Protein AF-A0A934C9X1-F1 (afdb_monomer)

Foldseek 3Di:
DYDDDDDDDDDDDDDDDDDDDPPCLPFPPQDDDDDDDDDDDDDDDDDPPPPPDDPDDFFWWFAADDDDAALDDFDPDQFDDFLQGFDPVLLLCRPFLQSRLVRRCVSVVNDDPVLVVLVVVLSVLLVVLLVVLVVQCVVLVPPDQVVSLVSLLVVQVVCVVVLVVSNVSSVVSLVVSDDQCNQLCNQAPDFFPDPDPVHDQLQRLLVLLQSCLRNPPQADVQLSLLSPLSSVLSVQDDNGSVSSCVSAVWDCFPPGPHTYHDDPPQDPVLVVLSVVLVVLSVVLSVLSSVQSSVLRNDPDPVVNPPSSNVSNVVCVVSVVVSVVSLLVSLVSCVPPPPPLVPLPPQPDDPVLLVLLLVLVVLLVVLVVVLSVQLVVLSVVLNPQQWDKDWDADLQWIDIDIGRNDDDPPDDHGDPVSVVSSVVSVVSNVVSRVVSNVSSVVSVVSVVVSLVVQCVVVVNPDSVVSVVSSVSSNSSSSSVVSCVLCVLVCCLNRRHNHDSSSSSSSVSVSSSSSSRRGDGTDTRHNDDDPDD

Solvent-accessible surface area (backbone atoms only — not comparable to full-atom values): 30947 Å² total; per-residue (Å²): 142,78,87,90,87,86,86,90,90,83,90,84,79,90,75,88,84,79,88,87,83,80,76,83,76,77,64,88,81,67,82,86,72,85,88,76,94,75,92,79,91,81,82,90,76,82,88,78,90,81,76,90,76,79,79,75,79,73,52,56,40,30,60,62,56,80,76,70,44,64,86,55,82,77,76,91,56,82,59,43,73,69,99,38,32,52,55,75,76,47,52,84,36,50,75,46,65,29,39,37,43,46,40,29,25,58,72,68,71,67,66,51,70,73,57,53,54,50,51,52,52,49,52,54,52,54,52,51,53,45,51,53,52,51,54,51,50,59,69,37,62,82,46,57,72,68,59,26,24,54,53,36,36,51,51,30,63,72,44,44,68,61,51,52,51,50,52,52,49,45,56,47,49,23,59,74,46,56,45,73,83,74,37,64,66,52,60,39,77,71,56,48,80,54,98,53,92,84,67,82,54,52,57,62,52,16,51,53,35,41,47,42,34,50,72,52,77,47,62,42,74,68,53,27,29,51,26,45,39,53,20,48,53,36,66,43,55,36,99,40,59,67,47,24,45,70,63,51,75,47,48,80,44,62,46,63,64,34,28,34,70,79,60,95,81,63,54,70,71,39,49,51,49,49,53,52,48,52,51,55,50,49,52,54,50,49,55,50,50,54,48,51,42,53,54,51,39,49,88,56,71,85,78,54,81,48,60,52,37,52,51,32,64,70,40,48,65,60,51,54,52,49,52,52,52,50,49,55,40,21,55,58,47,68,79,50,79,74,76,63,73,80,67,61,78,52,80,54,58,70,69,58,41,49,50,51,40,48,51,54,50,51,54,54,49,51,50,49,54,42,46,54,54,46,49,54,52,48,63,76,46,65,87,52,68,57,47,76,52,71,48,82,55,98,86,32,55,48,71,49,76,44,72,46,71,54,52,102,87,46,74,68,66,49,74,67,54,48,52,52,52,49,55,48,49,52,53,47,49,49,45,28,51,54,44,32,57,53,47,50,56,53,51,53,50,51,52,51,52,48,57,51,46,21,64,76,70,73,43,86,51,68,67,61,38,50,51,41,50,53,45,31,48,53,36,38,52,52,50,52,47,52,58,69,37,42,53,42,50,44,29,55,39,52,54,36,60,38,72,66,53,19,38,51,40,36,42,54,35,57,41,71,64,67,63,45,50,38,57,32,44,64,43,47,39,74,76,76,95,72,133

Radius of gyration: 28.35 Å; Cα contacts (8 Å, |Δi|>4): 564; chains: 1; bounding box: 77×77×96 Å

pLDDT: mean 82.62, std 20.44, range [23.8, 98.56]

Secondary structure (DSSP, 8-state):
---------------------------TT---PPP-------PPPP--TT--S--PPPPEE--PPPPPPTTPPP--PPPPPSTTPPPGGGGGGTT-TTHHHHHHHHHTT---HHHHHHHHHHHHHHHHHHHHHHHHHHHHTTS-HHHHHHHHHHHHHHHHHHHHHHHHHHHHHHHHH--GGGSTTTT----TTS--TT---HHHHHHHHHHHHHH-SS--HHHHHHHHHHHHHHHH--SSHHHHHHH--SEE-SSTT-EEPPPTT--HHHHHHHHHHHHHHHHHHHHHHHHHHHHHH-SSGGG-TTHHHHHHHHHHHHHHHHHHHHHHHHHHHTTSPP--------SS-HHHHHHHHHHHHHHHHHHHHHHHHHHHHHHHTTTSSEEEEEEEETTEEEEEEEEPP--TTPPPPPHHHHHHHHHHHHHHHHHHHHHHHHHHHHHHHHHHHHHHHHHHHT--SHHHHHHHHHHHHHHHHHHHHHHHTHHHHHHHH-TT--HHHHHHHHHHHHHHTTPPPPPPEE---SPPS--

Nearest PDB structures (foldseek):
  7cbc-assembly2_B  TM=2.153E-01  e=1.041E+00  synthetic construct
  7jh5-assembly1_A  TM=1.947E-01  e=2.447E+00  synthetic construct
  7jh5-assembly2_B  TM=2.060E-01  e=5.751E+00  synthetic construct

Structure (mmCIF, N/CA/C/O backbone):
data_AF-A0A934C9X1-F1
#
_entry.id   AF-A0A934C9X1-F1
#
loop_
_atom_site.group_PDB
_atom_site.id
_atom_site.type_symbol
_atom_site.label_atom_id
_atom_site.label_alt_id
_atom_site.label_comp_id
_atom_site.label_asym_id
_atom_site.label_entity_id
_atom_site.label_seq_id
_atom_site.pdbx_PDB_ins_code
_atom_site.Cartn_x
_atom_site.Cartn_y
_atom_site.Cartn_z
_atom_site.occupancy
_atom_site.B_iso_or_equiv
_atom_site.auth_seq_id
_atom_site.auth_comp_id
_atom_site.auth_asym_id
_atom_site.auth_atom_id
_atom_site.pdbx_PDB_model_num
ATOM 1 N N . MET A 1 1 ? -7.135 -47.470 71.980 1.00 29.67 1 MET A N 1
ATOM 2 C CA . MET A 1 1 ? -6.211 -46.847 71.019 1.00 29.67 1 MET A CA 1
ATOM 3 C C . MET A 1 1 ? -6.874 -46.839 69.654 1.00 29.67 1 MET A C 1
ATOM 5 O O . MET A 1 1 ? -7.065 -47.909 69.105 1.00 29.67 1 MET A O 1
ATOM 9 N N . ASP A 1 2 ? -7.266 -45.748 69.021 1.00 27.12 2 ASP A N 1
ATOM 10 C CA . ASP A 1 2 ? -7.601 -44.379 69.412 1.00 27.12 2 ASP A CA 1
ATOM 11 C C . ASP A 1 2 ? -8.222 -43.732 68.151 1.00 27.12 2 ASP A C 1
ATOM 13 O O . ASP A 1 2 ? -7.766 -44.027 67.050 1.00 27.12 2 ASP A O 1
ATOM 17 N N . PHE A 1 3 ? -9.269 -42.916 68.354 1.00 25.86 3 PHE A N 1
ATOM 18 C CA . PHE A 1 3 ? -9.762 -41.751 67.573 1.00 25.86 3 PHE A CA 1
ATOM 19 C C . PHE A 1 3 ? -9.797 -41.794 66.017 1.00 25.86 3 PHE A C 1
ATOM 21 O O . PHE A 1 3 ? -8.782 -41.970 65.362 1.00 25.86 3 PHE A O 1
ATOM 28 N N . ALA A 1 4 ? -10.947 -41.691 65.325 1.00 27.11 4 ALA A N 1
ATOM 29 C CA . ALA A 1 4 ? -11.923 -40.583 65.162 1.00 27.11 4 ALA A CA 1
ATOM 30 C C . ALA A 1 4 ? -11.723 -39.765 63.858 1.00 27.11 4 ALA A C 1
ATOM 32 O O . ALA A 1 4 ? -10.603 -39.381 63.543 1.00 27.11 4 ALA A O 1
ATOM 33 N N . GLY A 1 5 ? -12.825 -39.424 63.158 1.00 25.16 5 GLY A N 1
ATOM 34 C CA . GLY A 1 5 ? -12.896 -38.229 62.286 1.00 25.16 5 GLY A CA 1
ATOM 35 C C . GLY A 1 5 ? -13.510 -38.366 60.876 1.00 25.16 5 GLY A C 1
ATOM 36 O O . GLY A 1 5 ? -12.801 -38.577 59.902 1.00 25.16 5 GLY A O 1
ATOM 37 N N . ILE A 1 6 ? -14.822 -38.128 60.757 1.00 25.72 6 ILE A N 1
ATOM 38 C CA . ILE A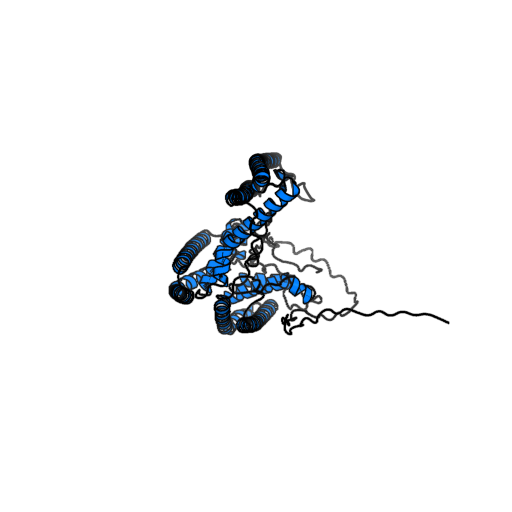 1 6 ? -15.570 -37.664 59.552 1.00 25.72 6 ILE A CA 1
ATOM 39 C C . ILE A 1 6 ? -15.436 -36.108 59.517 1.00 25.72 6 ILE A C 1
ATOM 41 O O . ILE A 1 6 ? -15.402 -35.563 60.624 1.00 25.72 6 ILE A O 1
ATOM 45 N N . PRO A 1 7 ? -15.364 -35.353 58.374 1.00 30.06 7 PRO A N 1
ATOM 46 C CA . PRO A 1 7 ? -16.417 -35.288 57.338 1.00 30.06 7 PRO A CA 1
ATOM 47 C C . PRO A 1 7 ? -16.056 -35.050 55.844 1.00 30.06 7 PRO A C 1
ATOM 49 O O . PRO A 1 7 ? -14.969 -34.636 55.462 1.00 30.06 7 PRO A O 1
ATOM 52 N N . ARG A 1 8 ? -17.086 -35.323 55.018 1.00 24.86 8 ARG A N 1
ATOM 53 C CA . ARG A 1 8 ? -17.374 -34.975 53.596 1.00 24.86 8 ARG A CA 1
ATOM 54 C C . ARG A 1 8 ? -17.685 -33.449 53.408 1.00 24.86 8 ARG A C 1
ATOM 56 O O . ARG A 1 8 ? -17.698 -32.758 54.420 1.00 24.86 8 ARG A O 1
ATOM 63 N N . PRO A 1 9 ? -18.286 -32.962 52.282 1.00 48.34 9 PRO A N 1
ATOM 64 C CA . PRO A 1 9 ? -17.968 -32.957 50.826 1.00 48.34 9 PRO A CA 1
ATOM 65 C C . PRO A 1 9 ? -18.169 -31.541 50.178 1.00 48.34 9 PRO A C 1
ATOM 67 O O . PRO A 1 9 ? -18.516 -30.612 50.892 1.00 48.34 9 PRO A O 1
ATOM 70 N N . LEU A 1 10 ? -18.029 -31.390 48.840 1.00 23.80 10 LEU A N 1
ATOM 71 C CA . LEU A 1 10 ? -18.805 -30.511 47.898 1.00 23.80 10 LEU A CA 1
ATOM 72 C C . LEU A 1 10 ? -17.999 -30.322 46.586 1.00 23.80 10 LEU A C 1
ATOM 74 O O . LEU A 1 10 ? -16.931 -29.728 46.592 1.00 23.80 10 LEU A O 1
ATOM 78 N N . VAL A 1 11 ? -18.311 -31.018 45.485 1.00 27.66 11 VAL A N 1
ATOM 79 C CA . VAL A 1 11 ? -19.217 -30.617 44.379 1.00 27.66 11 VAL A CA 1
ATOM 80 C C . VAL A 1 11 ? -18.938 -29.218 43.806 1.00 27.66 11 VAL A C 1
ATOM 82 O O . VAL A 1 11 ? -19.364 -28.230 44.387 1.00 27.66 11 VAL A O 1
ATOM 85 N N . HIS A 1 12 ? -18.390 -29.150 42.582 1.00 25.98 12 HIS A N 1
ATOM 86 C CA . HIS A 1 12 ? -18.957 -28.295 41.529 1.00 25.98 12 HIS A CA 1
ATOM 87 C C . HIS A 1 12 ? -18.525 -28.682 40.098 1.00 25.98 12 HIS A C 1
ATOM 89 O O . HIS A 1 12 ? -17.359 -28.633 39.733 1.00 25.98 12 HIS A O 1
ATOM 95 N N . ARG A 1 13 ? -19.557 -28.992 39.301 1.00 24.80 13 ARG A N 1
ATOM 96 C CA . ARG A 1 13 ? -19.775 -28.695 37.872 1.00 24.80 13 ARG A CA 1
ATOM 97 C C . ARG A 1 13 ? -18.732 -29.108 36.824 1.00 24.80 13 ARG A C 1
ATOM 99 O O . ARG A 1 13 ? -17.773 -28.408 36.527 1.00 24.80 13 ARG A O 1
ATOM 106 N N . ALA A 1 14 ? -19.145 -30.129 36.076 1.00 26.08 14 ALA A N 1
ATOM 107 C CA . ALA A 1 14 ? -18.913 -30.241 34.645 1.00 26.08 14 ALA A CA 1
ATOM 108 C C . ALA A 1 14 ? -19.231 -28.927 33.904 1.00 26.08 14 ALA A C 1
ATOM 110 O O . ALA A 1 14 ? -20.305 -28.345 34.080 1.00 26.08 14 ALA A O 1
ATOM 111 N N . SER A 1 15 ? -18.341 -28.522 33.000 1.00 24.78 15 SER A N 1
ATOM 112 C CA . SER A 1 15 ? -18.729 -27.754 31.821 1.00 24.78 15 SER A CA 1
ATOM 113 C C . SER A 1 15 ? -17.981 -28.275 30.594 1.00 24.78 15 SER A C 1
ATOM 115 O O . SER A 1 15 ? -16.770 -28.472 30.585 1.00 24.78 15 SER A O 1
ATOM 117 N N . ARG A 1 16 ? -18.811 -28.601 29.606 1.00 24.75 16 ARG A N 1
ATOM 118 C CA . ARG A 1 16 ? -18.553 -29.041 28.237 1.00 24.75 16 ARG A CA 1
ATOM 119 C C . ARG A 1 16 ? -17.281 -28.451 27.619 1.00 24.75 16 ARG A C 1
ATOM 121 O O . ARG A 1 16 ? -17.231 -27.258 27.343 1.00 24.75 16 ARG A O 1
ATOM 128 N N . TRP A 1 17 ? -16.339 -29.320 27.270 1.00 24.86 17 TRP A N 1
ATOM 129 C CA . TRP A 1 17 ? -15.373 -29.055 26.207 1.00 24.86 17 TRP A CA 1
ATOM 130 C C . TRP A 1 17 ? -16.032 -29.447 24.882 1.00 24.86 17 TRP A C 1
ATOM 132 O O . TRP A 1 17 ? -16.258 -30.626 24.617 1.00 24.86 17 TRP A O 1
ATOM 142 N N . GLY A 1 18 ? -16.442 -28.448 24.101 1.00 23.88 18 GLY A N 1
ATOM 143 C CA . GLY A 1 18 ? -16.909 -28.648 22.729 1.00 23.88 18 GLY A CA 1
ATOM 144 C C . GLY A 1 18 ? -15.722 -28.896 21.786 1.00 23.88 18 GLY A C 1
ATOM 145 O O . GLY A 1 18 ? -14.664 -28.299 21.990 1.00 23.88 18 GLY A O 1
ATOM 146 N N . PRO A 1 19 ? -15.864 -29.759 20.766 1.00 27.64 19 PRO A N 1
ATOM 147 C CA . PRO A 1 19 ? -14.803 -30.039 19.809 1.00 27.64 19 PRO A CA 1
ATOM 148 C C . PRO A 1 19 ? -14.782 -28.977 18.700 1.00 27.64 19 PRO A C 1
ATOM 150 O O . PRO A 1 19 ? -15.833 -28.517 18.259 1.00 27.64 19 PRO A O 1
ATOM 153 N N . GLY A 1 20 ? -13.589 -28.636 18.203 1.00 28.06 20 GLY A N 1
ATOM 154 C CA . GLY A 1 20 ? -13.438 -27.984 16.897 1.00 28.06 20 GLY A CA 1
ATOM 155 C C . GLY A 1 20 ? -12.815 -26.590 16.909 1.00 28.06 20 GLY A C 1
ATOM 156 O O . GLY A 1 20 ? -13.477 -25.609 16.594 1.00 28.06 20 GLY A O 1
ATOM 157 N N . ARG A 1 21 ? -11.509 -26.506 17.182 1.00 28.67 21 ARG A N 1
ATOM 158 C CA . ARG A 1 21 ? -10.644 -25.422 16.683 1.00 28.67 21 ARG A CA 1
ATOM 159 C C . ARG A 1 21 ? -9.294 -26.005 16.261 1.00 28.67 21 ARG A C 1
ATOM 161 O O . ARG A 1 21 ? -8.277 -25.783 16.904 1.00 28.67 21 ARG A O 1
ATOM 168 N N . HIS A 1 22 ? -9.301 -26.779 15.178 1.00 24.30 22 HIS A N 1
ATOM 169 C CA . HIS A 1 22 ? -8.091 -27.047 14.403 1.00 24.30 22 HIS A CA 1
ATOM 170 C C . HIS A 1 22 ? -8.051 -26.035 13.261 1.00 24.30 22 HIS A C 1
ATOM 172 O O . HIS A 1 22 ? -8.579 -26.278 12.179 1.00 24.30 22 HIS A O 1
ATOM 178 N N . TRP A 1 23 ? -7.460 -24.869 13.518 1.00 28.36 23 TRP A N 1
ATOM 179 C CA . TRP A 1 23 ? -6.970 -24.036 12.429 1.00 28.36 23 TRP A CA 1
ATOM 180 C C . TRP A 1 23 ? -5.811 -24.801 11.795 1.00 28.36 23 TRP A C 1
ATOM 182 O O . TRP A 1 23 ? -4.796 -25.043 12.448 1.00 28.36 23 TRP A O 1
ATOM 192 N N . LEU A 1 24 ? -5.991 -25.241 10.551 1.00 27.28 24 LEU A N 1
ATOM 193 C CA . LEU A 1 24 ? -4.914 -25.769 9.718 1.00 27.28 24 LEU A CA 1
ATOM 194 C C . LEU A 1 24 ? -3.940 -24.620 9.423 1.00 27.28 24 LEU A C 1
ATOM 196 O O . LEU A 1 24 ? -3.990 -23.992 8.369 1.00 27.28 24 LEU A O 1
ATOM 200 N N . LEU A 1 25 ? -3.069 -24.324 10.386 1.00 29.11 25 LEU A N 1
ATOM 201 C CA . LEU A 1 25 ? -1.831 -23.598 10.156 1.00 29.11 25 LEU A CA 1
ATOM 202 C C . LEU A 1 25 ? -0.971 -24.502 9.270 1.00 29.11 25 LEU A C 1
ATOM 204 O O . LEU A 1 25 ? -0.408 -25.492 9.731 1.00 29.11 25 LEU A O 1
ATOM 208 N N . LEU A 1 26 ? -0.957 -24.219 7.969 1.00 33.38 26 LEU A N 1
ATOM 209 C CA . LEU A 1 26 ? -0.136 -24.938 7.000 1.00 33.38 26 LEU A CA 1
ATOM 210 C C . LEU A 1 26 ? 1.350 -24.599 7.248 1.00 33.38 26 LEU A C 1
ATOM 212 O O . LEU A 1 26 ? 1.732 -23.440 7.090 1.00 33.38 26 LEU A O 1
ATOM 216 N N . PRO A 1 27 ? 2.206 -25.580 7.593 1.00 28.56 27 PRO A N 1
ATOM 217 C CA . PRO A 1 27 ? 3.582 -25.352 8.049 1.00 28.56 27 PRO A CA 1
ATOM 218 C C . PRO A 1 27 ? 4.625 -25.330 6.910 1.00 28.56 27 PRO A C 1
ATOM 220 O O . PRO A 1 27 ? 5.792 -25.650 7.121 1.00 28.56 27 PRO A O 1
ATOM 223 N N . TRP A 1 28 ? 4.253 -24.988 5.676 1.00 35.81 28 TRP A N 1
ATOM 224 C CA . TRP A 1 28 ? 5.061 -25.348 4.495 1.00 35.81 28 TRP A CA 1
ATOM 225 C C . TRP A 1 28 ? 6.147 -24.350 4.066 1.00 35.81 28 TRP A C 1
ATOM 227 O O . TRP A 1 28 ? 6.569 -24.355 2.912 1.00 35.81 28 TRP A O 1
ATOM 237 N N . LEU A 1 29 ? 6.672 -23.547 4.992 1.00 33.06 29 LEU A N 1
ATOM 238 C CA . LEU A 1 29 ? 7.894 -22.767 4.752 1.00 33.06 29 LEU A CA 1
ATOM 239 C C . LEU A 1 29 ? 8.938 -22.933 5.866 1.00 33.06 29 LEU A C 1
ATOM 241 O O . LEU A 1 29 ? 9.707 -22.022 6.145 1.00 33.06 29 LEU A O 1
ATOM 245 N N . VAL A 1 30 ? 9.002 -24.122 6.474 1.00 31.39 30 VAL A N 1
ATOM 246 C CA . VAL A 1 30 ? 10.195 -24.564 7.213 1.00 31.39 30 VAL A CA 1
ATOM 247 C C . VAL A 1 30 ? 11.108 -25.288 6.224 1.00 31.39 30 VAL A C 1
ATOM 249 O O . VAL A 1 30 ? 10.926 -26.466 5.919 1.00 31.39 30 VAL A O 1
ATOM 252 N N . LEU A 1 31 ? 12.069 -24.555 5.662 1.00 34.12 31 LEU A N 1
ATOM 253 C CA . LEU A 1 31 ? 13.155 -25.134 4.875 1.00 34.12 31 LEU A CA 1
ATOM 254 C C . LEU A 1 31 ? 14.109 -25.864 5.832 1.00 34.12 31 LEU A C 1
ATOM 256 O O . LEU A 1 31 ? 14.910 -25.233 6.514 1.00 34.12 31 LEU A O 1
ATOM 260 N N . ALA A 1 32 ? 14.028 -27.193 5.881 1.00 25.28 32 ALA A N 1
ATOM 261 C CA . ALA A 1 32 ? 15.065 -28.015 6.495 1.00 25.28 32 ALA A CA 1
ATOM 262 C C . ALA A 1 32 ? 16.282 -28.061 5.555 1.00 25.28 32 ALA A C 1
ATOM 264 O O . ALA A 1 32 ? 16.248 -28.722 4.516 1.00 25.28 32 ALA A O 1
ATOM 265 N N . LEU A 1 33 ? 17.344 -27.331 5.899 1.00 31.45 33 LEU A N 1
ATOM 266 C CA . LEU A 1 33 ? 18.657 -27.458 5.266 1.00 31.45 33 LEU A CA 1
ATOM 267 C C . LEU A 1 33 ? 19.479 -28.501 6.043 1.00 31.45 33 LEU A C 1
ATOM 269 O O . LEU A 1 33 ? 19.528 -28.424 7.272 1.00 31.45 33 LEU A O 1
ATOM 273 N N . PRO A 1 34 ? 20.125 -29.478 5.381 1.00 26.17 34 PRO A N 1
ATOM 274 C CA . PRO A 1 34 ? 21.029 -30.391 6.064 1.00 26.17 34 PRO A CA 1
ATOM 275 C C . PRO A 1 34 ? 22.306 -29.648 6.474 1.00 26.17 34 PRO A C 1
ATOM 277 O O . PRO A 1 34 ? 22.975 -29.042 5.638 1.00 26.17 34 PRO A O 1
ATOM 280 N N . ALA A 1 35 ? 22.656 -29.723 7.758 1.00 25.64 35 ALA A N 1
ATOM 281 C CA . ALA A 1 35 ? 23.984 -29.362 8.233 1.00 25.64 35 ALA A CA 1
ATOM 282 C C . ALA A 1 35 ? 24.992 -30.399 7.713 1.00 25.64 35 ALA A C 1
ATOM 284 O O . ALA A 1 35 ? 24.820 -31.599 7.936 1.00 25.64 35 ALA A O 1
ATOM 285 N N . GLN A 1 36 ? 26.028 -29.948 7.009 1.00 33.00 36 GLN A N 1
ATOM 286 C CA . GLN A 1 36 ? 27.210 -30.759 6.729 1.00 33.00 36 GLN A CA 1
ATOM 287 C C . GLN A 1 36 ? 28.448 -30.005 7.198 1.00 33.00 36 GLN A C 1
ATOM 289 O O . GLN A 1 36 ? 28.790 -28.951 6.664 1.00 33.00 36 GLN A O 1
ATOM 294 N N . ASP A 1 37 ? 29.106 -30.583 8.200 1.00 25.92 37 ASP A N 1
ATOM 295 C CA . ASP A 1 37 ? 30.431 -30.190 8.652 1.00 25.92 37 ASP A CA 1
ATOM 296 C C . ASP A 1 37 ? 31.472 -30.655 7.632 1.00 25.92 37 ASP A C 1
ATOM 298 O O . ASP A 1 37 ? 31.630 -31.847 7.364 1.00 25.92 37 ASP A O 1
ATOM 302 N N . GLY A 1 38 ? 32.194 -29.695 7.064 1.00 27.75 38 GLY A N 1
ATOM 303 C CA . GLY A 1 38 ? 33.312 -29.936 6.163 1.00 27.75 38 GLY A CA 1
ATOM 304 C C . GLY A 1 38 ? 34.409 -28.916 6.418 1.00 27.75 38 GLY A C 1
ATOM 305 O O . GLY A 1 38 ? 34.384 -27.814 5.880 1.00 27.75 38 GLY A O 1
ATOM 306 N N . VAL A 1 39 ? 35.380 -29.289 7.249 1.00 32.66 39 VAL A N 1
ATOM 307 C CA . VAL A 1 39 ? 36.646 -28.568 7.412 1.00 32.66 39 VAL A CA 1
ATOM 308 C C . VAL A 1 39 ? 37.479 -28.802 6.157 1.00 32.66 39 VAL A C 1
ATOM 310 O O . VAL A 1 39 ? 37.870 -29.939 5.914 1.00 32.66 39 VAL A O 1
ATOM 313 N N . TYR A 1 40 ? 37.793 -27.759 5.383 1.00 32.88 40 TYR A N 1
ATOM 314 C CA . TYR A 1 40 ? 38.937 -27.815 4.469 1.00 32.88 40 TYR A CA 1
ATOM 315 C C . TYR A 1 40 ? 39.541 -26.440 4.167 1.00 32.88 40 TYR A C 1
ATOM 317 O O . TYR A 1 40 ? 38.857 -25.493 3.785 1.00 32.88 40 TYR A O 1
ATOM 325 N N . SER A 1 41 ? 40.862 -26.378 4.323 1.00 39.94 41 SER A N 1
ATOM 326 C CA . SER A 1 41 ? 41.742 -25.259 3.991 1.00 39.94 41 SER A CA 1
ATOM 327 C C . SER A 1 41 ? 42.132 -25.297 2.509 1.00 39.94 41 SER A C 1
ATOM 329 O O . SER A 1 41 ? 42.488 -26.356 1.994 1.00 39.94 41 SER A O 1
ATOM 331 N N . GLY A 1 42 ? 42.134 -24.145 1.831 1.00 28.08 42 GLY A N 1
ATOM 332 C CA . GLY A 1 42 ? 42.597 -24.004 0.444 1.00 28.08 42 GLY A CA 1
ATOM 333 C C . GLY A 1 42 ? 42.958 -22.555 0.075 1.00 28.08 42 GLY A C 1
ATOM 334 O O . GLY A 1 42 ? 42.511 -21.640 0.758 1.00 28.08 42 GLY A O 1
ATOM 335 N N . PRO A 1 43 ? 43.807 -22.338 -0.949 1.00 32.38 43 PRO A N 1
ATOM 336 C CA . PRO A 1 43 ? 44.922 -21.386 -0.900 1.00 32.38 43 PRO A CA 1
ATOM 337 C C . PRO A 1 43 ? 44.631 -19.982 -1.457 1.00 32.38 43 PRO A C 1
ATOM 339 O O . PRO A 1 43 ? 43.717 -19.766 -2.250 1.00 32.38 43 PRO A O 1
ATOM 342 N N . SER A 1 44 ? 45.487 -19.039 -1.054 1.00 37.59 44 SER A N 1
ATOM 343 C CA . SER A 1 44 ? 45.553 -17.643 -1.492 1.00 37.59 44 SER A CA 1
ATOM 344 C C . SER A 1 44 ? 45.628 -17.487 -3.017 1.00 37.59 44 SER A C 1
ATOM 346 O O . SER A 1 44 ? 46.527 -18.032 -3.658 1.00 37.59 44 SER A O 1
ATOM 348 N N . PHE A 1 45 ? 44.732 -16.671 -3.578 1.00 32.72 45 PHE A N 1
ATOM 349 C CA . PHE A 1 45 ? 44.789 -16.188 -4.962 1.00 32.72 45 PHE A CA 1
ATOM 350 C C . PHE A 1 45 ? 45.315 -14.740 -5.034 1.00 32.72 45 PHE A C 1
ATOM 352 O O . PHE A 1 45 ? 45.184 -13.996 -4.060 1.00 32.72 45 PHE A O 1
ATOM 359 N N . PRO A 1 46 ? 45.932 -14.342 -6.165 1.00 35.16 46 PRO A N 1
ATOM 360 C CA . PRO A 1 46 ? 46.706 -13.115 -6.277 1.00 35.16 46 PRO A CA 1
ATOM 361 C C . PRO A 1 46 ? 45.841 -11.871 -6.521 1.00 35.16 46 PRO A C 1
ATOM 363 O O . PRO A 1 46 ? 44.757 -11.922 -7.101 1.00 35.16 46 PRO A O 1
ATOM 366 N N . ASP A 1 47 ? 46.397 -10.750 -6.075 1.00 36.25 47 ASP A N 1
ATOM 367 C CA . ASP A 1 47 ? 45.874 -9.387 -6.090 1.00 36.25 47 ASP A CA 1
ATOM 368 C C . ASP A 1 47 ? 45.467 -8.889 -7.501 1.00 36.25 47 ASP A C 1
ATOM 370 O O . ASP A 1 47 ? 46.303 -8.739 -8.392 1.00 36.25 47 ASP A O 1
ATOM 374 N N . GLN A 1 48 ? 44.168 -8.614 -7.703 1.00 36.81 48 GLN A N 1
ATOM 375 C CA . GLN A 1 48 ? 43.579 -8.034 -8.927 1.00 36.81 48 GLN A CA 1
ATOM 376 C C . GLN A 1 48 ? 43.417 -6.500 -8.841 1.00 36.81 48 GLN A C 1
ATOM 378 O O . GLN A 1 48 ? 42.436 -5.921 -9.312 1.00 36.81 48 GLN A O 1
ATOM 383 N N . SER A 1 49 ? 44.384 -5.795 -8.262 1.00 34.16 49 SER A N 1
ATOM 384 C CA . SER A 1 49 ? 44.317 -4.348 -8.010 1.00 34.16 49 SER A CA 1
ATOM 385 C C . SER A 1 49 ? 44.543 -3.430 -9.235 1.00 34.16 49 SER A C 1
ATOM 387 O O . SER A 1 49 ? 44.905 -2.265 -9.072 1.00 34.16 49 SER A O 1
ATOM 389 N N . ARG A 1 50 ? 44.307 -3.879 -10.483 1.00 35.03 50 ARG A N 1
ATOM 390 C CA . ARG A 1 50 ? 44.592 -3.071 -11.702 1.00 35.03 50 ARG A CA 1
ATOM 391 C C . ARG A 1 50 ? 43.495 -2.975 -12.777 1.00 35.03 50 ARG A C 1
ATOM 393 O O . ARG A 1 50 ? 43.799 -2.639 -13.917 1.00 35.03 50 ARG A O 1
ATOM 400 N N . ALA A 1 51 ? 42.220 -3.154 -12.424 1.00 32.94 51 ALA A N 1
ATOM 401 C CA . ALA A 1 51 ? 41.087 -2.866 -13.325 1.00 32.94 51 ALA A CA 1
ATOM 402 C C . ALA A 1 51 ? 40.032 -1.913 -12.721 1.00 32.94 51 ALA A C 1
ATOM 404 O O . ALA A 1 51 ? 38.846 -1.994 -13.034 1.00 32.94 51 ALA A O 1
ATOM 405 N N . VAL A 1 52 ? 40.446 -0.982 -11.853 1.00 37.69 52 VAL A N 1
ATOM 406 C CA . VAL A 1 52 ? 39.556 0.045 -11.284 1.00 37.69 52 VAL A CA 1
ATOM 407 C C . VAL A 1 52 ? 39.538 1.270 -12.202 1.00 37.69 52 VAL A C 1
ATOM 409 O O . VAL A 1 52 ? 40.203 2.274 -11.965 1.00 37.69 52 VAL A O 1
ATOM 412 N N . SER A 1 53 ? 38.799 1.193 -13.304 1.00 38.72 53 SER A N 1
ATOM 413 C CA . SER A 1 53 ? 38.434 2.378 -14.085 1.00 38.72 53 SER A CA 1
ATOM 414 C C . SER A 1 53 ? 37.014 2.223 -14.610 1.00 38.72 53 SER A C 1
ATOM 416 O O . SER A 1 53 ? 36.763 1.473 -15.546 1.00 38.72 53 SER A O 1
ATOM 418 N N . ARG A 1 54 ? 36.111 2.987 -13.974 1.00 38.34 54 ARG A N 1
ATOM 419 C CA . ARG A 1 54 ? 34.651 3.088 -14.171 1.00 38.34 54 ARG A CA 1
ATOM 420 C C . ARG A 1 54 ? 33.814 1.957 -13.559 1.00 38.34 54 ARG A C 1
ATOM 422 O O . ARG A 1 54 ? 33.047 1.302 -14.254 1.00 38.34 54 ARG A O 1
ATOM 429 N N . MET A 1 55 ? 33.866 1.785 -12.235 1.00 45.53 55 MET A N 1
ATOM 430 C CA . MET A 1 55 ? 32.656 1.302 -11.555 1.00 45.53 55 MET A CA 1
ATOM 431 C C . MET A 1 55 ? 31.608 2.407 -11.694 1.00 45.53 55 MET A C 1
ATOM 433 O O . MET A 1 55 ? 31.800 3.492 -11.149 1.00 45.53 55 MET A O 1
ATOM 437 N N . SER A 1 56 ? 30.548 2.160 -12.464 1.00 59.41 56 SER A N 1
ATOM 438 C CA . SER A 1 56 ? 29.368 3.024 -12.479 1.00 59.41 56 SER A CA 1
ATOM 439 C C . SER A 1 56 ? 28.927 3.274 -11.037 1.00 59.41 56 SER A C 1
ATOM 441 O O . SER A 1 56 ? 28.835 2.334 -10.243 1.00 59.41 56 SER A O 1
ATOM 443 N N . GLU A 1 57 ? 28.722 4.539 -10.676 1.00 81.19 57 GLU A N 1
ATOM 444 C CA . GLU A 1 57 ? 28.267 4.907 -9.339 1.00 81.19 57 GLU A CA 1
ATOM 445 C C . GLU A 1 57 ? 26.941 4.188 -9.044 1.00 81.19 57 GLU A C 1
ATOM 447 O O . GLU A 1 57 ? 26.004 4.248 -9.840 1.00 81.19 57 GLU A O 1
ATOM 452 N N . ARG A 1 58 ? 26.878 3.452 -7.925 1.00 89.62 58 ARG A N 1
ATOM 453 C CA . ARG A 1 58 ? 25.668 2.719 -7.521 1.00 89.62 58 ARG A CA 1
ATOM 454 C C . ARG A 1 58 ? 24.544 3.722 -7.313 1.00 89.62 58 ARG A C 1
ATOM 456 O O . ARG A 1 58 ? 24.674 4.612 -6.473 1.00 89.62 58 ARG A O 1
ATOM 463 N N . VAL A 1 59 ? 23.423 3.540 -8.002 1.00 91.88 59 VAL A N 1
ATOM 464 C CA . VAL A 1 59 ? 22.266 4.418 -7.806 1.00 91.88 59 VAL A CA 1
ATOM 465 C C . VAL A 1 59 ? 21.386 3.931 -6.649 1.00 91.88 59 VAL A C 1
ATOM 467 O O . VAL A 1 59 ? 21.349 2.728 -6.353 1.00 91.88 59 VAL A O 1
ATOM 470 N N . PRO A 1 60 ? 20.672 4.843 -5.965 1.00 93.56 60 PRO A N 1
ATOM 471 C CA . PRO A 1 60 ? 19.674 4.462 -4.980 1.00 93.56 60 PRO A CA 1
ATOM 472 C C . PRO A 1 60 ? 18.404 3.918 -5.651 1.00 93.56 60 PRO A C 1
ATOM 474 O O . PRO A 1 60 ? 17.885 4.483 -6.618 1.00 93.56 60 PRO A O 1
ATOM 477 N N . ILE A 1 61 ? 17.883 2.827 -5.101 1.00 95.62 61 ILE A N 1
ATOM 478 C CA . ILE A 1 61 ? 16.627 2.183 -5.477 1.00 95.62 61 ILE A CA 1
ATOM 479 C C . ILE A 1 61 ? 15.647 2.327 -4.319 1.00 95.62 61 ILE A C 1
ATOM 481 O O . ILE A 1 61 ? 15.974 2.023 -3.174 1.00 95.62 61 ILE A O 1
ATOM 485 N N . PHE A 1 62 ? 14.428 2.760 -4.616 1.00 95.62 62 PHE A N 1
ATOM 486 C CA . PHE A 1 62 ? 13.397 2.977 -3.607 1.00 95.62 62 PHE A CA 1
ATOM 487 C C . PHE A 1 62 ? 12.236 2.028 -3.856 1.00 95.62 62 PHE A C 1
ATOM 489 O O . PHE A 1 62 ? 11.708 1.960 -4.962 1.00 95.62 62 PHE A O 1
ATOM 496 N N . PHE A 1 63 ? 11.814 1.313 -2.821 1.00 95.62 63 PHE A N 1
ATOM 497 C CA . PHE A 1 63 ? 10.619 0.478 -2.866 1.00 95.62 63 PHE A CA 1
ATOM 498 C C . PHE A 1 63 ? 9.489 1.152 -2.088 1.00 95.62 63 PHE A C 1
ATOM 500 O O . PHE A 1 63 ? 9.769 1.931 -1.172 1.00 95.62 63 PHE A O 1
ATOM 507 N N . PRO A 1 64 ? 8.223 0.901 -2.456 1.00 95.00 64 PRO A N 1
ATOM 508 C CA . PRO A 1 64 ? 7.114 1.539 -1.769 1.00 95.00 64 PRO A CA 1
ATOM 509 C C . PRO A 1 64 ? 6.984 1.050 -0.324 1.00 95.00 64 PRO A C 1
ATOM 511 O O . PRO A 1 64 ? 7.443 -0.056 -0.005 1.00 95.00 64 PRO A O 1
ATOM 514 N N . PRO A 1 65 ? 6.338 1.846 0.548 1.00 93.12 65 PRO A N 1
ATOM 515 C CA . PRO A 1 65 ? 6.018 1.413 1.899 1.00 93.12 65 PRO A CA 1
ATOM 516 C C . PRO A 1 65 ? 5.144 0.156 1.884 1.00 93.12 65 PRO A C 1
ATOM 518 O O . PRO A 1 65 ? 4.383 -0.104 0.949 1.00 93.12 65 PRO A O 1
ATOM 521 N N . VAL A 1 66 ? 5.258 -0.641 2.944 1.00 90.62 66 VAL A N 1
ATOM 522 C CA . VAL A 1 66 ? 4.434 -1.837 3.126 1.00 90.62 66 VAL A CA 1
ATOM 523 C C . VAL A 1 66 ? 3.037 -1.412 3.582 1.00 90.62 66 VAL A C 1
ATOM 525 O O . VAL A 1 66 ? 2.933 -0.768 4.628 1.00 90.62 66 VAL A O 1
ATOM 528 N N . PRO A 1 67 ? 1.960 -1.800 2.872 1.00 90.44 67 PRO A N 1
ATOM 529 C CA . PRO A 1 67 ? 0.603 -1.520 3.321 1.00 90.44 67 PRO A CA 1
ATOM 530 C C . PRO A 1 67 ? 0.344 -2.082 4.724 1.00 90.44 67 PRO A C 1
ATOM 532 O O . PRO A 1 67 ? 0.612 -3.271 4.963 1.00 90.44 67 PRO A O 1
ATOM 535 N N . PRO A 1 68 ? -0.179 -1.280 5.666 1.00 90.69 68 PRO A N 1
ATOM 536 C CA . PRO A 1 68 ? -0.544 -1.790 6.975 1.00 90.69 68 PRO A CA 1
ATOM 537 C C . PRO A 1 68 ? -1.717 -2.777 6.851 1.00 90.69 68 PRO A C 1
ATOM 539 O O . PRO A 1 68 ? -2.542 -2.661 5.932 1.00 90.69 68 PRO A O 1
ATOM 542 N N . PRO A 1 69 ? -1.817 -3.765 7.758 1.00 90.56 69 PRO A N 1
ATOM 543 C CA . PRO A 1 69 ? -3.025 -4.565 7.872 1.00 90.56 69 PRO A CA 1
ATOM 544 C C . PRO A 1 69 ? -4.228 -3.685 8.215 1.00 90.56 69 PRO A C 1
ATOM 546 O O . PRO A 1 69 ? -4.099 -2.704 8.952 1.00 90.56 69 PRO A O 1
ATOM 549 N N . LEU A 1 70 ? -5.400 -4.057 7.706 1.00 88.31 70 LEU A N 1
ATOM 550 C CA . LEU A 1 70 ? -6.646 -3.344 7.945 1.00 88.31 70 LEU A CA 1
ATOM 551 C C . LEU A 1 70 ? -6.876 -3.124 9.449 1.00 88.31 70 LEU A C 1
ATOM 553 O O . LEU A 1 70 ? -6.794 -4.059 10.246 1.00 88.31 70 LEU A O 1
ATOM 557 N N . GLY A 1 71 ? -7.178 -1.879 9.823 1.00 79.69 71 GLY A N 1
ATOM 558 C CA . GLY A 1 71 ? -7.514 -1.505 11.198 1.00 79.69 71 GLY A CA 1
ATOM 559 C C . GLY A 1 71 ? -6.323 -1.425 12.156 1.00 79.69 71 GLY A C 1
ATOM 560 O O . GLY A 1 71 ? -6.514 -1.099 13.327 1.00 79.69 71 GLY A O 1
ATOM 561 N N . ARG A 1 72 ? -5.089 -1.683 11.699 1.00 81.62 72 ARG A N 1
ATOM 562 C CA . ARG A 1 72 ? -3.894 -1.447 12.519 1.00 81.62 72 ARG A CA 1
ATOM 563 C C . ARG A 1 72 ? -3.561 0.037 12.579 1.00 81.62 72 ARG A C 1
ATOM 565 O O . ARG A 1 72 ? -3.697 0.758 11.592 1.00 81.62 72 ARG A O 1
ATOM 572 N N . ALA A 1 73 ? -3.083 0.470 13.745 1.00 72.25 73 ALA A N 1
ATOM 573 C CA . ALA A 1 73 ? -2.572 1.820 13.931 1.00 72.25 73 ALA A CA 1
ATOM 574 C C . ALA A 1 73 ? -1.490 2.123 12.884 1.00 72.25 73 ALA A C 1
ATOM 576 O O . ALA A 1 73 ? -0.623 1.285 12.616 1.00 72.25 73 ALA A O 1
ATOM 577 N N . LEU A 1 74 ? -1.567 3.310 12.285 1.00 76.00 74 LEU A N 1
ATOM 578 C CA . LEU A 1 74 ? -0.613 3.726 11.267 1.00 76.00 74 LEU A CA 1
ATOM 579 C C . LEU A 1 74 ? 0.769 3.943 11.896 1.00 76.00 74 LEU A C 1
ATOM 581 O O . LEU A 1 74 ? 0.859 4.492 13.000 1.00 76.00 74 LEU A O 1
ATOM 585 N N . PRO A 1 75 ? 1.851 3.525 11.218 1.00 67.25 75 PRO A N 1
ATOM 586 C CA . PRO A 1 75 ? 3.200 3.763 11.702 1.00 67.25 75 PRO A CA 1
ATOM 587 C C . PRO A 1 75 ? 3.481 5.270 11.724 1.00 67.25 75 PRO A C 1
ATOM 589 O O . PRO A 1 75 ? 3.601 5.906 10.682 1.00 67.25 75 PRO A O 1
ATOM 592 N N . ARG A 1 76 ? 3.618 5.844 12.924 1.00 60.03 76 ARG A N 1
ATOM 593 C CA . ARG A 1 76 ? 4.083 7.224 13.130 1.00 60.03 76 ARG A CA 1
ATOM 594 C C . ARG A 1 76 ? 5.612 7.233 13.135 1.00 60.03 76 ARG A C 1
ATOM 596 O O . ARG A 1 76 ? 6.235 7.295 14.190 1.00 60.03 76 ARG A O 1
ATOM 603 N N . GLY A 1 77 ? 6.210 7.035 11.964 1.00 58.72 77 GLY A N 1
ATOM 604 C CA . GLY A 1 77 ? 7.662 7.066 11.782 1.00 58.72 77 GLY A CA 1
ATOM 605 C C . GLY A 1 77 ? 8.124 8.400 11.207 1.00 58.72 77 GLY A C 1
ATOM 606 O O . GLY A 1 77 ? 7.445 8.964 10.354 1.00 58.72 77 GLY A O 1
ATOM 607 N N . THR A 1 78 ? 9.290 8.884 11.635 1.00 56.88 78 THR A N 1
ATOM 608 C CA . THR A 1 78 ? 9.965 9.992 10.949 1.00 56.88 78 THR A CA 1
ATOM 609 C C . THR A 1 78 ? 10.380 9.521 9.548 1.00 56.88 78 THR A C 1
ATOM 611 O O . THR A 1 78 ? 10.946 8.426 9.437 1.00 56.88 78 THR A O 1
ATOM 614 N N . PRO A 1 79 ? 10.105 10.289 8.479 1.00 62.97 79 PRO A N 1
ATOM 615 C CA . PRO A 1 79 ? 10.561 9.943 7.138 1.00 62.97 79 PRO A CA 1
ATOM 616 C C . PRO A 1 79 ? 12.088 9.793 7.088 1.00 62.97 79 PRO A C 1
ATOM 618 O O . PRO A 1 79 ? 12.832 10.370 7.884 1.00 62.97 79 PRO A O 1
ATOM 621 N N . ALA A 1 80 ? 12.571 8.966 6.161 1.00 68.88 80 ALA A N 1
ATOM 622 C CA . ALA A 1 80 ? 14.003 8.772 5.984 1.00 68.88 80 ALA A CA 1
ATOM 623 C C . ALA A 1 80 ? 14.666 10.067 5.484 1.00 68.88 80 ALA A C 1
ATOM 625 O O . ALA A 1 80 ? 14.257 10.601 4.459 1.00 68.88 80 ALA A O 1
ATOM 626 N N . ALA A 1 81 ? 15.725 10.521 6.160 1.00 64.50 81 ALA A N 1
ATOM 627 C CA . ALA A 1 81 ? 16.478 11.721 5.790 1.00 64.50 81 ALA A CA 1
ATOM 628 C C . ALA A 1 81 ? 17.795 11.410 5.044 1.00 64.50 81 ALA A C 1
ATOM 630 O O . ALA A 1 81 ? 18.356 10.309 5.123 1.00 64.50 81 ALA A O 1
ATOM 631 N N . GLY A 1 82 ? 18.330 12.420 4.350 1.00 68.94 82 GLY A N 1
ATOM 632 C CA . GLY A 1 82 ? 19.647 12.392 3.702 1.00 68.94 82 GLY A CA 1
ATOM 633 C C . GLY A 1 82 ? 19.643 11.872 2.259 1.00 68.94 82 GLY A C 1
ATOM 634 O O . GLY A 1 82 ? 18.614 11.818 1.598 1.00 68.94 82 GLY A O 1
ATOM 635 N N . ARG A 1 83 ? 20.815 11.468 1.745 1.00 70.94 83 ARG A N 1
ATOM 636 C CA . ARG A 1 83 ? 21.007 11.077 0.325 1.00 70.94 83 ARG A CA 1
ATOM 637 C C . ARG A 1 83 ? 20.187 9.865 -0.140 1.00 70.94 83 ARG A C 1
ATOM 639 O O . ARG A 1 83 ? 20.091 9.620 -1.335 1.00 70.94 83 ARG A O 1
ATOM 646 N N . LEU A 1 84 ? 19.638 9.094 0.798 1.00 84.94 84 LEU A N 1
ATOM 647 C CA . LEU A 1 84 ? 18.773 7.941 0.534 1.00 84.94 84 LEU A CA 1
ATOM 648 C C . LEU A 1 84 ? 17.319 8.208 0.958 1.00 84.94 84 LEU A C 1
ATOM 650 O O . LEU A 1 84 ? 16.551 7.260 1.109 1.00 84.94 84 LEU A O 1
ATOM 654 N N . ALA A 1 85 ? 16.940 9.468 1.172 1.00 84.12 85 ALA A N 1
ATOM 655 C CA . ALA A 1 85 ? 15.544 9.862 1.302 1.00 84.12 85 ALA A CA 1
ATOM 656 C C . ALA A 1 85 ? 14.823 9.635 -0.032 1.00 84.12 85 ALA A C 1
ATOM 658 O O . ALA A 1 85 ? 15.345 9.991 -1.093 1.00 84.12 85 ALA A O 1
ATOM 659 N N . ALA A 1 86 ? 13.646 9.013 0.011 1.00 88.62 86 ALA A N 1
ATOM 660 C CA . ALA A 1 86 ? 12.822 8.870 -1.182 1.00 88.62 86 ALA A CA 1
ATOM 661 C C . ALA A 1 86 ? 12.321 10.250 -1.648 1.00 88.62 86 ALA A C 1
ATOM 663 O O . ALA A 1 86 ? 11.989 11.082 -0.801 1.00 88.62 86 ALA A O 1
ATOM 664 N N . PRO A 1 87 ? 12.228 10.505 -2.966 1.00 91.06 87 PRO A N 1
ATOM 665 C CA . PRO A 1 87 ? 11.608 11.726 -3.475 1.00 91.06 87 PRO A CA 1
ATOM 666 C C . PRO A 1 87 ? 10.166 11.856 -2.966 1.00 91.06 87 PRO A C 1
ATOM 668 O O . PRO A 1 87 ? 9.396 10.897 -3.055 1.00 91.06 87 PRO A O 1
ATOM 671 N N . LEU A 1 88 ? 9.793 13.025 -2.437 1.00 87.38 88 LEU A N 1
ATOM 672 C CA . LEU A 1 88 ? 8.480 13.253 -1.814 1.00 87.38 88 LEU A CA 1
ATOM 673 C C . LEU A 1 88 ? 7.323 13.045 -2.802 1.00 87.38 88 LEU A C 1
ATOM 675 O O . LEU A 1 88 ? 6.243 12.594 -2.424 1.00 87.38 88 LEU A O 1
ATOM 679 N N . GLU A 1 89 ? 7.564 13.291 -4.090 1.00 90.94 89 GLU A N 1
ATOM 680 C CA . GLU A 1 89 ? 6.609 13.076 -5.177 1.00 90.94 89 GLU A CA 1
ATOM 681 C C . GLU A 1 89 ? 6.143 11.615 -5.272 1.00 90.94 89 GLU A C 1
ATOM 683 O O . GLU A 1 89 ? 5.069 11.343 -5.815 1.00 90.94 89 GLU A O 1
ATOM 688 N N . MET A 1 90 ? 6.916 10.672 -4.722 1.00 95.00 90 MET A N 1
ATOM 689 C CA . MET A 1 90 ? 6.576 9.252 -4.712 1.00 95.00 90 MET A CA 1
ATOM 690 C C . MET A 1 90 ? 5.366 8.917 -3.838 1.00 95.00 90 MET A C 1
ATOM 692 O O . MET A 1 90 ? 4.745 7.878 -4.067 1.00 95.00 90 MET A O 1
ATOM 696 N N . ALA A 1 91 ? 4.973 9.795 -2.907 1.00 91.88 91 ALA A N 1
ATOM 697 C CA . ALA A 1 91 ? 3.772 9.614 -2.089 1.00 91.88 91 ALA A CA 1
ATOM 698 C C . ALA A 1 91 ? 2.500 9.419 -2.939 1.00 91.88 91 ALA A C 1
ATOM 700 O O . ALA A 1 91 ? 1.629 8.632 -2.581 1.00 91.88 91 ALA A O 1
ATOM 701 N N . ALA A 1 92 ? 2.427 10.050 -4.117 1.00 94.00 92 ALA A N 1
ATOM 702 C CA . ALA A 1 92 ? 1.291 9.928 -5.035 1.00 94.00 92 ALA A CA 1
ATOM 703 C C . ALA A 1 92 ? 1.281 8.632 -5.871 1.00 94.00 92 ALA A C 1
ATOM 705 O O . ALA A 1 92 ? 0.375 8.433 -6.676 1.00 94.00 92 ALA A O 1
ATOM 706 N N . TYR A 1 93 ? 2.302 7.780 -5.739 1.00 96.12 93 TYR A N 1
ATOM 707 C CA . TYR A 1 93 ? 2.483 6.593 -6.580 1.00 96.12 93 TYR A CA 1
ATOM 708 C C . TYR A 1 93 ? 2.747 5.319 -5.765 1.00 96.12 93 TYR A C 1
ATOM 710 O O . TYR A 1 93 ? 3.139 4.308 -6.340 1.00 96.12 93 TYR A O 1
ATOM 718 N N . VAL A 1 94 ? 2.547 5.336 -4.440 1.00 93.31 94 VAL A N 1
ATOM 719 C CA . VAL A 1 94 ? 2.974 4.285 -3.485 1.00 93.31 94 VAL A CA 1
ATOM 720 C C . VAL A 1 94 ? 2.526 2.858 -3.808 1.00 93.31 94 VAL A C 1
ATOM 722 O O . VAL A 1 94 ? 3.136 1.917 -3.313 1.00 93.31 94 VAL A O 1
ATOM 725 N N . ASN A 1 95 ? 1.503 2.653 -4.639 1.00 92.75 95 ASN A N 1
ATOM 726 C CA . ASN A 1 95 ? 1.082 1.309 -5.044 1.00 92.75 95 ASN A CA 1
ATOM 727 C C . ASN A 1 95 ? 1.278 0.996 -6.538 1.00 92.75 95 ASN A C 1
ATOM 729 O O . ASN A 1 95 ? 0.848 -0.058 -7.006 1.00 92.75 95 ASN A O 1
ATOM 733 N N . GLU A 1 96 ? 1.955 1.876 -7.274 1.00 96.25 96 GLU A N 1
ATOM 734 C CA . GLU A 1 96 ? 2.115 1.780 -8.723 1.00 96.25 96 GLU A CA 1
ATOM 735 C C . GLU A 1 96 ? 3.202 0.783 -9.147 1.00 96.25 96 GLU A C 1
ATOM 737 O O . GLU A 1 96 ? 4.271 0.710 -8.528 1.00 96.25 96 GLU A O 1
ATOM 742 N N . PRO A 1 97 ? 3.011 0.059 -10.266 1.00 96.56 97 PRO A N 1
ATOM 743 C CA . PRO A 1 97 ? 3.976 -0.928 -10.748 1.00 96.56 97 PRO A CA 1
ATOM 744 C C . PRO A 1 97 ? 5.269 -0.290 -11.273 1.00 96.56 97 PRO A C 1
ATOM 746 O O . PRO A 1 97 ? 6.246 -0.993 -11.511 1.00 96.56 97 PRO A O 1
ATOM 749 N N . PHE A 1 98 ? 5.294 1.031 -11.451 1.00 97.56 98 PHE A N 1
ATOM 750 C CA . PHE A 1 98 ? 6.457 1.804 -11.878 1.00 97.56 98 PHE A CA 1
ATOM 751 C C . PHE A 1 98 ? 7.143 2.568 -10.738 1.00 97.56 98 PHE A C 1
ATOM 753 O O . PHE A 1 98 ? 8.045 3.361 -11.014 1.00 97.56 98 PHE A O 1
ATOM 760 N N . TYR A 1 99 ? 6.754 2.334 -9.476 1.00 97.81 99 TYR A N 1
ATOM 761 C CA . TYR A 1 99 ? 7.270 3.091 -8.332 1.00 97.81 99 TYR A CA 1
ATOM 762 C C . TYR A 1 99 ? 8.811 3.099 -8.255 1.00 97.81 99 TYR A C 1
ATOM 764 O O . TYR A 1 99 ? 9.376 4.193 -8.289 1.00 97.81 99 TYR A O 1
ATOM 772 N N . PRO A 1 100 ? 9.531 1.952 -8.222 1.00 97.56 100 PRO A N 1
ATOM 773 C CA . PRO A 1 100 ? 10.989 1.993 -8.092 1.00 97.56 100 PRO A CA 1
ATOM 774 C C . PRO A 1 100 ? 11.710 2.632 -9.288 1.00 97.56 100 PRO A C 1
ATOM 776 O O . PRO A 1 100 ? 12.538 3.512 -9.048 1.00 97.56 100 PRO A O 1
ATOM 779 N N . PRO A 1 101 ? 11.386 2.292 -10.556 1.00 97.50 101 PRO A N 1
ATOM 780 C CA . PRO A 1 101 ? 11.980 2.972 -11.708 1.00 97.50 101 PRO A CA 1
ATOM 781 C C . PRO A 1 101 ? 11.771 4.495 -11.699 1.00 97.50 101 PRO A C 1
ATOM 783 O O . PRO A 1 101 ? 12.698 5.247 -12.001 1.00 97.50 101 PRO A O 1
ATOM 786 N N . LEU A 1 102 ? 10.573 4.967 -11.327 1.00 98.06 102 LEU A N 1
ATOM 787 C CA . LEU A 1 102 ? 10.289 6.400 -11.222 1.00 98.06 102 LEU A CA 1
ATOM 788 C C . LEU A 1 102 ? 11.120 7.059 -10.119 1.00 98.06 102 LEU A C 1
ATOM 790 O O . LEU A 1 102 ? 11.765 8.078 -10.363 1.00 98.06 102 LEU A O 1
ATOM 794 N N . ALA A 1 103 ? 11.129 6.466 -8.925 1.00 96.75 103 ALA A N 1
ATOM 795 C CA . ALA A 1 103 ? 11.838 7.011 -7.776 1.00 96.75 103 ALA A CA 1
ATOM 796 C C . ALA A 1 103 ? 13.339 7.155 -8.050 1.00 96.75 103 ALA A C 1
ATOM 798 O O . ALA A 1 103 ? 13.924 8.198 -7.761 1.00 96.75 103 ALA A O 1
ATOM 799 N N . THR A 1 104 ? 13.958 6.149 -8.672 1.00 95.06 104 THR A N 1
ATOM 800 C CA . THR A 1 104 ? 15.374 6.203 -9.055 1.00 95.06 104 THR A CA 1
ATOM 801 C C . THR A 1 104 ? 15.642 7.299 -10.087 1.00 95.06 104 THR A C 1
ATOM 803 O O . THR A 1 104 ? 16.617 8.042 -9.948 1.00 95.06 104 THR A O 1
ATOM 806 N N . ARG A 1 105 ? 14.766 7.491 -11.083 1.00 95.25 105 ARG A N 1
ATOM 807 C CA . ARG A 1 105 ? 14.916 8.590 -12.053 1.00 95.25 105 ARG A CA 1
ATOM 808 C C . ARG A 1 105 ? 14.747 9.972 -11.433 1.00 95.25 105 ARG A C 1
ATOM 810 O O . ARG A 1 105 ? 15.470 10.890 -11.812 1.00 95.25 105 ARG A O 1
ATOM 817 N N . LEU A 1 106 ? 13.819 10.132 -10.494 1.00 94.62 106 LEU A N 1
ATOM 818 C CA . LEU A 1 106 ? 13.639 11.387 -9.762 1.00 94.62 106 LEU A CA 1
ATOM 819 C C . LEU A 1 106 ? 14.864 11.690 -8.892 1.00 94.62 106 LEU A C 1
ATOM 821 O O . LEU A 1 106 ? 15.414 12.787 -8.972 1.00 94.62 106 LEU A O 1
ATOM 825 N N . ALA A 1 107 ? 15.356 10.699 -8.144 1.00 91.94 107 ALA A N 1
ATOM 826 C CA . ALA A 1 107 ? 16.540 10.846 -7.300 1.00 91.94 107 ALA A CA 1
ATOM 827 C C . ALA A 1 107 ? 17.808 11.169 -8.109 1.00 91.94 107 ALA A C 1
ATOM 829 O O . ALA A 1 107 ? 18.613 12.000 -7.693 1.00 91.94 107 ALA A O 1
ATOM 830 N N . THR A 1 108 ? 17.965 10.561 -9.289 1.00 90.88 108 THR A N 1
ATOM 831 C CA . THR A 1 108 ? 19.094 10.820 -10.201 1.00 90.88 108 THR A CA 1
ATOM 832 C C . THR A 1 108 ? 18.870 12.021 -11.126 1.00 90.88 108 THR A C 1
ATOM 834 O O . THR A 1 108 ? 19.769 12.375 -11.882 1.00 90.88 108 THR A O 1
ATOM 837 N N . LYS A 1 109 ? 17.697 12.672 -11.073 1.00 92.75 109 LYS A N 1
ATOM 838 C CA . LYS A 1 109 ? 17.297 13.795 -11.945 1.00 92.75 109 LYS A CA 1
ATOM 839 C C . LYS A 1 109 ? 17.385 13.467 -13.444 1.00 92.75 109 LYS A C 1
ATOM 841 O O . LYS A 1 109 ? 17.729 14.317 -14.260 1.00 92.75 109 LYS A O 1
ATOM 846 N N . THR A 1 110 ? 17.046 12.234 -13.813 1.00 93.94 110 THR A N 1
ATOM 847 C CA . THR A 1 110 ? 17.109 11.717 -15.194 1.00 93.94 110 THR A CA 1
ATOM 848 C C . THR A 1 110 ? 15.726 11.488 -15.818 1.00 93.94 110 THR A C 1
ATOM 850 O O . THR A 1 110 ? 15.596 10.771 -16.815 1.00 93.94 110 THR A O 1
ATOM 853 N N . LEU A 1 111 ? 14.665 12.068 -15.241 1.00 95.62 111 LEU A N 1
ATOM 854 C CA . LEU A 1 111 ? 13.300 11.958 -15.762 1.00 95.62 111 LEU A CA 1
ATOM 855 C C . LEU A 1 111 ? 13.082 12.924 -16.949 1.00 95.62 111 LEU A C 1
ATOM 857 O O . LEU A 1 111 ? 13.096 14.137 -16.750 1.00 95.62 111 LEU A O 1
ATOM 861 N N . PRO A 1 112 ? 12.834 12.431 -18.178 1.00 95.81 112 PRO A N 1
ATOM 862 C CA . PRO A 1 112 ? 12.581 13.289 -19.333 1.00 95.81 112 PRO A CA 1
ATOM 863 C C . PRO A 1 112 ? 11.216 13.983 -19.248 1.00 95.81 112 PRO A C 1
ATOM 865 O O . PRO A 1 112 ? 10.227 13.365 -18.843 1.00 95.81 112 PRO A O 1
ATOM 868 N N . ALA A 1 113 ? 11.121 15.212 -19.768 1.00 96.62 113 ALA A N 1
ATOM 869 C CA . ALA A 1 113 ? 9.886 16.009 -19.769 1.00 96.62 113 ALA A CA 1
ATOM 870 C C . ALA A 1 113 ? 8.680 15.278 -20.396 1.00 96.62 113 ALA A C 1
ATOM 872 O O . ALA A 1 113 ? 7.564 15.345 -19.885 1.00 96.62 113 ALA A O 1
ATOM 873 N N . LYS A 1 114 ? 8.900 14.499 -21.467 1.00 97.56 114 LYS A N 1
ATOM 874 C CA . LYS A 1 114 ? 7.844 13.686 -22.098 1.00 97.56 114 LYS A CA 1
ATOM 875 C C . LYS A 1 114 ? 7.264 12.631 -21.147 1.00 97.56 114 LYS A C 1
ATOM 877 O O . LYS A 1 114 ? 6.058 12.397 -21.158 1.00 97.56 114 LYS A O 1
ATOM 882 N N . LEU A 1 115 ? 8.107 11.980 -20.342 1.00 97.62 115 LEU A N 1
ATOM 883 C CA . LEU A 1 115 ? 7.648 10.995 -19.357 1.00 97.62 115 LEU A CA 1
ATOM 884 C C . LEU A 1 115 ? 6.981 11.676 -18.163 1.00 97.62 115 LEU A C 1
ATOM 886 O O . LEU A 1 115 ? 5.958 11.186 -17.697 1.00 97.62 115 LEU A O 1
ATOM 890 N N . GLN A 1 116 ? 7.481 12.838 -17.738 1.00 97.44 116 GLN A N 1
ATOM 891 C CA . GLN A 1 116 ? 6.830 13.658 -16.717 1.00 97.44 116 GLN A CA 1
ATOM 892 C C . GLN A 1 116 ? 5.401 14.057 -17.125 1.00 97.44 116 GLN A C 1
ATOM 894 O O . GLN A 1 116 ? 4.469 13.871 -16.345 1.00 97.44 116 GLN A O 1
ATOM 899 N N . ALA A 1 117 ? 5.200 14.519 -18.365 1.00 97.88 117 ALA A N 1
ATOM 900 C CA . ALA A 1 117 ? 3.872 14.856 -18.881 1.00 97.88 117 ALA A CA 1
ATOM 901 C C . ALA A 1 117 ? 2.923 13.642 -18.899 1.00 97.88 117 ALA A C 1
ATOM 903 O O . ALA A 1 117 ? 1.756 13.756 -18.527 1.00 97.88 117 ALA A O 1
ATOM 904 N N . ARG A 1 118 ? 3.425 12.456 -19.274 1.00 98.38 118 ARG A N 1
ATOM 905 C CA . ARG A 1 118 ? 2.634 11.214 -19.264 1.00 98.38 118 ARG A CA 1
ATOM 906 C C . ARG A 1 118 ? 2.269 10.749 -17.855 1.00 98.38 118 ARG A C 1
ATOM 908 O O . ARG A 1 118 ? 1.149 10.294 -17.658 1.00 98.38 118 ARG A O 1
ATOM 915 N N . LEU A 1 119 ? 3.179 10.880 -16.890 1.00 98.38 119 LEU A N 1
ATOM 916 C CA . LEU A 1 119 ? 2.903 10.588 -15.480 1.00 98.38 119 LEU A CA 1
ATOM 917 C C . LEU A 1 119 ? 1.815 11.507 -14.927 1.00 98.38 119 LEU A C 1
ATOM 919 O O . LEU A 1 119 ? 0.896 11.037 -14.261 1.00 98.38 119 LEU A O 1
ATOM 923 N N . GLN A 1 120 ? 1.880 12.798 -15.257 1.00 97.81 120 GLN A N 1
ATOM 924 C CA . GLN A 1 120 ? 0.858 13.754 -14.848 1.00 97.81 120 GLN A CA 1
ATOM 925 C C . GLN A 1 120 ? -0.508 13.418 -15.461 1.00 97.81 120 GLN A C 1
ATOM 927 O O . GLN A 1 120 ? -1.502 13.393 -14.741 1.00 97.81 120 GLN A O 1
ATOM 932 N N . ALA A 1 121 ? -0.558 13.100 -16.760 1.00 98.25 121 ALA A N 1
ATOM 933 C CA . ALA A 1 121 ? -1.793 12.687 -17.427 1.00 98.25 121 ALA A CA 1
ATOM 934 C C . ALA A 1 121 ? -2.387 11.412 -16.803 1.00 98.25 121 ALA A C 1
ATOM 936 O O . ALA A 1 121 ? -3.577 11.377 -16.495 1.00 98.25 121 ALA A O 1
ATOM 937 N N . TYR A 1 122 ? -1.546 10.403 -16.548 1.00 98.56 122 TYR A N 1
ATOM 938 C CA . TYR A 1 122 ? -1.937 9.175 -15.853 1.00 98.56 122 TYR A CA 1
ATOM 939 C C . TYR A 1 122 ? -2.530 9.470 -14.470 1.00 98.56 122 TYR A C 1
ATOM 941 O O . TYR A 1 122 ? -3.618 8.998 -14.146 1.00 98.56 122 TYR A O 1
ATOM 949 N N . ARG A 1 123 ? -1.849 10.299 -13.667 1.00 97.81 123 ARG A N 1
ATOM 950 C CA . ARG A 1 123 ? -2.309 10.678 -12.327 1.00 97.81 123 ARG A CA 1
ATOM 951 C C . ARG A 1 123 ? -3.659 11.390 -12.376 1.00 97.81 123 ARG A C 1
ATOM 953 O O . ARG A 1 123 ? -4.535 11.083 -11.572 1.00 97.81 123 ARG A O 1
ATOM 960 N N . THR A 1 124 ? -3.840 12.321 -13.310 1.00 97.94 124 THR A N 1
ATOM 961 C CA . THR A 1 124 ? -5.104 13.045 -13.477 1.00 97.94 124 THR A CA 1
ATOM 962 C C . THR A 1 124 ? -6.256 12.103 -13.837 1.00 97.94 124 THR A C 1
ATOM 964 O O . THR A 1 124 ? -7.316 12.206 -13.217 1.00 97.94 124 THR A O 1
ATOM 967 N N . ASP A 1 125 ? -6.057 11.167 -14.772 1.00 98.06 125 ASP A N 1
ATOM 968 C CA . ASP A 1 125 ? -7.088 10.182 -15.137 1.00 98.06 125 ASP A CA 1
ATOM 969 C C . ASP A 1 125 ? -7.388 9.230 -13.968 1.00 98.06 125 ASP A C 1
ATOM 971 O O . ASP A 1 125 ? -8.544 9.096 -13.570 1.00 98.06 125 ASP A O 1
ATOM 975 N N . LYS A 1 126 ? -6.359 8.680 -13.305 1.00 98.00 126 LYS A N 1
ATOM 976 C CA . LYS A 1 126 ? -6.521 7.841 -12.103 1.00 98.00 126 LYS A CA 1
ATOM 977 C C . LYS A 1 126 ? -7.373 8.529 -11.035 1.00 98.00 126 LYS A C 1
ATOM 979 O O . LYS A 1 126 ? -8.329 7.943 -10.528 1.00 98.00 126 LYS A O 1
ATOM 984 N N . GLN A 1 127 ? -7.061 9.783 -10.714 1.00 97.44 127 GLN A N 1
ATOM 985 C CA . GLN A 1 127 ? -7.809 10.557 -9.722 1.00 97.44 127 GLN A CA 1
ATOM 986 C C . GLN A 1 127 ? -9.253 10.826 -10.161 1.00 97.44 127 GLN A C 1
ATOM 988 O O . GLN A 1 127 ? -10.153 10.820 -9.322 1.00 97.44 127 GLN A O 1
ATOM 993 N N . ALA A 1 128 ? -9.496 11.052 -11.455 1.00 97.50 128 ALA A N 1
ATOM 994 C CA . ALA A 1 128 ? -10.850 11.194 -11.983 1.00 97.50 128 ALA A CA 1
ATOM 995 C C . ALA A 1 128 ? -11.660 9.901 -11.803 1.00 97.50 128 ALA A C 1
ATOM 997 O O . ALA A 1 128 ? -12.768 9.958 -11.272 1.00 97.50 128 ALA A O 1
ATOM 998 N N . ARG A 1 129 ? -11.081 8.738 -12.133 1.00 97.69 129 ARG A N 1
ATOM 999 C CA . ARG A 1 129 ? -11.730 7.429 -11.937 1.00 97.69 129 ARG A CA 1
ATOM 1000 C C . ARG A 1 129 ? -11.97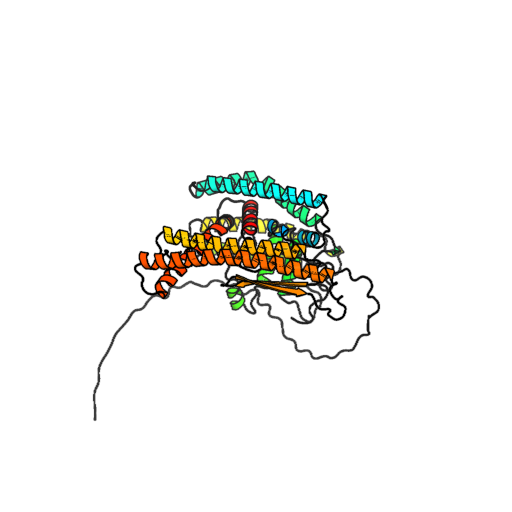4 7.104 -10.470 1.00 97.69 129 ARG A C 1
ATOM 1002 O O . ARG A 1 129 ? -13.031 6.582 -10.131 1.00 97.69 129 ARG A O 1
ATOM 1009 N N . GLN A 1 130 ? -11.040 7.452 -9.586 1.00 97.25 130 GLN A N 1
ATOM 1010 C CA . GLN A 1 130 ? -11.227 7.293 -8.142 1.00 97.25 130 GLN A CA 1
ATOM 1011 C C . GLN A 1 130 ? -12.391 8.134 -7.613 1.00 97.25 130 GLN A C 1
ATOM 1013 O O . GLN A 1 130 ? -13.167 7.643 -6.797 1.00 97.25 130 GLN A O 1
ATOM 1018 N N . ARG A 1 131 ? -12.515 9.394 -8.051 1.00 97.31 131 ARG A N 1
ATOM 1019 C CA . ARG A 1 131 ? -13.646 10.252 -7.663 1.00 97.31 131 ARG A CA 1
ATOM 1020 C C . ARG A 1 131 ? -14.967 9.689 -8.175 1.00 97.31 131 ARG A C 1
ATOM 1022 O O . ARG A 1 131 ? -15.876 9.511 -7.375 1.00 97.31 131 ARG A O 1
ATOM 1029 N N . GLU A 1 132 ? -15.024 9.327 -9.456 1.00 97.12 132 GLU A N 1
ATOM 1030 C CA . GLU A 1 132 ? -16.208 8.720 -10.075 1.00 97.12 132 GLU A CA 1
ATOM 1031 C C . GLU A 1 132 ? -16.667 7.477 -9.295 1.00 97.12 132 GLU A C 1
ATOM 1033 O O . GLU A 1 132 ? -17.829 7.367 -8.915 1.00 97.12 132 GLU A O 1
ATOM 1038 N N . LEU A 1 133 ? -15.742 6.567 -8.975 1.00 97.56 133 LEU A N 1
ATOM 1039 C CA . LEU A 1 133 ? -16.051 5.352 -8.222 1.00 97.56 133 LEU A CA 1
ATOM 1040 C C . LEU A 1 133 ? -16.534 5.638 -6.790 1.00 97.56 133 LEU A C 1
ATOM 1042 O O . LEU A 1 133 ? -17.463 4.986 -6.317 1.00 97.56 133 LEU A O 1
ATOM 1046 N N . ARG A 1 134 ? -15.942 6.617 -6.095 1.00 97.06 134 ARG A N 1
ATOM 1047 C CA . ARG A 1 134 ? -16.400 7.026 -4.755 1.00 97.06 134 ARG A CA 1
ATOM 1048 C C . ARG A 1 134 ? -17.802 7.623 -4.782 1.00 97.06 134 ARG A C 1
ATOM 1050 O O . ARG A 1 134 ? -18.598 7.329 -3.896 1.00 97.06 134 ARG A O 1
ATOM 1057 N N . GLU A 1 135 ? -18.121 8.424 -5.793 1.00 97.00 135 GLU A N 1
ATOM 1058 C CA . GLU A 1 135 ? -19.470 8.967 -5.962 1.00 97.00 135 GLU A CA 1
ATOM 1059 C C . GLU A 1 135 ? -20.500 7.854 -6.188 1.00 97.00 135 GLU A C 1
ATOM 1061 O O . GLU A 1 135 ? -21.563 7.876 -5.571 1.00 97.00 135 GLU A O 1
ATOM 1066 N N . GLU A 1 136 ? -20.180 6.850 -7.010 1.00 97.31 136 GLU A N 1
ATOM 1067 C CA . GLU A 1 136 ? -21.056 5.688 -7.221 1.00 97.31 136 GLU A CA 1
ATOM 1068 C C . GLU A 1 136 ? -21.245 4.862 -5.943 1.00 97.31 136 GLU A C 1
ATOM 1070 O O . GLU A 1 136 ? -22.361 4.447 -5.627 1.00 97.31 136 GLU A O 1
ATOM 1075 N N . LEU A 1 137 ? -20.180 4.676 -5.159 1.00 96.31 137 LEU A N 1
ATOM 1076 C CA . LEU A 1 137 ? -20.255 4.017 -3.855 1.00 96.31 137 LEU A CA 1
ATOM 1077 C C . LEU A 1 137 ? -21.162 4.768 -2.874 1.00 96.31 137 LEU A C 1
ATOM 1079 O O . LEU A 1 137 ? -21.941 4.130 -2.165 1.00 96.31 137 LEU A O 1
ATOM 1083 N N . GLU A 1 138 ? -21.094 6.101 -2.826 1.00 95.50 138 GLU A N 1
ATOM 1084 C CA . GLU A 1 138 ? -21.991 6.893 -1.977 1.00 95.50 138 GLU A CA 1
ATOM 1085 C C . GLU A 1 138 ? -23.445 6.826 -2.459 1.00 95.50 138 GLU A C 1
ATOM 1087 O O . GLU A 1 138 ? -24.340 6.655 -1.631 1.00 95.50 138 GLU A O 1
ATOM 1092 N N . ARG A 1 139 ? -23.702 6.873 -3.775 1.00 95.69 139 ARG A N 1
ATOM 1093 C CA . ARG A 1 139 ? -25.062 6.699 -4.326 1.00 95.69 139 ARG A CA 1
ATOM 1094 C C . ARG A 1 139 ? -25.644 5.331 -3.973 1.00 95.69 139 ARG A C 1
ATOM 1096 O O . ARG A 1 139 ? -26.806 5.238 -3.589 1.00 95.69 139 ARG A O 1
ATOM 1103 N N . ALA A 1 140 ? -24.832 4.279 -4.055 1.00 95.12 140 ALA A N 1
ATOM 1104 C CA . ALA A 1 140 ? -25.260 2.915 -3.767 1.00 95.12 140 ALA A CA 1
ATOM 1105 C C . ALA A 1 140 ? -25.348 2.602 -2.259 1.00 95.12 140 ALA A C 1
ATOM 1107 O O . ALA A 1 140 ? -25.896 1.570 -1.870 1.00 95.12 140 ALA A O 1
ATOM 1108 N N . ARG A 1 141 ? -24.828 3.474 -1.384 1.00 91.69 141 ARG A N 1
ATOM 1109 C CA . ARG A 1 141 ? -24.702 3.222 0.061 1.00 91.69 141 ARG A CA 1
ATOM 1110 C C . ARG A 1 141 ? -26.031 2.930 0.754 1.00 91.69 141 ARG A C 1
ATOM 1112 O O . ARG A 1 141 ? -26.059 2.089 1.652 1.00 91.69 141 ARG A O 1
ATOM 1119 N N . GLY A 1 142 ? -27.091 3.638 0.362 1.00 90.69 142 GLY A N 1
ATOM 1120 C CA . GLY A 1 142 ? -28.431 3.520 0.948 1.00 90.69 142 GLY A CA 1
ATOM 1121 C C . GLY A 1 142 ? -29.274 2.372 0.389 1.00 90.69 142 GLY A C 1
ATOM 1122 O O . GLY A 1 142 ? -30.370 2.136 0.888 1.00 90.69 142 GLY A O 1
ATOM 1123 N N . LEU A 1 143 ? -28.784 1.670 -0.637 1.00 94.75 143 LEU A N 1
ATOM 1124 C CA . LEU A 1 143 ? -29.508 0.564 -1.253 1.00 94.75 143 LEU A CA 1
ATOM 1125 C C . LEU A 1 143 ? -29.458 -0.697 -0.368 1.00 94.75 143 LEU A C 1
ATOM 1127 O O . LEU A 1 143 ? -28.458 -0.922 0.330 1.00 94.75 143 LEU A O 1
ATOM 1131 N N . PRO A 1 144 ? -30.491 -1.561 -0.422 1.00 93.94 144 PRO A N 1
ATOM 1132 C CA . PRO A 1 144 ? -30.423 -2.915 0.121 1.00 93.94 144 PRO A CA 1
ATOM 1133 C C . PRO A 1 144 ? -29.205 -3.680 -0.413 1.00 93.94 144 PRO A C 1
ATOM 1135 O O . PRO A 1 144 ? -28.727 -3.412 -1.511 1.00 93.94 144 PRO A O 1
ATOM 1138 N N . ALA A 1 145 ? -28.689 -4.651 0.348 1.00 90.62 145 ALA A N 1
ATOM 1139 C CA . ALA A 1 145 ? -27.411 -5.299 0.032 1.00 90.62 145 ALA A CA 1
ATOM 1140 C C . ALA A 1 145 ? -27.352 -5.913 -1.382 1.00 90.62 145 ALA A C 1
ATOM 1142 O O . ALA A 1 145 ? -26.353 -5.720 -2.073 1.00 90.62 145 ALA A O 1
ATOM 1143 N N . ALA A 1 146 ? -28.421 -6.593 -1.813 1.00 92.44 146 ALA A N 1
ATOM 1144 C CA . ALA A 1 146 ? -28.515 -7.194 -3.145 1.00 92.44 146 ALA A CA 1
ATOM 1145 C C . ALA A 1 146 ? -28.581 -6.133 -4.258 1.00 92.44 146 ALA A C 1
ATOM 1147 O O . ALA A 1 146 ? -27.845 -6.220 -5.240 1.00 92.44 146 ALA A O 1
ATOM 1148 N N . ASP A 1 147 ? -29.396 -5.092 -4.071 1.00 95.69 147 ASP A N 1
ATOM 1149 C CA . ASP A 1 147 ? -29.533 -3.994 -5.036 1.00 95.69 147 ASP A CA 1
ATOM 1150 C C . ASP A 1 147 ? -28.236 -3.185 -5.153 1.00 95.69 147 ASP A C 1
ATOM 1152 O O . ASP A 1 147 ? -27.833 -2.785 -6.244 1.00 95.69 147 ASP A O 1
ATOM 1156 N N . ARG A 1 148 ? -27.536 -2.992 -4.029 1.00 95.44 148 ARG A N 1
ATOM 1157 C CA . ARG A 1 148 ? -26.213 -2.366 -3.980 1.00 95.44 148 ARG A CA 1
ATOM 1158 C C . ARG A 1 148 ? -25.186 -3.175 -4.762 1.00 95.44 148 ARG A C 1
ATOM 1160 O O . ARG A 1 148 ? -24.436 -2.590 -5.536 1.00 95.44 148 ARG A O 1
ATOM 1167 N N . GLU A 1 149 ? -25.133 -4.492 -4.567 1.00 95.38 149 GLU A N 1
ATOM 1168 C CA . GLU A 1 149 ? -24.225 -5.364 -5.321 1.00 95.38 149 GLU A CA 1
ATOM 1169 C C . GLU A 1 149 ? -24.509 -5.288 -6.826 1.00 95.38 149 GLU A C 1
ATOM 1171 O O . GLU A 1 149 ? -23.583 -5.072 -7.607 1.00 95.38 149 GLU A O 1
ATOM 1176 N N . ALA A 1 150 ? -25.778 -5.390 -7.232 1.00 96.62 150 ALA A N 1
ATOM 1177 C CA . ALA A 1 150 ? -26.175 -5.303 -8.635 1.00 96.62 150 ALA A CA 1
ATOM 1178 C C . ALA A 1 150 ? -25.828 -3.938 -9.259 1.00 96.62 150 ALA A C 1
ATOM 1180 O O . ALA A 1 150 ? -25.285 -3.885 -10.364 1.00 96.62 150 ALA A O 1
ATOM 1181 N N . ALA A 1 151 ? -26.081 -2.838 -8.541 1.00 97.50 151 ALA A N 1
ATOM 1182 C CA . ALA A 1 151 ? -25.740 -1.491 -8.991 1.00 97.50 151 ALA A CA 1
ATOM 1183 C C . ALA A 1 151 ? -24.222 -1.309 -9.158 1.00 97.50 151 ALA A C 1
ATOM 1185 O O . ALA A 1 151 ? -23.767 -0.780 -10.173 1.00 97.50 151 ALA A O 1
ATOM 1186 N N . LEU A 1 152 ? -23.423 -1.787 -8.200 1.00 97.94 152 LEU A N 1
ATOM 1187 C CA . LEU A 1 152 ? -21.964 -1.709 -8.284 1.00 97.94 152 LEU A CA 1
ATOM 1188 C C . LEU A 1 152 ? -21.402 -2.603 -9.393 1.00 97.94 152 LEU A C 1
ATOM 1190 O O . LEU A 1 152 ? -20.490 -2.173 -10.097 1.00 97.94 152 LEU A O 1
ATOM 1194 N N . ALA A 1 153 ? -21.985 -3.783 -9.619 1.00 97.50 153 ALA A N 1
ATOM 1195 C CA . ALA A 1 153 ? -21.611 -4.658 -10.726 1.00 97.50 153 ALA A CA 1
ATOM 1196 C C . ALA A 1 153 ? -21.894 -4.013 -12.094 1.00 97.50 153 ALA A C 1
ATOM 1198 O O . ALA A 1 153 ? -21.127 -4.193 -13.041 1.00 97.50 153 ALA A O 1
ATOM 1199 N N . GLU A 1 154 ? -22.956 -3.214 -12.214 1.00 97.75 154 GLU A N 1
ATOM 1200 C CA . GLU A 1 154 ? -23.213 -2.436 -13.427 1.00 97.75 154 GLU A CA 1
ATOM 1201 C C . GLU A 1 154 ? -22.151 -1.354 -13.649 1.00 97.75 154 GLU A C 1
ATOM 1203 O O . GLU A 1 154 ? -21.585 -1.242 -14.740 1.00 97.75 154 GLU A O 1
ATOM 1208 N N . VAL A 1 155 ? -21.812 -0.601 -12.599 1.00 97.81 155 VAL A N 1
ATOM 1209 C CA . VAL A 1 155 ? -20.729 0.393 -12.650 1.00 97.81 155 VAL A CA 1
ATOM 1210 C C . VAL A 1 155 ? -19.400 -0.274 -13.015 1.00 97.81 155 VAL A C 1
ATOM 1212 O O . VAL A 1 155 ? -18.664 0.250 -13.851 1.00 97.81 155 VAL A O 1
ATOM 1215 N N . ALA A 1 156 ? -19.111 -1.446 -12.444 1.00 97.94 156 ALA A N 1
ATOM 1216 C CA . ALA A 1 156 ? -17.939 -2.257 -12.754 1.00 97.94 156 ALA A CA 1
ATOM 1217 C C . ALA A 1 156 ? -17.853 -2.595 -14.246 1.00 97.94 156 ALA A C 1
ATOM 1219 O O . ALA A 1 156 ? -16.822 -2.346 -14.873 1.00 97.94 156 ALA A O 1
ATOM 1220 N N . ARG A 1 157 ? -18.946 -3.089 -14.845 1.00 97.94 157 ARG A N 1
ATOM 1221 C CA . ARG A 1 157 ? -19.005 -3.380 -16.287 1.00 97.94 157 ARG A CA 1
ATOM 1222 C C . ARG A 1 157 ? -18.767 -2.133 -17.134 1.00 97.94 157 ARG A C 1
ATOM 1224 O O . ARG A 1 157 ? -18.006 -2.193 -18.098 1.00 97.94 157 ARG A O 1
ATOM 1231 N N . ARG A 1 158 ? -19.369 -1.002 -16.756 1.00 97.62 158 ARG A N 1
ATOM 1232 C CA . ARG A 1 158 ? -19.215 0.278 -17.463 1.00 97.62 158 ARG A CA 1
ATOM 1233 C C . ARG A 1 158 ? -17.783 0.819 -17.397 1.00 97.62 158 ARG A C 1
ATOM 1235 O O . ARG A 1 158 ? -17.289 1.354 -18.386 1.00 97.62 158 ARG A O 1
ATOM 1242 N N . GLN A 1 159 ? -17.118 0.687 -16.250 1.00 97.62 159 GLN A N 1
ATOM 1243 C CA . GLN A 1 159 ? -15.757 1.192 -16.035 1.00 97.62 159 GLN A CA 1
ATOM 1244 C C . GLN A 1 159 ? -14.658 0.231 -16.509 1.00 97.62 159 GLN A C 1
ATOM 1246 O O . GLN A 1 159 ? -13.525 0.665 -16.706 1.00 97.62 159 GLN A O 1
ATOM 1251 N N . ALA A 1 160 ? -14.955 -1.052 -16.728 1.00 97.00 160 ALA A N 1
ATOM 1252 C CA . ALA A 1 160 ? -13.943 -2.053 -17.069 1.00 97.00 160 ALA A CA 1
ATOM 1253 C C . ALA A 1 160 ? -13.004 -1.644 -18.230 1.00 97.00 160 ALA A C 1
ATOM 1255 O O . ALA A 1 160 ? -11.789 -1.771 -18.060 1.00 97.00 160 ALA A O 1
ATOM 1256 N N . PRO A 1 161 ? -13.481 -1.087 -19.367 1.00 97.69 161 PRO A N 1
ATOM 1257 C CA . PRO A 1 161 ? -12.590 -0.701 -20.463 1.00 97.69 161 PRO A CA 1
ATOM 1258 C C . PRO A 1 161 ? -11.619 0.427 -20.094 1.00 97.69 161 PRO A C 1
ATOM 1260 O O . PRO A 1 161 ? -10.447 0.388 -20.471 1.00 97.69 161 PRO A O 1
ATOM 1263 N N . THR A 1 162 ? -12.084 1.435 -19.349 1.00 97.62 162 THR A N 1
ATOM 1264 C CA . THR A 1 162 ? -11.254 2.588 -18.973 1.00 97.62 162 THR A CA 1
ATOM 1265 C C . THR A 1 162 ? -10.238 2.211 -17.903 1.00 97.62 162 THR A C 1
ATOM 1267 O O . THR A 1 162 ? -9.085 2.629 -17.986 1.00 97.62 162 THR A O 1
ATOM 1270 N N . LEU A 1 163 ? -10.613 1.356 -16.949 1.00 97.44 163 LEU A N 1
ATOM 1271 C CA . LEU A 1 163 ? -9.684 0.848 -15.940 1.00 97.44 163 LEU A CA 1
ATOM 1272 C C . LEU A 1 163 ? -8.631 -0.090 -16.539 1.00 97.44 163 LEU A C 1
ATOM 1274 O O . LEU A 1 163 ? -7.459 0.016 -16.186 1.00 97.44 163 LEU A O 1
ATOM 1278 N N . ALA A 1 164 ? -9.005 -0.936 -17.502 1.00 96.44 164 ALA A N 1
ATOM 1279 C CA . ALA A 1 164 ? -8.041 -1.756 -18.236 1.00 96.44 164 ALA A CA 1
ATOM 1280 C C . ALA A 1 164 ? -7.025 -0.891 -19.008 1.00 96.44 164 ALA A C 1
ATOM 1282 O O . ALA A 1 164 ? -5.826 -1.178 -19.000 1.00 96.44 164 ALA A O 1
ATOM 1283 N N . ALA A 1 165 ? -7.476 0.202 -19.636 1.00 97.25 165 ALA A N 1
ATOM 1284 C CA . ALA A 1 165 ? -6.592 1.157 -20.307 1.00 97.25 165 ALA A CA 1
ATOM 1285 C C . ALA A 1 165 ? -5.658 1.888 -19.324 1.00 97.25 165 ALA A C 1
ATOM 1287 O O . ALA A 1 165 ? -4.482 2.116 -19.634 1.00 97.25 165 ALA A O 1
ATOM 1288 N N . LEU A 1 166 ? -6.152 2.216 -18.126 1.00 97.88 166 LEU A N 1
ATOM 1289 C CA . LEU A 1 166 ? -5.357 2.823 -17.061 1.00 97.88 166 LEU A CA 1
ATOM 1290 C C . LEU A 1 166 ? -4.245 1.869 -16.586 1.00 97.88 166 LEU A C 1
ATOM 1292 O O . LEU A 1 166 ? -3.080 2.265 -16.539 1.00 97.88 166 LEU A O 1
ATOM 1296 N N . GLU A 1 167 ? -4.559 0.593 -16.335 1.00 96.12 167 GLU A N 1
ATOM 1297 C CA . GLU A 1 167 ? -3.561 -0.422 -15.959 1.00 96.12 167 GLU A CA 1
ATOM 1298 C C . GLU A 1 167 ? -2.531 -0.667 -17.071 1.00 96.12 167 GLU A C 1
ATOM 1300 O O . GLU A 1 167 ? -1.329 -0.759 -16.803 1.00 96.12 167 GLU A O 1
ATOM 1305 N N . ALA A 1 168 ? -2.973 -0.710 -18.331 1.00 97.00 168 ALA A N 1
ATOM 1306 C CA . ALA A 1 168 ? -2.074 -0.817 -19.476 1.00 97.00 168 ALA A CA 1
ATOM 1307 C C . ALA A 1 168 ? -1.123 0.390 -19.569 1.00 97.00 168 ALA A C 1
ATOM 1309 O O . ALA A 1 168 ? 0.065 0.224 -19.862 1.00 97.00 168 ALA A O 1
ATOM 1310 N N . THR A 1 169 ? -1.619 1.594 -19.269 1.00 98.31 169 THR A N 1
ATOM 1311 C CA . THR A 1 169 ? -0.808 2.818 -19.224 1.00 98.31 169 THR A CA 1
ATOM 1312 C C . THR A 1 169 ? 0.225 2.762 -18.101 1.00 98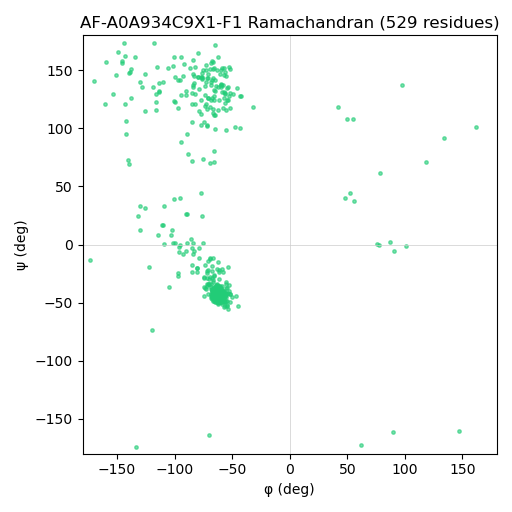.31 169 THR A C 1
ATOM 1314 O O . THR A 1 169 ? 1.389 3.086 -18.346 1.00 98.31 169 THR A O 1
ATOM 1317 N N . ALA A 1 170 ? -0.153 2.301 -16.905 1.00 97.94 170 ALA A N 1
ATOM 1318 C CA . ALA A 1 170 ? 0.772 2.116 -15.785 1.00 97.94 170 ALA A CA 1
ATOM 1319 C C . ALA A 1 170 ? 1.883 1.106 -16.126 1.00 97.94 170 ALA A C 1
ATOM 1321 O O . ALA A 1 170 ? 3.068 1.361 -15.903 1.00 97.94 170 ALA A O 1
ATOM 1322 N N . GLU A 1 171 ? 1.529 -0.022 -16.739 1.00 97.00 171 GLU A N 1
ATOM 1323 C CA . GLU A 1 171 ? 2.495 -1.041 -17.155 1.00 97.00 171 GLU A CA 1
ATOM 1324 C C . GLU A 1 171 ? 3.404 -0.549 -18.300 1.00 97.00 171 GLU A C 1
ATOM 1326 O O . GLU A 1 171 ? 4.590 -0.885 -18.341 1.00 97.00 171 GLU A O 1
ATOM 1331 N N . GLN A 1 172 ? 2.896 0.292 -19.207 1.00 97.81 172 GLN A N 1
ATOM 1332 C CA . GLN A 1 172 ? 3.727 0.936 -20.226 1.00 97.81 172 GLN A CA 1
ATOM 1333 C C . GLN A 1 172 ? 4.688 1.960 -19.608 1.00 97.81 172 GLN A C 1
ATOM 1335 O O . GLN A 1 172 ? 5.868 1.959 -19.948 1.00 97.81 172 GLN A O 1
ATOM 1340 N N . LEU A 1 173 ? 4.216 2.796 -18.678 1.00 98.44 173 LEU A N 1
ATOM 1341 C CA . LEU A 1 173 ? 5.067 3.725 -17.929 1.00 98.44 173 LEU A CA 1
ATOM 1342 C C . LEU A 1 173 ? 6.184 2.980 -17.197 1.00 98.44 173 LEU A C 1
ATOM 1344 O O . LEU A 1 173 ? 7.330 3.414 -17.256 1.00 98.44 173 LEU A O 1
ATOM 1348 N N . ARG A 1 174 ? 5.882 1.831 -16.577 1.00 97.75 174 ARG A N 1
ATOM 1349 C CA . ARG A 1 174 ? 6.889 0.970 -15.940 1.00 97.75 174 ARG A CA 1
ATOM 1350 C C . ARG A 1 174 ? 8.003 0.596 -16.908 1.00 97.75 174 ARG A C 1
ATOM 1352 O O . ARG A 1 174 ? 9.165 0.809 -16.580 1.00 97.75 174 ARG A O 1
ATOM 1359 N N . ARG A 1 175 ? 7.658 0.078 -18.090 1.00 96.44 175 ARG A N 1
ATOM 1360 C CA . ARG A 1 175 ? 8.647 -0.281 -19.118 1.00 96.44 175 ARG A CA 1
ATOM 1361 C C . ARG A 1 175 ? 9.474 0.923 -19.560 1.00 96.44 175 ARG A C 1
ATOM 1363 O O . ARG A 1 175 ? 10.694 0.836 -19.590 1.00 96.44 175 ARG A O 1
ATOM 1370 N N . ASP A 1 176 ? 8.823 2.049 -19.841 1.00 97.25 176 ASP A N 1
ATOM 1371 C CA . ASP A 1 176 ? 9.493 3.251 -20.355 1.00 97.25 176 ASP A CA 1
ATOM 1372 C C . ASP A 1 176 ? 10.411 3.922 -19.315 1.00 97.25 176 ASP A C 1
ATOM 1374 O O . ASP A 1 176 ? 11.389 4.592 -19.660 1.00 97.25 176 ASP A O 1
ATOM 1378 N N . LEU A 1 177 ? 10.096 3.765 -18.028 1.00 97.44 177 LEU A N 1
ATOM 1379 C CA . LEU A 1 177 ? 10.885 4.310 -16.927 1.00 97.44 177 LEU A CA 1
ATOM 1380 C C . LEU A 1 177 ? 12.106 3.451 -16.587 1.00 97.44 177 LEU A C 1
ATOM 1382 O O . LEU A 1 177 ? 13.051 3.979 -16.004 1.00 97.44 177 LEU A O 1
ATOM 1386 N N . ILE A 1 178 ? 12.144 2.172 -16.960 1.00 95.44 178 ILE A N 1
ATOM 1387 C CA . ILE A 1 178 ? 13.303 1.316 -16.689 1.00 95.44 178 ILE A CA 1
ATOM 1388 C C . ILE A 1 178 ? 14.482 1.730 -17.577 1.00 95.44 178 ILE A C 1
ATOM 1390 O O . ILE A 1 178 ? 14.381 1.779 -18.800 1.00 95.44 178 ILE A O 1
ATOM 1394 N N . VAL A 1 179 ? 15.625 2.002 -16.944 1.00 90.81 179 VAL A N 1
ATOM 1395 C CA . VAL A 1 179 ? 16.932 2.134 -17.605 1.00 90.81 179 VAL A CA 1
ATOM 1396 C C . VAL A 1 179 ? 17.800 0.975 -17.134 1.00 90.81 179 VAL A C 1
ATOM 1398 O O . VAL A 1 179 ? 17.831 0.679 -15.939 1.00 90.81 179 VAL A O 1
ATOM 1401 N N . ALA A 1 180 ? 18.464 0.285 -18.063 1.00 85.31 180 ALA A N 1
ATOM 1402 C CA . ALA A 1 180 ? 19.137 -0.983 -17.781 1.00 85.31 180 ALA A CA 1
ATOM 1403 C C . ALA A 1 180 ? 20.182 -0.878 -16.654 1.00 85.31 180 ALA A C 1
ATOM 1405 O O . ALA A 1 180 ? 20.178 -1.705 -15.742 1.00 85.31 180 ALA A O 1
ATOM 1406 N N . ASP A 1 181 ? 21.017 0.162 -16.681 1.00 86.25 181 ASP A N 1
ATOM 1407 C CA . ASP A 1 181 ? 22.076 0.443 -15.701 1.00 86.25 181 ASP A CA 1
ATOM 1408 C C . ASP A 1 181 ? 21.552 0.964 -14.351 1.00 86.25 181 ASP A C 1
ATOM 1410 O O . ASP A 1 181 ? 22.244 0.859 -13.340 1.00 86.25 181 ASP A O 1
ATOM 1414 N N . GLN A 1 182 ? 20.310 1.451 -14.303 1.00 88.88 182 GLN A N 1
ATOM 1415 C CA . GLN A 1 182 ? 19.635 1.911 -13.083 1.00 88.88 182 GLN A CA 1
ATOM 1416 C C . GLN A 1 182 ? 18.669 0.874 -12.495 1.00 88.88 182 GLN A C 1
ATOM 1418 O O . GLN A 1 182 ? 18.010 1.132 -11.489 1.00 88.88 182 GLN A O 1
ATOM 1423 N N . SER A 1 183 ? 18.556 -0.309 -13.102 1.00 90.94 183 SER A N 1
ATOM 1424 C CA . SER A 1 183 ? 17.717 -1.380 -12.564 1.00 90.94 183 SER A CA 1
ATOM 1425 C C . SER A 1 183 ? 18.305 -1.945 -11.268 1.00 90.94 183 SER A C 1
ATOM 1427 O O . SER A 1 183 ? 19.521 -1.955 -11.077 1.00 90.94 183 SER A O 1
ATOM 1429 N N . TRP A 1 184 ? 17.460 -2.457 -10.367 1.00 94.00 184 TRP A N 1
ATOM 1430 C CA . TRP A 1 184 ? 17.932 -3.014 -9.090 1.00 94.00 184 TRP A CA 1
ATOM 1431 C C . TRP A 1 184 ? 19.017 -4.086 -9.284 1.00 94.00 184 TRP A C 1
ATOM 1433 O O . TRP A 1 184 ? 20.028 -4.086 -8.593 1.00 94.00 184 TRP A O 1
ATOM 1443 N N . GLY A 1 185 ? 18.847 -4.965 -10.272 1.00 90.62 185 GLY A N 1
ATOM 1444 C CA . GLY A 1 185 ? 19.791 -6.046 -10.555 1.00 90.62 185 GLY A CA 1
ATOM 1445 C C . GLY A 1 185 ? 20.985 -5.666 -11.437 1.00 90.62 185 GLY A C 1
ATOM 1446 O O . GLY A 1 185 ? 21.775 -6.556 -11.733 1.00 90.62 185 GLY A O 1
ATOM 1447 N N . ALA A 1 186 ? 21.126 -4.408 -11.877 1.00 89.94 186 ALA A N 1
ATOM 1448 C CA . ALA A 1 186 ? 22.080 -4.027 -12.928 1.00 89.94 186 ALA A CA 1
ATOM 1449 C C . ALA A 1 186 ? 23.541 -4.347 -12.585 1.00 89.94 186 ALA A C 1
ATOM 1451 O O . ALA A 1 186 ? 24.297 -4.805 -13.437 1.00 89.94 186 ALA A O 1
ATOM 1452 N N . LEU A 1 187 ? 23.929 -4.104 -11.330 1.00 89.75 187 LEU A N 1
ATOM 1453 C CA . LEU A 1 187 ? 25.292 -4.311 -10.838 1.00 89.75 187 LEU A CA 1
ATOM 1454 C C . LEU A 1 187 ? 25.440 -5.609 -10.030 1.00 89.75 187 LEU A C 1
ATOM 1456 O O . LEU A 1 187 ? 26.527 -5.897 -9.529 1.00 89.75 187 LEU A O 1
ATOM 1460 N N . ARG A 1 188 ? 24.357 -6.386 -9.887 1.00 90.94 188 ARG A N 1
ATOM 1461 C CA . ARG A 1 188 ? 24.313 -7.564 -9.018 1.00 90.94 188 ARG A CA 1
ATOM 1462 C C . ARG A 1 188 ? 25.133 -8.700 -9.628 1.00 90.94 188 ARG A C 1
ATOM 1464 O O . ARG A 1 188 ? 24.823 -9.176 -10.718 1.00 90.94 188 ARG A O 1
ATOM 1471 N N . GLN A 1 189 ? 26.146 -9.162 -8.896 1.00 87.12 189 GLN A N 1
ATOM 1472 C CA . GLN A 1 189 ? 27.064 -10.217 -9.348 1.00 87.12 189 GLN A CA 1
ATOM 1473 C C . GLN A 1 189 ? 26.641 -11.632 -8.935 1.00 87.12 189 GLN A C 1
ATOM 1475 O O . GLN A 1 189 ? 27.246 -12.602 -9.375 1.00 87.12 189 GLN A O 1
ATOM 1480 N N . TRP A 1 190 ? 25.611 -11.752 -8.100 1.00 87.81 190 TRP A N 1
ATOM 1481 C CA . TRP A 1 190 ? 25.070 -13.020 -7.619 1.00 87.81 190 TRP A CA 1
ATOM 1482 C C . TRP A 1 190 ? 23.643 -13.221 -8.121 1.00 87.81 190 TRP A C 1
ATOM 1484 O O . TRP A 1 190 ? 22.907 -12.255 -8.351 1.00 87.81 190 TRP A O 1
ATOM 1494 N N . ARG A 1 191 ? 23.224 -14.475 -8.267 1.00 88.25 191 ARG A N 1
ATOM 1495 C CA . ARG A 1 191 ? 21.855 -14.841 -8.646 1.00 88.25 191 ARG A CA 1
ATOM 1496 C C . ARG A 1 191 ? 21.349 -15.956 -7.761 1.00 88.25 191 ARG A C 1
ATOM 1498 O O . ARG A 1 191 ? 22.142 -16.623 -7.106 1.00 88.25 191 ARG A O 1
ATOM 1505 N N . LEU A 1 192 ? 20.034 -16.137 -7.711 1.00 88.25 192 LEU A N 1
ATOM 1506 C CA . LEU A 1 192 ? 19.442 -17.312 -7.078 1.00 88.25 192 LEU A CA 1
ATOM 1507 C C . LEU A 1 192 ? 19.782 -18.566 -7.893 1.00 88.25 192 LEU A C 1
ATOM 1509 O O . LEU A 1 192 ? 19.772 -18.520 -9.116 1.00 88.25 192 LEU A O 1
ATOM 1513 N N . GLY A 1 193 ? 20.056 -19.684 -7.226 1.00 78.62 193 GLY A N 1
ATOM 1514 C CA . GLY A 1 193 ? 20.355 -20.968 -7.868 1.00 78.62 193 GLY A CA 1
ATOM 1515 C C . GLY A 1 193 ? 21.766 -21.119 -8.448 1.00 78.62 193 GLY A C 1
ATOM 1516 O O . GLY A 1 193 ? 22.081 -22.198 -8.952 1.00 78.62 193 GLY A O 1
ATOM 1517 N N . ASP A 1 194 ? 22.626 -20.099 -8.353 1.00 79.31 194 ASP A N 1
ATOM 1518 C CA . ASP A 1 194 ? 24.071 -20.295 -8.513 1.00 79.31 194 ASP A CA 1
ATOM 1519 C C . ASP A 1 194 ? 24.542 -21.358 -7.497 1.00 79.31 194 ASP A C 1
ATOM 1521 O O . ASP A 1 194 ? 23.949 -21.500 -6.425 1.00 79.31 194 ASP A O 1
ATOM 1525 N N . ARG A 1 195 ? 25.570 -22.156 -7.839 1.00 64.56 195 ARG A N 1
ATOM 1526 C CA . ARG A 1 195 ? 26.110 -23.241 -6.985 1.00 64.56 195 ARG A CA 1
ATOM 1527 C C . ARG A 1 195 ? 26.828 -22.676 -5.762 1.00 64.56 195 ARG A C 1
ATOM 1529 O O . ARG A 1 195 ? 28.048 -22.712 -5.646 1.00 64.56 195 ARG A O 1
ATOM 1536 N N . GLU A 1 196 ? 26.035 -22.122 -4.875 1.00 66.50 196 GLU A N 1
ATOM 1537 C CA . GLU A 1 196 ? 26.457 -21.349 -3.738 1.00 66.50 196 GLU A CA 1
ATOM 1538 C C . GLU A 1 196 ? 26.428 -22.228 -2.494 1.00 66.50 196 GLU A C 1
ATOM 1540 O O . GLU A 1 196 ? 25.393 -22.796 -2.140 1.00 66.50 196 GLU A O 1
ATOM 1545 N N . GLN A 1 197 ? 27.576 -22.345 -1.831 1.00 62.91 197 GLN A N 1
ATOM 1546 C CA . GLN A 1 197 ? 27.771 -23.321 -0.758 1.00 62.91 197 GLN A CA 1
ATOM 1547 C C . GLN A 1 197 ? 26.912 -23.010 0.472 1.00 62.91 197 GLN A C 1
ATOM 1549 O O . GLN A 1 197 ? 26.472 -23.927 1.156 1.00 62.91 197 GLN A O 1
ATOM 1554 N N . ARG A 1 198 ? 26.622 -21.726 0.734 1.00 73.25 198 ARG A N 1
ATOM 1555 C CA . ARG A 1 198 ? 25.880 -21.296 1.933 1.00 73.25 198 ARG A CA 1
ATOM 1556 C C . ARG A 1 198 ? 24.352 -21.240 1.790 1.00 73.25 198 ARG A C 1
ATOM 1558 O O . ARG A 1 198 ? 23.686 -20.806 2.727 1.00 73.25 198 ARG A O 1
ATOM 1565 N N . GLY A 1 199 ? 23.789 -21.598 0.630 1.00 75.69 199 GLY A N 1
ATOM 1566 C CA . GLY A 1 199 ? 22.361 -21.376 0.336 1.00 75.69 199 GLY A CA 1
ATOM 1567 C C . GLY A 1 199 ? 21.983 -19.886 0.335 1.00 75.69 199 GLY A C 1
ATOM 1568 O O . GLY A 1 199 ? 22.871 -19.042 0.416 1.00 75.69 199 GLY A O 1
ATOM 1569 N N . TYR A 1 200 ? 20.692 -19.538 0.232 1.00 80.56 200 TYR A N 1
ATOM 1570 C CA . TYR A 1 200 ? 20.190 -18.147 0.204 1.00 80.56 200 TYR A CA 1
ATOM 1571 C C . TYR A 1 200 ? 19.370 -17.812 1.442 1.00 80.56 200 TYR A C 1
ATOM 1573 O O . TYR A 1 200 ? 18.541 -18.621 1.858 1.00 80.56 200 TYR A O 1
ATOM 1581 N N . SER A 1 201 ? 19.557 -16.609 1.993 1.00 85.31 201 SER A N 1
ATOM 1582 C CA . SER A 1 201 ? 18.725 -16.159 3.109 1.00 85.31 201 SER A CA 1
ATOM 1583 C C . SER A 1 201 ? 17.312 -15.806 2.623 1.00 85.31 201 SER A C 1
ATOM 1585 O O . SER A 1 201 ? 17.150 -15.337 1.486 1.00 85.31 201 SER A O 1
ATOM 1587 N N . PRO A 1 202 ? 16.272 -15.954 3.468 1.00 87.44 202 PRO A N 1
ATOM 1588 C CA . PRO A 1 202 ? 14.919 -15.513 3.127 1.00 87.44 202 PRO A CA 1
ATOM 1589 C C . PRO A 1 202 ? 14.863 -14.047 2.676 1.00 87.44 202 PRO A C 1
ATOM 1591 O O . PRO A 1 202 ? 14.126 -13.714 1.750 1.00 87.44 202 PRO A O 1
ATOM 1594 N N . LEU A 1 203 ? 15.699 -13.180 3.261 1.00 87.62 203 LEU A N 1
ATOM 1595 C CA . LEU A 1 203 ? 15.773 -11.764 2.906 1.00 87.62 203 LEU A CA 1
ATOM 1596 C C . LEU A 1 203 ? 16.350 -11.530 1.501 1.00 87.62 203 LEU A C 1
ATOM 1598 O O . LEU A 1 203 ? 15.812 -10.714 0.754 1.00 87.62 203 LEU A O 1
ATOM 1602 N N . GLU A 1 204 ? 17.413 -12.243 1.115 1.00 89.81 204 GLU A N 1
ATOM 1603 C CA . GLU A 1 204 ? 17.985 -12.151 -0.239 1.00 89.81 204 GLU A CA 1
ATOM 1604 C C . GLU A 1 204 ? 16.962 -12.593 -1.291 1.00 89.81 204 GLU A C 1
ATOM 1606 O O . GLU A 1 204 ? 16.786 -11.936 -2.319 1.00 89.81 204 GLU A O 1
ATOM 1611 N N . ILE A 1 205 ? 16.233 -13.676 -1.010 1.00 92.62 205 ILE A N 1
ATOM 1612 C CA . ILE A 1 205 ? 15.172 -14.159 -1.893 1.00 92.62 205 ILE A CA 1
ATOM 1613 C C . ILE A 1 205 ? 14.031 -13.136 -1.953 1.00 92.62 205 ILE A C 1
ATOM 1615 O O . ILE A 1 205 ? 13.574 -12.794 -3.045 1.00 92.62 205 ILE A O 1
ATOM 1619 N N . ALA A 1 206 ? 13.613 -12.581 -0.810 1.00 93.62 206 ALA A N 1
ATOM 1620 C CA . ALA A 1 206 ? 12.586 -11.545 -0.746 1.00 93.62 206 ALA A CA 1
ATOM 1621 C C . ALA A 1 206 ? 12.945 -10.332 -1.613 1.00 93.62 206 ALA A C 1
ATOM 1623 O O . ALA A 1 206 ? 12.099 -9.832 -2.353 1.00 93.62 206 ALA A O 1
ATOM 1624 N N . GLN A 1 207 ? 14.204 -9.885 -1.577 1.00 94.06 207 GLN A N 1
ATOM 1625 C CA . GLN A 1 207 ? 14.682 -8.783 -2.410 1.00 94.06 207 GLN A CA 1
ATOM 1626 C C . GLN A 1 207 ? 14.546 -9.087 -3.908 1.00 94.06 207 GLN A C 1
ATOM 1628 O O . GLN A 1 207 ? 14.070 -8.230 -4.654 1.00 94.06 207 GLN A O 1
ATOM 1633 N N . VAL A 1 208 ? 14.889 -10.303 -4.349 1.00 95.69 208 VAL A N 1
ATOM 1634 C CA . VAL A 1 208 ? 14.747 -10.721 -5.756 1.00 95.69 208 VAL A CA 1
ATOM 1635 C C . VAL A 1 208 ? 13.278 -10.799 -6.172 1.00 95.69 208 VAL A C 1
ATOM 1637 O O . VAL A 1 208 ? 12.924 -10.311 -7.248 1.00 95.69 208 VAL A O 1
ATOM 1640 N N . MET A 1 209 ? 12.403 -11.342 -5.320 1.00 97.38 209 MET A N 1
ATOM 1641 C CA . MET A 1 209 ? 10.957 -11.393 -5.584 1.00 97.38 209 MET A CA 1
ATOM 1642 C C . MET A 1 209 ? 10.371 -9.980 -5.684 1.00 97.38 209 MET A C 1
ATOM 1644 O O . MET A 1 209 ? 9.679 -9.654 -6.653 1.00 97.38 209 MET A O 1
ATOM 1648 N N . ARG A 1 210 ? 10.731 -9.100 -4.739 1.00 96.56 210 ARG A N 1
ATOM 1649 C CA . ARG A 1 210 ? 10.343 -7.685 -4.737 1.00 96.56 210 ARG A CA 1
ATOM 1650 C C . ARG A 1 210 ? 10.827 -6.974 -5.993 1.00 96.56 210 ARG A C 1
ATOM 1652 O O . ARG A 1 210 ? 10.033 -6.304 -6.639 1.00 96.56 210 ARG A O 1
ATOM 1659 N N . ALA A 1 211 ? 12.096 -7.121 -6.364 1.00 96.50 211 ALA A N 1
ATOM 1660 C CA . ALA A 1 211 ? 12.654 -6.495 -7.560 1.00 96.50 211 ALA A CA 1
ATOM 1661 C C . ALA A 1 211 ? 11.975 -7.007 -8.839 1.00 96.50 211 ALA A C 1
ATOM 1663 O O . ALA A 1 211 ? 11.622 -6.209 -9.709 1.00 96.50 211 ALA A O 1
ATOM 1664 N N . SER A 1 212 ? 11.713 -8.312 -8.924 1.00 96.50 212 SER A N 1
ATOM 1665 C CA . SER A 1 212 ? 11.030 -8.929 -10.065 1.00 96.50 212 SER A CA 1
ATOM 1666 C C . SER A 1 212 ? 9.623 -8.366 -10.265 1.00 96.50 212 SER A C 1
ATOM 1668 O O . SER A 1 212 ? 9.225 -8.116 -11.401 1.00 96.50 212 SER A O 1
ATOM 1670 N N . ALA A 1 213 ? 8.898 -8.050 -9.187 1.00 97.06 213 ALA A N 1
ATOM 1671 C CA . ALA A 1 213 ? 7.581 -7.419 -9.288 1.00 97.06 213 ALA A CA 1
ATOM 1672 C C . ALA A 1 213 ? 7.592 -6.107 -10.102 1.00 97.06 213 ALA A C 1
ATOM 1674 O O . ALA A 1 213 ? 6.630 -5.841 -10.823 1.00 97.06 213 ALA A O 1
ATOM 1675 N N . TYR A 1 214 ? 8.675 -5.322 -10.045 1.00 97.44 214 TYR A N 1
ATOM 1676 C CA . TYR A 1 214 ? 8.761 -3.996 -10.680 1.00 97.44 214 TYR A CA 1
ATOM 1677 C C . TYR A 1 214 ? 9.616 -3.964 -11.953 1.00 97.44 214 TYR A C 1
ATOM 1679 O O . TYR A 1 214 ? 9.291 -3.254 -12.903 1.00 97.44 214 TYR A O 1
ATOM 1687 N N . TYR A 1 215 ? 10.708 -4.725 -12.007 1.00 95.81 215 TYR A N 1
ATOM 1688 C CA . TYR A 1 215 ? 11.665 -4.641 -13.114 1.00 95.81 215 TYR A CA 1
ATOM 1689 C C . TYR A 1 215 ? 11.450 -5.710 -14.184 1.00 95.81 215 TYR A C 1
ATOM 1691 O O . TYR A 1 215 ? 11.761 -5.470 -15.346 1.00 95.81 215 TYR A O 1
ATOM 1699 N N . GLN A 1 216 ? 10.892 -6.866 -13.826 1.00 93.38 216 GLN A N 1
ATOM 1700 C CA . GLN A 1 216 ? 10.814 -7.994 -14.746 1.00 93.38 216 GLN A CA 1
ATOM 1701 C C . GLN A 1 216 ? 9.680 -7.828 -15.761 1.00 93.38 216 GLN A C 1
ATOM 1703 O O . GLN A 1 216 ? 8.541 -7.510 -15.405 1.00 93.38 216 GLN A O 1
ATOM 1708 N N . ASP A 1 217 ? 9.977 -8.091 -17.030 1.00 91.88 217 ASP A N 1
ATOM 1709 C CA . ASP A 1 217 ? 8.979 -8.171 -18.095 1.00 91.88 217 ASP A CA 1
ATOM 1710 C C . ASP A 1 217 ? 8.324 -9.555 -18.164 1.00 91.88 217 ASP A C 1
ATOM 1712 O O . ASP A 1 217 ? 8.878 -10.561 -17.713 1.00 91.88 217 ASP A O 1
ATOM 1716 N N . GLY A 1 218 ? 7.133 -9.602 -18.766 1.00 92.38 218 GLY A N 1
ATOM 1717 C CA . GLY A 1 218 ? 6.396 -10.843 -19.017 1.00 92.38 218 GLY A CA 1
ATOM 1718 C C . GLY A 1 218 ? 5.494 -11.310 -17.874 1.00 92.38 218 GLY A C 1
ATOM 1719 O O . GLY A 1 218 ? 4.862 -12.345 -18.020 1.00 92.38 218 GLY A O 1
ATOM 1720 N N . LEU A 1 219 ? 5.394 -10.563 -16.773 1.00 95.31 219 LEU A N 1
ATOM 1721 C CA . LEU A 1 219 ? 4.469 -10.855 -15.674 1.00 95.31 219 LEU A CA 1
ATOM 1722 C C . LEU A 1 219 ? 3.135 -10.121 -15.854 1.00 95.31 219 LEU A C 1
ATOM 1724 O O . LEU A 1 219 ? 3.110 -8.969 -16.292 1.00 95.31 219 LEU A O 1
ATOM 1728 N N . LEU A 1 220 ? 2.036 -10.761 -15.451 1.00 95.00 220 LEU A N 1
ATOM 1729 C CA . LEU A 1 220 ? 0.727 -10.110 -15.339 1.00 95.00 220 LEU A CA 1
ATOM 1730 C C . LEU A 1 220 ? 0.679 -9.154 -14.132 1.00 95.00 220 LEU A C 1
ATOM 1732 O O . LEU A 1 220 ? 1.352 -9.416 -13.129 1.00 95.00 220 LEU A O 1
ATOM 1736 N N . PRO A 1 221 ? -0.180 -8.114 -14.145 1.00 93.38 221 PRO A N 1
ATOM 1737 C CA . PRO A 1 221 ? -0.375 -7.234 -12.989 1.00 93.38 221 PRO A CA 1
ATOM 1738 C C . PRO A 1 221 ? -0.675 -7.986 -11.682 1.00 93.38 221 PRO A C 1
ATOM 1740 O O . PRO A 1 221 ? -0.086 -7.680 -10.646 1.00 93.38 221 PRO A O 1
ATOM 1743 N N . ALA A 1 222 ? -1.524 -9.018 -11.732 1.00 93.88 222 ALA A N 1
ATOM 1744 C CA . ALA A 1 222 ? -1.830 -9.865 -10.577 1.00 93.88 222 ALA A CA 1
ATOM 1745 C C . ALA A 1 222 ? -0.591 -10.622 -10.058 1.00 93.88 222 ALA A C 1
ATOM 1747 O O . ALA A 1 222 ? -0.324 -10.634 -8.858 1.00 93.88 222 ALA A O 1
ATOM 1748 N N . GLN A 1 223 ? 0.240 -11.173 -10.951 1.00 96.75 223 GLN A N 1
ATOM 1749 C CA . GLN A 1 223 ? 1.480 -11.859 -10.565 1.00 96.75 223 GLN A CA 1
ATOM 1750 C C . GLN A 1 223 ? 2.494 -10.907 -9.926 1.00 96.75 223 GLN A C 1
ATOM 1752 O O . GLN A 1 223 ? 3.137 -11.265 -8.942 1.00 96.75 223 GLN A O 1
ATOM 1757 N N . ARG A 1 224 ? 2.619 -9.668 -10.422 1.00 96.56 224 ARG A N 1
ATOM 1758 C CA . ARG A 1 224 ? 3.480 -8.653 -9.788 1.00 96.56 224 ARG A CA 1
ATOM 1759 C C . ARG A 1 224 ? 3.077 -8.414 -8.334 1.00 96.56 224 ARG A C 1
ATOM 1761 O O . ARG A 1 224 ? 3.935 -8.288 -7.465 1.00 96.56 224 ARG A O 1
ATOM 1768 N N . ARG A 1 225 ? 1.776 -8.381 -8.049 1.00 94.69 225 ARG A N 1
ATOM 1769 C CA . ARG A 1 225 ? 1.268 -8.187 -6.686 1.00 94.69 225 ARG A CA 1
ATOM 1770 C C . ARG A 1 225 ? 1.462 -9.429 -5.817 1.00 94.69 225 ARG A C 1
ATOM 1772 O O . ARG A 1 225 ? 1.880 -9.282 -4.672 1.00 94.69 225 ARG A O 1
ATOM 1779 N N . LEU A 1 226 ? 1.288 -10.630 -6.374 1.00 96.56 226 LEU A N 1
ATOM 1780 C CA . LEU A 1 226 ? 1.652 -11.875 -5.688 1.00 96.56 226 LEU A CA 1
ATOM 1781 C C . LEU A 1 226 ? 3.147 -11.930 -5.341 1.00 96.56 226 LEU A C 1
ATOM 1783 O O . LEU A 1 226 ? 3.491 -12.363 -4.250 1.00 96.56 226 LEU A O 1
ATOM 1787 N N . LEU A 1 227 ? 4.046 -11.439 -6.201 1.00 97.62 227 LEU A N 1
ATOM 1788 C CA . LEU A 1 227 ? 5.476 -11.343 -5.869 1.00 97.62 227 LEU A CA 1
ATOM 1789 C C . LEU A 1 227 ? 5.758 -10.379 -4.714 1.00 97.62 227 LEU A C 1
ATOM 1791 O O . LEU A 1 227 ? 6.645 -10.638 -3.901 1.00 97.62 227 LEU A O 1
ATOM 1795 N N . ARG A 1 228 ? 5.000 -9.280 -4.614 1.00 96.19 228 ARG A N 1
ATOM 1796 C CA . ARG A 1 228 ? 5.082 -8.375 -3.459 1.00 96.19 228 ARG A CA 1
ATOM 1797 C C . ARG A 1 228 ? 4.625 -9.076 -2.185 1.00 96.19 228 ARG A C 1
ATOM 1799 O O . ARG A 1 228 ? 5.288 -8.935 -1.167 1.00 96.19 228 ARG A O 1
ATOM 1806 N N . GLU A 1 229 ? 3.546 -9.849 -2.249 1.00 95.44 229 GLU A N 1
ATOM 1807 C CA . GLU A 1 229 ? 3.090 -10.677 -1.128 1.00 95.44 229 GLU A CA 1
ATOM 1808 C C . GLU A 1 229 ? 4.142 -11.715 -0.718 1.00 95.44 229 GLU A C 1
ATOM 1810 O O . GLU A 1 229 ? 4.521 -11.743 0.448 1.00 95.44 229 GLU A O 1
ATOM 1815 N N . ILE A 1 230 ? 4.693 -12.481 -1.667 1.00 95.88 230 ILE A N 1
ATOM 1816 C CA . ILE A 1 230 ? 5.767 -13.458 -1.410 1.00 95.88 230 ILE A CA 1
ATOM 1817 C C . ILE A 1 230 ? 6.961 -12.776 -0.730 1.00 95.88 230 ILE A C 1
ATOM 1819 O O . ILE A 1 230 ? 7.500 -13.283 0.250 1.00 95.88 230 ILE A O 1
ATOM 1823 N N . SER A 1 231 ? 7.368 -11.599 -1.217 1.00 95.25 231 SER A N 1
ATOM 1824 C CA . SER A 1 231 ? 8.441 -10.828 -0.584 1.00 95.25 231 SER A CA 1
ATOM 1825 C C . SER A 1 231 ? 8.111 -10.430 0.854 1.00 95.25 231 SER A C 1
ATOM 1827 O O . SER A 1 231 ? 9.027 -10.380 1.670 1.00 95.25 231 SER A O 1
ATOM 1829 N N . LEU A 1 232 ? 6.861 -10.081 1.163 1.00 92.62 232 LEU A N 1
ATOM 1830 C CA . LEU A 1 232 ? 6.457 -9.713 2.520 1.00 92.62 232 LEU A CA 1
ATOM 1831 C C . LEU A 1 232 ? 6.433 -10.931 3.439 1.00 92.62 232 LEU A C 1
ATOM 1833 O O . LEU A 1 232 ? 6.925 -10.846 4.558 1.00 92.62 232 LEU A O 1
ATOM 1837 N N . GLU A 1 233 ? 5.922 -12.064 2.964 1.00 91.44 233 GLU A N 1
ATOM 1838 C CA . GLU A 1 233 ? 5.929 -13.322 3.716 1.00 91.44 233 GLU A CA 1
ATOM 1839 C C . GLU A 1 233 ? 7.354 -13.758 4.060 1.00 91.44 233 GLU A C 1
ATOM 1841 O O . GLU A 1 233 ? 7.624 -14.095 5.206 1.00 91.44 233 GLU A O 1
ATOM 1846 N N . LEU A 1 234 ? 8.288 -13.665 3.109 1.00 91.00 234 LEU A N 1
ATOM 1847 C CA . LEU A 1 234 ? 9.699 -13.987 3.343 1.00 91.00 234 LEU A CA 1
ATOM 1848 C C . LEU A 1 234 ? 10.390 -13.015 4.313 1.00 91.00 234 LEU A C 1
ATOM 1850 O O . LEU A 1 234 ? 11.285 -13.425 5.042 1.00 91.00 234 LEU A O 1
ATOM 1854 N N . GLN A 1 235 ? 9.988 -11.739 4.339 1.00 87.00 235 GLN A N 1
ATOM 1855 C CA . GLN A 1 235 ? 10.511 -10.751 5.297 1.00 87.00 235 GLN A CA 1
ATOM 1856 C C . GLN A 1 235 ? 9.956 -10.938 6.711 1.00 87.00 235 GLN A C 1
ATOM 1858 O O . GLN A 1 235 ? 10.610 -10.561 7.677 1.00 87.00 235 GLN A O 1
ATOM 1863 N N . LEU A 1 236 ? 8.745 -11.484 6.823 1.00 82.62 236 LEU A N 1
ATOM 1864 C CA . LEU A 1 236 ? 8.067 -11.751 8.092 1.00 82.62 236 LEU A CA 1
ATOM 1865 C C . LEU A 1 236 ? 8.252 -13.199 8.565 1.00 82.62 236 LEU A C 1
ATOM 1867 O O . LEU A 1 236 ? 7.756 -13.559 9.634 1.00 82.62 236 LEU A O 1
ATOM 1871 N N . ALA A 1 237 ? 8.948 -14.026 7.781 1.00 76.88 237 ALA A N 1
ATOM 1872 C CA . ALA A 1 237 ? 9.199 -15.418 8.104 1.00 76.88 237 ALA A CA 1
ATOM 1873 C C . ALA A 1 237 ? 9.899 -15.515 9.466 1.00 76.88 237 ALA A C 1
ATOM 1875 O O . ALA A 1 237 ? 10.949 -14.915 9.689 1.00 76.88 237 ALA A O 1
ATOM 1876 N N . GLY A 1 238 ? 9.276 -16.243 10.392 1.00 65.00 238 GLY A N 1
ATOM 1877 C CA . GLY A 1 238 ? 9.918 -16.647 11.637 1.00 65.00 238 GLY A CA 1
ATOM 1878 C C . GLY A 1 238 ? 10.828 -17.853 11.410 1.00 65.00 238 GLY A C 1
ATOM 1879 O O . GLY A 1 238 ? 10.710 -18.546 10.401 1.00 65.00 238 GLY A O 1
ATOM 1880 N N . GLU A 1 239 ? 11.704 -18.138 12.373 1.00 68.81 239 GLU A N 1
ATOM 1881 C CA . GLU A 1 239 ? 12.612 -19.299 12.326 1.00 68.81 239 GLU A CA 1
ATOM 1882 C C . GLU A 1 239 ? 11.862 -20.644 12.291 1.00 68.81 239 GLU A C 1
ATOM 1884 O O . GLU A 1 239 ? 12.397 -21.659 11.852 1.00 68.81 239 GLU A O 1
ATOM 1889 N N . ASN A 1 240 ? 10.604 -20.655 12.740 1.00 73.06 240 ASN A N 1
ATOM 1890 C CA . ASN A 1 240 ? 9.725 -21.816 12.744 1.00 73.06 240 ASN A CA 1
ATOM 1891 C C . ASN A 1 240 ? 8.265 -21.420 12.442 1.00 73.06 240 ASN A C 1
ATOM 1893 O O . ASN A 1 240 ? 7.925 -20.238 12.347 1.00 73.06 240 ASN A O 1
ATOM 1897 N N . ALA A 1 241 ? 7.392 -22.421 12.287 1.00 69.69 241 ALA A N 1
ATOM 1898 C CA . ALA A 1 241 ? 5.989 -22.217 11.923 1.00 69.69 241 ALA A CA 1
ATOM 1899 C C . ALA A 1 241 ? 5.191 -21.415 12.970 1.00 69.69 241 ALA A C 1
ATOM 1901 O O . ALA A 1 241 ? 4.340 -20.609 12.596 1.00 69.69 241 ALA A O 1
ATOM 1902 N N . GLU A 1 242 ? 5.475 -21.597 14.263 1.00 71.75 242 GLU A N 1
ATOM 1903 C CA . GLU A 1 242 ? 4.814 -20.849 15.341 1.00 71.75 242 GLU A CA 1
ATOM 1904 C C . GLU A 1 242 ? 5.199 -19.367 15.306 1.00 71.75 242 GLU A C 1
ATOM 1906 O O . GLU A 1 242 ? 4.329 -18.498 15.329 1.00 71.75 242 GLU A O 1
ATOM 1911 N N . ALA A 1 243 ? 6.492 -19.071 15.162 1.00 74.12 243 ALA A N 1
ATOM 1912 C CA . ALA A 1 243 ? 7.002 -17.716 15.005 1.00 74.12 243 ALA A CA 1
ATOM 1913 C C . ALA A 1 243 ? 6.471 -17.066 13.720 1.00 74.12 243 ALA A C 1
ATOM 1915 O O . ALA A 1 243 ? 6.061 -15.911 13.746 1.00 74.12 243 ALA A O 1
ATOM 1916 N N . ALA A 1 244 ? 6.399 -17.804 12.609 1.00 70.88 244 ALA A N 1
ATOM 1917 C CA . ALA A 1 244 ? 5.814 -17.304 11.366 1.00 70.88 244 ALA A CA 1
ATOM 1918 C C . ALA A 1 244 ? 4.319 -16.962 11.525 1.00 70.88 244 ALA A C 1
ATOM 1920 O O . ALA A 1 244 ? 3.882 -15.899 11.081 1.00 70.88 244 ALA A O 1
ATOM 1921 N N . ALA A 1 245 ? 3.544 -17.813 12.208 1.00 73.06 245 ALA A N 1
ATOM 1922 C CA . ALA A 1 245 ? 2.132 -17.557 12.496 1.00 73.06 245 ALA A CA 1
ATOM 1923 C C . ALA A 1 245 ? 1.939 -16.354 13.436 1.00 73.06 245 ALA A C 1
ATOM 1925 O O . ALA A 1 245 ? 1.047 -15.533 13.216 1.00 73.06 245 ALA A O 1
ATOM 1926 N N . ALA A 1 246 ? 2.799 -16.210 14.447 1.00 75.19 246 ALA A N 1
ATOM 1927 C CA . ALA A 1 246 ? 2.792 -15.063 15.352 1.00 75.19 246 ALA A CA 1
ATOM 1928 C C . ALA A 1 246 ? 3.182 -13.754 14.641 1.00 75.19 246 ALA A C 1
ATOM 1930 O O . ALA A 1 246 ? 2.581 -12.708 14.897 1.00 75.19 246 ALA A O 1
ATOM 1931 N N . ASN A 1 247 ? 4.148 -13.812 13.720 1.00 74.81 247 ASN A N 1
ATOM 1932 C CA . ASN A 1 247 ? 4.625 -12.658 12.957 1.00 74.81 247 ASN A CA 1
ATOM 1933 C C . ASN A 1 247 ? 3.607 -12.176 11.912 1.00 74.81 247 ASN A C 1
ATOM 1935 O O . ASN A 1 247 ? 3.583 -10.989 11.578 1.00 74.81 247 ASN A O 1
ATOM 1939 N N . GLN A 1 248 ? 2.762 -13.073 11.392 1.00 77.94 248 GLN A N 1
ATOM 1940 C CA . GLN A 1 248 ? 1.809 -12.770 10.325 1.00 77.94 248 GLN A CA 1
ATOM 1941 C C . GLN A 1 248 ? 0.455 -13.477 10.561 1.00 77.94 248 GLN A C 1
ATOM 1943 O O . GLN A 1 248 ? 0.082 -14.380 9.814 1.00 77.94 248 GLN A O 1
ATOM 1948 N N . PRO A 1 249 ? -0.348 -13.020 11.545 1.00 83.50 249 PRO A N 1
ATOM 1949 C CA . PRO A 1 249 ? -1.670 -13.588 11.837 1.00 83.50 249 PRO A CA 1
ATOM 1950 C C . PRO A 1 249 ? -2.754 -13.174 10.822 1.00 83.50 249 PRO A C 1
ATOM 1952 O O . PRO A 1 249 ? -3.928 -13.495 10.992 1.00 83.50 249 PRO A O 1
ATOM 1955 N N . PHE A 1 250 ? -2.395 -12.397 9.797 1.00 89.31 250 PHE A N 1
ATOM 1956 C CA . PHE A 1 250 ? -3.341 -11.812 8.852 1.00 89.31 250 PHE A CA 1
ATOM 1957 C C . PHE A 1 250 ? -3.451 -12.640 7.577 1.00 89.31 250 PHE A C 1
ATOM 1959 O O . PHE A 1 250 ? -2.445 -13.067 7.007 1.00 89.31 250 PHE A O 1
ATOM 1966 N N . LEU A 1 251 ? -4.672 -12.736 7.058 1.00 91.94 251 LEU A N 1
ATOM 1967 C CA . LEU A 1 251 ? -4.938 -13.220 5.713 1.00 91.94 251 LEU A CA 1
ATOM 1968 C C . LEU A 1 251 ? -4.533 -12.160 4.683 1.00 91.94 251 LEU A C 1
ATOM 1970 O O . LEU A 1 251 ? -4.992 -11.018 4.751 1.00 91.94 251 LEU A O 1
ATOM 1974 N N . PHE A 1 252 ? -3.742 -12.554 3.686 1.00 93.94 252 PHE A N 1
ATOM 1975 C CA . PHE A 1 252 ? -3.576 -11.772 2.463 1.00 93.94 252 PHE A CA 1
ATOM 1976 C C . PHE A 1 252 ? -4.790 -11.942 1.542 1.00 93.94 252 PHE A C 1
ATOM 1978 O O . PHE A 1 252 ? -5.015 -13.018 0.973 1.00 93.94 252 PHE A O 1
ATOM 1985 N N . PHE A 1 253 ? -5.555 -10.869 1.362 1.00 95.00 253 PHE A N 1
ATOM 1986 C CA . PHE A 1 253 ? -6.817 -10.875 0.618 1.00 95.00 253 PHE A CA 1
ATOM 1987 C C . PHE A 1 253 ? -6.803 -9.802 -0.483 1.00 95.00 253 PHE A C 1
ATOM 1989 O O . PHE A 1 253 ? -6.164 -8.767 -0.284 1.00 95.00 253 PHE A O 1
ATOM 1996 N N . PRO A 1 254 ? -7.448 -10.011 -1.648 1.00 92.88 254 PRO A N 1
ATOM 1997 C CA . PRO A 1 254 ? -7.340 -9.073 -2.752 1.00 92.88 254 PRO A CA 1
ATOM 1998 C C . PRO A 1 254 ? -8.132 -7.793 -2.442 1.00 92.88 254 PRO A C 1
ATOM 2000 O O . PRO A 1 254 ? -9.262 -7.885 -1.939 1.00 92.88 254 PRO A O 1
ATOM 2003 N N . PRO A 1 255 ? -7.592 -6.610 -2.785 1.00 92.88 255 PRO A N 1
ATOM 2004 C CA . PRO A 1 255 ? -6.446 -6.411 -3.682 1.00 92.88 255 PRO A CA 1
ATOM 2005 C C . PRO A 1 255 ? -5.078 -6.592 -3.000 1.00 92.88 255 PRO A C 1
ATOM 2007 O O . PRO A 1 255 ? -4.784 -5.974 -1.981 1.00 92.88 255 PRO A O 1
ATOM 2010 N N . GLU A 1 256 ? -4.188 -7.396 -3.584 1.00 87.25 256 GLU A N 1
ATOM 2011 C CA . GLU A 1 256 ? -2.849 -7.617 -3.031 1.00 87.25 256 GLU A CA 1
ATOM 2012 C C . GLU A 1 256 ? -1.995 -6.330 -3.043 1.00 87.25 256 GLU A C 1
ATOM 2014 O O . GLU A 1 256 ? -2.019 -5.586 -4.037 1.00 87.25 256 GLU A O 1
ATOM 2019 N N . PRO A 1 257 ? -1.178 -6.082 -1.993 1.00 89.19 257 PRO A N 1
ATOM 2020 C CA . PRO A 1 257 ? -0.850 -6.983 -0.877 1.00 89.19 257 PRO A CA 1
ATOM 2021 C C . PRO A 1 257 ? -1.635 -6.674 0.418 1.00 89.19 257 PRO A C 1
ATOM 2023 O O . PRO A 1 257 ? -1.062 -6.700 1.510 1.00 89.19 257 PRO A O 1
ATOM 2026 N N . ALA A 1 258 ? -2.921 -6.325 0.319 1.00 93.38 258 ALA A N 1
ATOM 2027 C CA . ALA A 1 258 ? -3.742 -6.040 1.488 1.00 93.38 258 ALA A CA 1
ATOM 2028 C C . ALA A 1 258 ? -3.787 -7.216 2.480 1.00 93.38 258 ALA A C 1
ATOM 2030 O O . ALA A 1 258 ? -3.765 -8.391 2.105 1.00 93.38 258 ALA A O 1
ATOM 2031 N N . ARG A 1 259 ? -3.853 -6.877 3.770 1.00 93.25 259 ARG A N 1
ATOM 2032 C CA . ARG A 1 259 ? -3.837 -7.837 4.881 1.00 93.25 259 ARG A CA 1
ATOM 2033 C C . ARG A 1 259 ? -4.999 -7.567 5.814 1.00 93.25 259 ARG A C 1
ATOM 2035 O O . ARG A 1 259 ? -5.224 -6.417 6.185 1.00 93.25 259 ARG A O 1
ATOM 2042 N N . VAL A 1 260 ? -5.696 -8.614 6.234 1.00 91.06 260 VAL A N 1
ATOM 2043 C CA . VAL A 1 260 ? -6.854 -8.491 7.120 1.00 91.06 260 VAL A CA 1
ATOM 2044 C C . VAL A 1 260 ? -6.881 -9.576 8.185 1.00 91.06 260 VAL A C 1
ATOM 2046 O O . VAL A 1 260 ? -6.411 -10.691 7.967 1.00 91.06 260 VAL A O 1
ATOM 2049 N N . LEU A 1 261 ? -7.415 -9.233 9.354 1.00 88.75 261 LEU A N 1
ATOM 2050 C CA . LEU A 1 261 ? -7.750 -10.202 10.386 1.00 88.75 261 LEU A CA 1
ATOM 2051 C C . LEU A 1 261 ? -9.190 -10.664 10.153 1.00 88.75 261 LEU A C 1
ATOM 2053 O O . LEU A 1 261 ? -10.080 -9.832 9.986 1.00 88.75 261 LEU A O 1
ATOM 2057 N N . LEU A 1 262 ? -9.409 -11.974 10.107 1.00 85.88 262 LEU A N 1
ATOM 2058 C CA . LEU A 1 262 ? -10.751 -12.525 9.944 1.00 85.88 262 LEU A CA 1
ATOM 2059 C C . LEU A 1 262 ? -11.539 -12.432 11.264 1.00 85.88 262 LEU A C 1
ATOM 2061 O O . LEU A 1 262 ? -10.928 -12.549 12.327 1.00 85.88 262 LEU A O 1
ATOM 2065 N N . PRO A 1 263 ? -12.872 -12.248 11.215 1.00 83.94 263 PRO A N 1
ATOM 2066 C CA . PRO A 1 263 ? -13.727 -12.386 12.393 1.00 83.94 263 PRO A CA 1
ATOM 2067 C C . PRO A 1 263 ? -13.648 -13.796 12.999 1.00 83.94 263 PRO A C 1
ATOM 2069 O O . PRO A 1 263 ? -13.442 -14.779 12.284 1.00 83.94 263 PRO A O 1
ATOM 2072 N N . ASP A 1 264 ? -13.845 -13.903 14.314 1.00 81.12 264 ASP A N 1
ATOM 2073 C CA . ASP A 1 264 ? -13.815 -15.190 15.028 1.00 81.12 264 ASP A CA 1
ATOM 2074 C C . ASP A 1 264 ? -15.041 -16.074 14.732 1.00 81.12 264 ASP A C 1
ATOM 2076 O O . ASP A 1 264 ? -14.992 -17.294 14.907 1.00 81.12 264 ASP A O 1
ATOM 2080 N N . ASP A 1 265 ? -16.145 -15.461 14.311 1.00 85.56 265 ASP A N 1
ATOM 2081 C CA . ASP A 1 265 ? -17.472 -16.047 14.116 1.00 85.56 265 ASP A CA 1
ATOM 2082 C C . ASP A 1 265 ? -17.857 -16.169 12.632 1.00 85.56 265 ASP A C 1
ATOM 2084 O O . ASP A 1 265 ? -19.028 -16.083 12.262 1.00 85.56 265 ASP A O 1
ATOM 2088 N N . ILE A 1 266 ? -16.870 -16.409 11.763 1.00 90.12 266 ILE A N 1
ATOM 2089 C CA . ILE A 1 266 ? -17.131 -16.650 10.340 1.00 90.12 266 ILE A CA 1
ATOM 2090 C C . ILE A 1 266 ? -17.989 -17.914 10.121 1.00 90.12 266 ILE A C 1
ATOM 2092 O O . ILE A 1 266 ? -17.704 -18.966 10.707 1.00 90.12 266 ILE A O 1
ATOM 2096 N N . PRO A 1 267 ? -19.006 -17.861 9.237 1.00 93.62 267 PRO A N 1
ATOM 2097 C CA . PRO A 1 267 ? -19.787 -19.034 8.863 1.00 93.62 267 PRO A CA 1
ATOM 2098 C C . PRO A 1 267 ? -18.908 -20.172 8.329 1.00 93.62 267 PRO A C 1
ATOM 2100 O O . PRO A 1 267 ? -17.906 -19.942 7.647 1.00 93.62 267 PRO A O 1
ATOM 2103 N N . ALA A 1 268 ? -19.284 -21.420 8.624 1.00 93.94 268 ALA A N 1
ATOM 2104 C CA . ALA A 1 268 ? -18.476 -22.593 8.279 1.00 93.94 268 ALA A CA 1
ATOM 2105 C C . ALA A 1 268 ? -18.257 -22.750 6.763 1.00 93.94 268 ALA A C 1
ATOM 2107 O O . ALA A 1 268 ? -17.172 -23.146 6.336 1.00 93.94 268 ALA A O 1
ATOM 2108 N N . ASP A 1 269 ? -19.252 -22.399 5.944 1.00 95.25 269 ASP A N 1
ATOM 2109 C CA . ASP A 1 269 ? -19.141 -22.419 4.483 1.00 95.25 269 ASP A CA 1
ATOM 2110 C C . ASP A 1 269 ? -18.144 -21.361 3.975 1.00 95.25 269 ASP A C 1
ATOM 2112 O O . ASP A 1 269 ? -17.343 -21.636 3.079 1.00 95.25 269 ASP A O 1
ATOM 2116 N N . VAL A 1 270 ? -18.136 -20.174 4.588 1.00 95.38 270 VAL A N 1
ATOM 2117 C CA . VAL A 1 270 ? -17.184 -19.098 4.284 1.00 95.38 270 VAL A CA 1
ATOM 2118 C C . VAL A 1 270 ? -15.775 -19.495 4.712 1.00 95.38 270 VAL A C 1
ATOM 2120 O O . VAL A 1 270 ? -14.832 -19.327 3.941 1.00 95.38 270 VAL A O 1
ATOM 2123 N N . SER A 1 271 ? -15.628 -20.098 5.893 1.00 95.06 271 SER A N 1
ATOM 2124 C CA . SER A 1 271 ? -14.354 -20.642 6.373 1.00 95.06 271 SER A CA 1
ATOM 2125 C C . SER A 1 271 ? -13.783 -21.694 5.412 1.00 95.06 271 SER A C 1
ATOM 2127 O O . SER A 1 271 ? -12.612 -21.624 5.029 1.00 95.06 271 SER A O 1
ATOM 2129 N N . ALA A 1 272 ? -14.624 -22.609 4.916 1.00 96.62 272 ALA A N 1
ATOM 2130 C CA . ALA A 1 272 ? -14.221 -23.593 3.915 1.00 96.62 272 ALA A CA 1
ATOM 2131 C C . ALA A 1 272 ? -13.763 -22.933 2.599 1.00 96.62 272 ALA A C 1
ATOM 2133 O O . ALA A 1 272 ? -12.716 -23.299 2.060 1.00 96.62 272 ALA A O 1
ATOM 2134 N N . LYS A 1 273 ? -14.486 -21.918 2.102 1.00 97.62 273 LYS A N 1
ATOM 2135 C CA . LYS A 1 273 ? -14.079 -21.146 0.911 1.00 97.62 273 LYS A CA 1
ATOM 2136 C C . LYS A 1 273 ? -12.741 -20.436 1.118 1.00 97.62 273 LYS A C 1
ATOM 2138 O O . LYS A 1 273 ? -11.900 -20.468 0.223 1.00 97.62 273 LYS A O 1
ATOM 2143 N N . ILE A 1 274 ? -12.513 -19.850 2.295 1.00 96.25 274 ILE A N 1
ATOM 2144 C CA . ILE A 1 274 ? -11.237 -19.214 2.657 1.00 96.25 274 ILE A CA 1
ATOM 2145 C C . ILE A 1 274 ? -10.096 -20.237 2.632 1.00 96.25 274 ILE A C 1
ATOM 2147 O O . ILE A 1 274 ? -9.041 -19.950 2.065 1.00 96.25 274 ILE A O 1
ATOM 2151 N N . ALA A 1 275 ? -10.299 -21.438 3.178 1.00 95.75 275 ALA A N 1
ATOM 2152 C CA . ALA A 1 275 ? -9.292 -22.497 3.139 1.00 95.75 275 ALA A CA 1
ATOM 2153 C C . ALA A 1 275 ? -8.950 -22.915 1.695 1.00 95.75 275 ALA A C 1
ATOM 2155 O O . ALA A 1 275 ? -7.773 -23.015 1.335 1.00 95.75 275 ALA A O 1
ATOM 2156 N N . VAL A 1 276 ? -9.964 -23.085 0.833 1.00 97.88 276 VAL A N 1
ATOM 2157 C CA . VAL A 1 276 ? -9.765 -23.378 -0.600 1.00 97.88 276 VAL A CA 1
ATOM 2158 C C . VAL A 1 276 ? -9.017 -22.238 -1.294 1.00 97.88 276 VAL A C 1
ATOM 2160 O O . VAL A 1 276 ? -8.079 -22.489 -2.053 1.00 97.88 276 VAL A O 1
ATOM 2163 N N . TYR A 1 277 ? -9.391 -20.990 -1.011 1.00 97.75 277 TYR A N 1
ATOM 2164 C CA . TYR A 1 277 ? -8.746 -19.799 -1.556 1.00 97.75 277 TYR A CA 1
ATOM 2165 C C . TYR A 1 277 ? -7.263 -19.747 -1.188 1.00 97.75 277 TYR A C 1
ATOM 2167 O O . TYR A 1 277 ? -6.415 -19.628 -2.072 1.00 97.75 277 TYR A O 1
ATOM 2175 N N . GLN A 1 278 ? -6.931 -19.909 0.096 1.00 96.06 278 GLN A N 1
ATOM 2176 C CA . GLN A 1 278 ? -5.545 -19.901 0.567 1.00 96.06 278 GLN A CA 1
ATOM 2177 C C . GLN A 1 278 ? -4.724 -21.027 -0.066 1.00 96.06 278 GLN A C 1
ATOM 2179 O O . GLN A 1 278 ? -3.590 -20.792 -0.486 1.00 96.06 278 GLN A O 1
ATOM 2184 N N . SER A 1 279 ? -5.297 -22.229 -0.190 1.00 96.88 279 SER A N 1
ATOM 2185 C CA . SER A 1 279 ? -4.636 -23.372 -0.826 1.00 96.88 279 SER A CA 1
ATOM 2186 C C . SER A 1 279 ? -4.316 -23.096 -2.302 1.00 96.88 279 SER A C 1
ATOM 2188 O O . SER A 1 279 ? -3.157 -23.200 -2.717 1.00 96.88 279 SER A O 1
ATOM 2190 N N . ARG A 1 280 ? -5.307 -22.641 -3.085 1.00 98.00 280 ARG A N 1
ATOM 2191 C CA . ARG A 1 280 ? -5.127 -22.299 -4.509 1.00 98.00 280 ARG A CA 1
ATOM 2192 C C . ARG A 1 280 ? -4.142 -21.147 -4.703 1.00 98.00 280 ARG A C 1
ATOM 2194 O O . ARG A 1 280 ? -3.265 -21.227 -5.564 1.00 98.00 280 ARG A O 1
ATOM 2201 N N . LYS A 1 281 ? -4.241 -20.101 -3.878 1.00 97.50 281 LYS A N 1
ATOM 2202 C CA . LYS A 1 281 ? -3.318 -18.960 -3.905 1.00 97.50 281 LYS A CA 1
ATOM 2203 C C . LYS A 1 281 ? -1.887 -19.391 -3.593 1.00 97.50 281 LYS A C 1
ATOM 2205 O O . LYS A 1 281 ? -0.963 -18.980 -4.287 1.00 97.50 281 LYS A O 1
ATOM 2210 N N . SER A 1 282 ? -1.699 -20.257 -2.599 1.00 95.88 282 SER A N 1
ATOM 2211 C CA . SER A 1 282 ? -0.380 -20.785 -2.230 1.00 95.88 282 SER A CA 1
ATOM 2212 C C . SER A 1 282 ? 0.252 -21.598 -3.361 1.00 95.88 282 SER A C 1
ATOM 2214 O O . SER A 1 282 ? 1.441 -21.434 -3.629 1.00 95.88 282 SER A O 1
ATOM 2216 N N . ALA A 1 283 ? -0.534 -22.402 -4.084 1.00 97.56 283 ALA A N 1
ATOM 2217 C CA . ALA A 1 283 ? -0.052 -23.124 -5.263 1.00 97.56 283 ALA A CA 1
ATOM 2218 C C . ALA A 1 283 ? 0.425 -22.166 -6.372 1.00 97.56 283 ALA A C 1
ATOM 2220 O O . ALA A 1 283 ? 1.531 -22.323 -6.891 1.00 97.56 283 ALA A O 1
ATOM 2221 N N . LEU A 1 284 ? -0.355 -21.121 -6.678 1.00 98.00 284 LEU A N 1
ATOM 2222 C CA . LEU A 1 284 ? 0.031 -20.096 -7.657 1.00 98.00 284 LEU A CA 1
ATOM 2223 C C . LEU A 1 284 ? 1.286 -19.325 -7.228 1.00 98.00 284 LEU A C 1
ATOM 2225 O O . LEU A 1 284 ? 2.172 -19.094 -8.054 1.00 98.00 284 LEU A O 1
ATOM 2229 N N . LYS A 1 285 ? 1.391 -18.967 -5.941 1.00 97.56 285 LYS A N 1
ATOM 2230 C CA . LYS A 1 285 ? 2.584 -18.321 -5.375 1.00 97.56 285 LYS A CA 1
ATOM 2231 C C . LYS A 1 285 ? 3.814 -19.209 -5.494 1.00 97.56 285 LYS A C 1
ATOM 2233 O O . LYS A 1 285 ? 4.859 -18.715 -5.901 1.00 97.56 285 LYS A O 1
ATOM 2238 N N . LYS A 1 286 ? 3.692 -20.506 -5.198 1.00 97.00 286 LYS A N 1
ATOM 2239 C CA . LYS A 1 286 ? 4.792 -21.465 -5.336 1.00 97.00 286 LYS A CA 1
ATOM 2240 C C . LYS A 1 286 ? 5.278 -21.563 -6.780 1.00 97.00 286 LYS A C 1
ATOM 2242 O O . LYS A 1 286 ? 6.470 -21.438 -7.029 1.00 97.00 286 LYS A O 1
ATOM 2247 N N . GLU A 1 287 ? 4.370 -21.739 -7.732 1.00 97.69 287 GLU A N 1
ATOM 2248 C CA . GLU A 1 287 ? 4.729 -21.787 -9.152 1.00 97.69 287 GLU A CA 1
ATOM 2249 C C . GLU A 1 287 ? 5.406 -20.493 -9.628 1.00 97.69 287 GLU A C 1
ATOM 2251 O O . GLU A 1 287 ? 6.370 -20.539 -10.393 1.00 97.69 287 GLU A O 1
ATOM 2256 N N . LEU A 1 288 ? 4.919 -19.339 -9.162 1.00 97.75 288 LEU A N 1
ATOM 2257 C CA . LEU A 1 288 ? 5.481 -18.031 -9.486 1.00 97.75 288 LEU A CA 1
ATOM 2258 C C . LEU A 1 288 ? 6.872 -17.839 -8.874 1.00 97.75 288 LEU A C 1
ATOM 2260 O O . LEU A 1 288 ? 7.790 -17.403 -9.568 1.00 97.75 288 LEU A O 1
ATOM 2264 N N . TYR A 1 289 ? 7.037 -18.219 -7.607 1.00 97.06 289 TYR A N 1
ATOM 2265 C CA . TYR A 1 289 ? 8.320 -18.268 -6.916 1.00 97.06 289 TYR A CA 1
ATOM 2266 C C . TYR A 1 289 ? 9.318 -19.147 -7.678 1.00 97.06 289 TYR A C 1
ATOM 2268 O O . TYR A 1 289 ? 10.396 -18.678 -8.034 1.00 97.06 289 TYR A O 1
ATOM 2276 N N . ASP A 1 290 ? 8.941 -20.391 -7.996 1.00 95.31 290 ASP A N 1
ATOM 2277 C CA . ASP A 1 290 ? 9.797 -21.352 -8.701 1.00 95.31 290 ASP A CA 1
ATOM 2278 C C . ASP A 1 290 ? 10.139 -20.843 -10.116 1.00 95.31 290 ASP A C 1
ATOM 2280 O O . ASP A 1 290 ? 11.251 -21.034 -10.615 1.00 95.31 290 ASP A O 1
ATOM 2284 N N . GLY A 1 291 ? 9.193 -20.158 -10.769 1.00 94.62 291 GLY A N 1
ATOM 2285 C CA . GLY A 1 291 ? 9.380 -19.489 -12.053 1.00 94.62 291 GLY A CA 1
ATOM 2286 C C . GLY A 1 291 ? 10.424 -18.375 -12.000 1.00 94.62 291 GLY A C 1
ATOM 2287 O O . GLY A 1 291 ? 11.340 -18.366 -12.824 1.00 94.62 291 GLY A O 1
ATOM 2288 N N . VAL A 1 292 ? 10.319 -17.469 -11.023 1.00 94.44 292 VAL A N 1
ATOM 2289 C CA . VAL A 1 292 ? 11.284 -16.376 -10.819 1.00 94.44 292 VAL A CA 1
ATOM 2290 C C . VAL A 1 292 ? 12.643 -16.915 -10.390 1.00 94.44 292 VAL A C 1
ATOM 2292 O O . VAL A 1 292 ? 13.649 -16.499 -10.953 1.00 94.44 292 VAL A O 1
ATOM 2295 N N . TYR A 1 293 ? 12.684 -17.878 -9.468 1.00 93.06 293 TYR A N 1
ATOM 2296 C CA . TYR A 1 293 ? 13.921 -18.521 -9.026 1.00 93.06 293 TYR A CA 1
ATOM 2297 C C . TYR A 1 293 ? 14.671 -19.141 -10.211 1.00 93.06 293 TYR A C 1
ATOM 2299 O O . TYR A 1 293 ? 15.849 -18.858 -10.431 1.00 93.06 293 TYR A O 1
ATOM 2307 N N . ARG A 1 294 ? 13.970 -19.928 -11.042 1.00 90.56 294 ARG A N 1
ATOM 2308 C CA . ARG A 1 294 ? 14.551 -20.527 -12.249 1.00 90.56 294 ARG A CA 1
ATOM 2309 C C . ARG A 1 294 ? 15.005 -19.461 -13.239 1.00 90.56 294 ARG A C 1
ATOM 2311 O O . ARG A 1 294 ? 16.101 -19.577 -13.775 1.00 90.56 294 ARG A O 1
ATOM 2318 N N . HIS A 1 295 ? 14.190 -18.438 -13.485 1.00 90.12 295 HIS A N 1
ATOM 2319 C CA . HIS A 1 295 ? 14.552 -17.346 -14.387 1.00 90.12 295 HIS A CA 1
ATOM 2320 C C . HIS A 1 295 ? 15.814 -16.605 -13.911 1.00 90.12 295 HIS A C 1
ATOM 2322 O O . HIS A 1 295 ? 16.687 -16.310 -14.725 1.00 90.12 295 HIS A O 1
ATOM 2328 N N . ASP A 1 296 ? 15.945 -16.352 -12.606 1.00 89.81 296 ASP A N 1
ATOM 2329 C CA . ASP A 1 296 ? 17.124 -15.696 -12.034 1.00 89.81 296 ASP A CA 1
ATOM 2330 C C . ASP A 1 296 ? 18.381 -16.568 -12.168 1.00 89.81 296 ASP A C 1
ATOM 2332 O O . ASP A 1 296 ? 19.433 -16.063 -12.553 1.00 89.81 296 ASP A O 1
ATOM 2336 N N . SER A 1 297 ? 18.251 -17.886 -11.978 1.00 85.19 297 SER A N 1
ATOM 2337 C CA . SER A 1 297 ? 19.356 -18.855 -12.096 1.00 85.19 297 SER A CA 1
ATOM 2338 C C . SER A 1 297 ? 19.924 -19.031 -13.511 1.00 85.19 297 SER A C 1
ATOM 2340 O O . SER A 1 297 ? 20.978 -19.635 -13.702 1.00 85.19 297 SER A O 1
ATOM 2342 N N . GLN A 1 298 ? 19.255 -18.510 -14.545 1.00 82.31 298 GLN A N 1
ATOM 2343 C CA . GLN A 1 298 ? 19.692 -18.685 -15.931 1.00 82.31 298 GLN A CA 1
ATOM 2344 C C . GLN A 1 298 ? 20.871 -17.765 -16.277 1.00 82.31 298 GLN A C 1
ATOM 2346 O O . GLN A 1 298 ? 20.696 -16.575 -16.574 1.00 82.31 298 GLN A O 1
ATOM 2351 N N . SER A 1 299 ? 22.084 -18.326 -16.325 1.00 64.88 299 SER A N 1
ATOM 2352 C CA . SER A 1 299 ? 23.327 -17.595 -16.617 1.00 64.88 299 SER A CA 1
ATOM 2353 C C . SER A 1 299 ? 23.258 -16.820 -17.942 1.00 64.88 299 SER A C 1
ATOM 2355 O O . SER A 1 299 ? 23.588 -15.632 -17.984 1.00 64.88 299 SER A O 1
ATOM 2357 N N . PHE A 1 300 ? 22.701 -17.415 -19.002 1.00 61.16 300 PHE A N 1
ATOM 2358 C CA . PHE A 1 300 ? 22.641 -16.802 -20.334 1.00 61.16 300 PHE A CA 1
ATOM 2359 C C . PHE A 1 300 ? 21.328 -16.053 -20.600 1.00 61.16 300 PHE A C 1
ATOM 2361 O O . PHE A 1 300 ? 20.239 -16.597 -20.441 1.00 61.16 300 PHE A O 1
ATOM 2368 N N . ALA A 1 301 ? 21.431 -14.795 -21.042 1.00 61.06 301 ALA A N 1
ATOM 2369 C CA . ALA A 1 301 ? 20.281 -13.915 -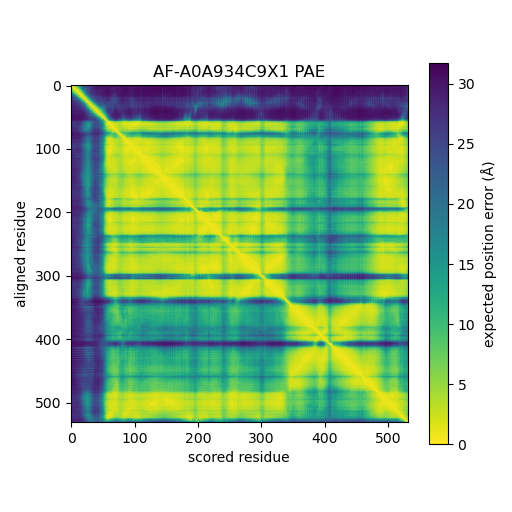21.276 1.00 61.06 301 ALA A CA 1
ATOM 2370 C C . ALA A 1 301 ? 19.358 -14.380 -22.418 1.00 61.06 301 ALA A C 1
ATOM 2372 O O . ALA A 1 301 ? 18.161 -14.114 -22.371 1.00 61.06 301 ALA A O 1
ATOM 2373 N N . PHE A 1 302 ? 19.876 -15.115 -23.409 1.00 57.91 302 PHE A N 1
ATOM 2374 C CA . PHE A 1 302 ? 19.084 -15.550 -24.565 1.00 57.91 302 PHE A CA 1
ATOM 2375 C C . PHE A 1 302 ? 18.045 -16.641 -24.236 1.00 57.91 302 PHE A C 1
ATOM 2377 O O . PHE A 1 302 ? 17.043 -16.745 -24.934 1.00 57.91 302 PHE A O 1
ATOM 2384 N N . PHE A 1 303 ? 18.215 -17.398 -23.141 1.00 57.22 303 PHE A N 1
ATOM 2385 C CA . PHE A 1 303 ? 17.209 -18.361 -22.659 1.00 57.22 303 PHE A CA 1
ATOM 2386 C C . PHE A 1 303 ? 16.107 -17.727 -21.789 1.00 57.22 303 PHE A C 1
ATOM 2388 O O . PHE A 1 303 ? 15.120 -18.392 -21.469 1.00 57.22 303 PHE A O 1
ATOM 2395 N N . ARG A 1 304 ? 16.246 -16.447 -21.410 1.00 62.28 304 ARG A N 1
ATOM 2396 C CA . ARG A 1 304 ? 15.313 -15.760 -20.495 1.00 62.28 304 ARG A CA 1
ATOM 2397 C C . ARG A 1 304 ? 14.039 -15.267 -21.185 1.00 62.28 304 ARG A C 1
ATOM 2399 O O . ARG A 1 304 ? 13.003 -15.099 -20.547 1.00 62.28 304 ARG A O 1
ATOM 2406 N N . GLY A 1 305 ? 14.091 -15.058 -22.499 1.00 57.56 305 GLY A N 1
ATOM 2407 C CA . GLY A 1 305 ? 13.067 -14.352 -23.269 1.00 57.56 305 GLY A CA 1
ATOM 2408 C C . GLY A 1 305 ? 11.789 -15.136 -23.582 1.00 57.56 305 GLY A C 1
ATOM 2409 O O . GLY A 1 305 ? 11.358 -15.081 -24.721 1.00 57.56 305 GLY A O 1
ATOM 2410 N N . ASN A 1 306 ? 11.186 -15.876 -22.641 1.00 72.62 306 ASN A N 1
ATOM 2411 C CA . ASN A 1 306 ? 9.763 -16.278 -22.750 1.00 72.62 306 ASN A CA 1
ATOM 2412 C C . ASN A 1 306 ? 9.190 -16.990 -21.512 1.00 72.62 306 ASN A C 1
ATOM 2414 O O . ASN A 1 306 ? 7.978 -17.179 -21.425 1.00 72.62 306 ASN A O 1
ATOM 2418 N N . THR A 1 307 ? 10.025 -17.438 -20.572 1.00 86.06 307 THR A N 1
ATOM 2419 C CA . THR A 1 307 ? 9.598 -18.367 -19.508 1.00 86.06 307 THR A CA 1
ATOM 2420 C C . THR A 1 307 ? 8.540 -17.761 -18.590 1.00 86.06 307 THR A C 1
ATOM 2422 O O . THR A 1 307 ? 7.508 -18.381 -18.340 1.00 86.06 307 THR A O 1
ATOM 2425 N N . LEU A 1 308 ? 8.746 -16.5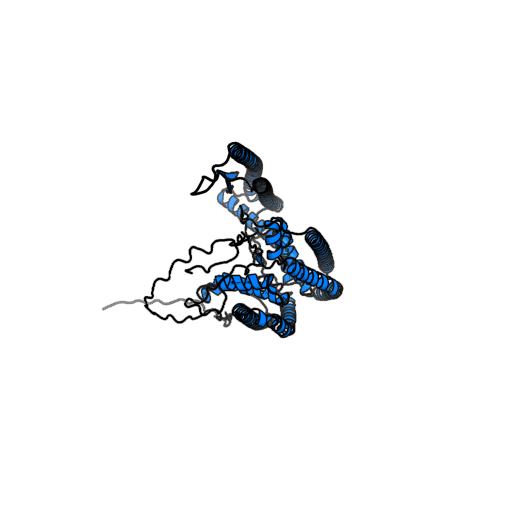19 -18.149 1.00 91.88 308 LEU A N 1
ATOM 2426 C CA . LEU A 1 308 ? 7.787 -15.824 -17.291 1.00 91.88 308 LEU A CA 1
ATOM 2427 C C . LEU A 1 308 ? 6.517 -15.422 -18.040 1.00 91.88 308 LEU A C 1
ATOM 2429 O O . LEU A 1 308 ? 5.441 -15.511 -17.463 1.00 91.88 308 LEU A O 1
ATOM 2433 N N . LYS A 1 309 ? 6.614 -15.080 -19.331 1.00 93.19 309 LYS A N 1
ATOM 2434 C CA . LYS A 1 309 ? 5.445 -14.796 -20.177 1.00 93.19 309 LYS A CA 1
ATOM 2435 C C . LYS A 1 309 ? 4.569 -16.036 -20.376 1.00 93.19 309 LYS A C 1
ATOM 2437 O O . LYS A 1 309 ? 3.346 -15.943 -20.290 1.00 93.19 309 LYS A O 1
ATOM 2442 N N . ALA A 1 310 ? 5.183 -17.196 -20.603 1.00 93.19 310 ALA A N 1
ATOM 2443 C CA . ALA A 1 310 ? 4.473 -18.469 -20.695 1.00 93.19 310 ALA A CA 1
ATOM 2444 C C . ALA A 1 310 ? 3.805 -18.844 -19.360 1.00 93.19 310 ALA A C 1
ATOM 2446 O O . ALA A 1 310 ? 2.647 -19.256 -19.348 1.00 93.19 310 ALA A O 1
ATOM 2447 N N . LEU A 1 311 ? 4.500 -18.631 -18.235 1.00 95.62 311 LEU A N 1
ATOM 2448 C CA . LEU A 1 311 ? 3.928 -18.809 -16.897 1.00 95.62 311 LEU A CA 1
ATOM 2449 C C . LEU A 1 311 ? 2.760 -17.845 -16.633 1.00 95.62 311 LEU A C 1
ATOM 2451 O O . LEU A 1 311 ? 1.752 -18.235 -16.054 1.00 95.62 311 LEU A O 1
ATOM 2455 N N . ALA A 1 312 ? 2.869 -16.594 -17.079 1.00 95.88 312 ALA A N 1
ATOM 2456 C CA . ALA A 1 312 ? 1.788 -15.611 -17.052 1.00 95.88 312 ALA A CA 1
ATOM 2457 C C . ALA A 1 312 ? 0.535 -16.138 -17.756 1.00 95.88 312 ALA A C 1
ATOM 2459 O O . ALA A 1 312 ? -0.544 -16.169 -17.166 1.00 95.88 312 ALA A O 1
ATOM 2460 N N . ALA A 1 313 ? 0.692 -16.605 -18.996 1.00 96.12 313 ALA A N 1
ATOM 2461 C CA . ALA A 1 313 ? -0.412 -17.145 -19.779 1.00 96.12 313 ALA A CA 1
ATOM 2462 C C . ALA A 1 313 ? -1.046 -18.382 -19.118 1.00 96.12 313 ALA A C 1
ATOM 2464 O O . ALA A 1 313 ? -2.269 -18.500 -19.099 1.00 96.12 313 ALA A O 1
ATOM 2465 N N . SER A 1 314 ? -0.242 -19.276 -18.530 1.00 97.06 314 SER A N 1
ATOM 2466 C CA . SER A 1 314 ? -0.755 -20.491 -17.880 1.00 97.06 314 SER A CA 1
ATOM 2467 C C . SER A 1 314 ? -1.436 -20.234 -16.529 1.00 97.06 314 SER A C 1
ATOM 2469 O O . SER A 1 314 ? -2.338 -20.977 -16.139 1.00 97.06 314 SER A O 1
ATOM 2471 N N . GLN A 1 315 ? -1.030 -19.194 -15.795 1.00 97.81 315 GLN A N 1
ATOM 2472 C CA . GLN A 1 315 ? -1.652 -18.824 -14.520 1.00 97.81 315 GLN A CA 1
ATOM 2473 C C . GLN A 1 315 ? -2.894 -17.944 -14.678 1.00 97.81 315 GLN A C 1
ATOM 2475 O O . GLN A 1 315 ? -3.743 -17.965 -13.789 1.00 97.81 315 GLN A O 1
ATOM 2480 N N . ALA A 1 316 ? -3.036 -17.215 -15.790 1.00 97.19 316 ALA A N 1
ATOM 2481 C CA . ALA A 1 316 ? -4.149 -16.294 -16.040 1.00 97.19 316 ALA A CA 1
ATOM 2482 C C . ALA A 1 316 ? -5.552 -16.850 -15.692 1.00 97.19 316 ALA A C 1
ATOM 2484 O O . ALA A 1 316 ? -6.245 -16.202 -14.906 1.00 97.19 316 ALA A O 1
ATOM 2485 N N . PRO A 1 317 ? -5.984 -18.035 -16.181 1.00 98.00 317 PRO A N 1
ATOM 2486 C CA . PRO A 1 317 ? -7.321 -18.551 -15.865 1.00 98.00 317 PRO A CA 1
ATOM 2487 C C . PRO A 1 317 ? -7.492 -18.869 -14.374 1.00 98.00 317 PRO A C 1
ATOM 2489 O O . PRO A 1 317 ? -8.508 -18.529 -13.777 1.00 98.00 317 PRO A O 1
ATOM 2492 N N . ARG A 1 318 ? -6.467 -19.443 -13.734 1.00 98.00 318 ARG A N 1
ATOM 2493 C CA . ARG A 1 318 ? -6.504 -19.788 -12.303 1.00 98.00 318 ARG A CA 1
ATOM 2494 C C . ARG A 1 318 ? -6.478 -18.556 -11.398 1.00 98.00 318 ARG A C 1
ATOM 2496 O O . ARG A 1 318 ? -7.052 -18.587 -10.314 1.00 98.00 318 ARG A O 1
ATOM 2503 N N . LEU A 1 319 ? -5.849 -17.467 -11.842 1.00 96.88 319 LEU A N 1
ATOM 2504 C CA . LEU A 1 319 ? -5.935 -16.167 -11.175 1.00 96.88 319 LEU A CA 1
ATOM 2505 C C . LEU A 1 319 ? -7.358 -15.595 -11.263 1.00 96.88 319 LEU A C 1
ATOM 2507 O O . LEU A 1 319 ? -7.870 -15.106 -10.263 1.00 96.88 319 LEU A O 1
ATOM 2511 N N . ALA A 1 320 ? -8.029 -15.716 -12.413 1.00 95.88 320 ALA A N 1
ATOM 2512 C CA . ALA A 1 320 ? -9.423 -15.286 -12.561 1.00 95.88 320 ALA A CA 1
ATOM 2513 C C . ALA A 1 320 ? -10.400 -16.119 -11.702 1.00 95.88 320 ALA A C 1
ATOM 2515 O O . ALA A 1 320 ? -11.327 -15.575 -11.097 1.00 95.88 320 ALA A O 1
ATOM 2516 N N . GLU A 1 321 ? -10.170 -17.432 -11.585 1.00 97.06 321 GLU A N 1
ATOM 2517 C CA . GLU A 1 321 ? -10.910 -18.285 -10.645 1.00 97.06 321 GLU A CA 1
ATOM 2518 C C . GLU A 1 321 ? -10.697 -17.856 -9.189 1.00 97.06 321 GLU A C 1
ATOM 2520 O O . GLU A 1 321 ? -11.638 -17.867 -8.395 1.00 97.06 321 GLU A O 1
ATOM 2525 N N . LEU A 1 322 ? -9.469 -17.468 -8.831 1.00 97.25 322 LEU A N 1
ATOM 2526 C CA . LEU A 1 322 ? -9.146 -17.005 -7.485 1.00 97.25 322 LEU A CA 1
ATOM 2527 C C . LEU A 1 322 ? -9.894 -15.707 -7.141 1.00 97.25 322 LEU A C 1
ATOM 2529 O O . LEU A 1 322 ? -10.397 -15.582 -6.026 1.00 97.25 322 LEU A O 1
ATOM 2533 N N . GLU A 1 323 ? -10.027 -14.786 -8.098 1.00 96.19 323 GLU A N 1
ATOM 2534 C CA . GLU A 1 323 ? -10.838 -13.569 -7.943 1.00 96.19 323 GLU A CA 1
ATOM 2535 C C . GLU A 1 323 ? -12.331 -13.882 -7.790 1.00 96.19 323 GLU A C 1
ATOM 2537 O O . GLU A 1 323 ? -13.003 -13.288 -6.947 1.00 96.19 323 GLU A O 1
ATOM 2542 N N . SER A 1 324 ? -12.846 -14.859 -8.544 1.00 96.75 324 SER A N 1
ATOM 2543 C CA . SER A 1 324 ? -14.239 -15.313 -8.404 1.00 96.75 324 SER A CA 1
ATOM 2544 C C . SER A 1 324 ? -14.494 -15.901 -7.013 1.00 96.75 324 SER A C 1
ATOM 2546 O O . SER A 1 324 ? -15.470 -15.549 -6.352 1.00 96.75 324 SER A O 1
ATOM 2548 N N . LEU A 1 325 ? -13.568 -16.727 -6.517 1.00 97.81 325 LEU A N 1
ATOM 2549 C CA . LEU A 1 325 ? -13.640 -17.285 -5.169 1.00 97.81 325 LEU A CA 1
ATOM 2550 C C . LEU A 1 325 ? -13.505 -16.203 -4.085 1.00 97.81 325 LEU A C 1
ATOM 2552 O O . LEU A 1 325 ? -14.178 -16.276 -3.058 1.00 97.81 325 LEU A O 1
ATOM 2556 N N . ALA A 1 326 ? -12.670 -15.184 -4.304 1.00 97.38 326 ALA A N 1
ATOM 2557 C CA . ALA A 1 326 ? -12.599 -14.033 -3.411 1.00 97.38 326 ALA A CA 1
ATOM 2558 C C . ALA A 1 326 ? -13.938 -13.287 -3.355 1.00 97.38 326 ALA A C 1
ATOM 2560 O O . ALA A 1 326 ? -14.365 -12.891 -2.273 1.00 97.38 326 ALA A O 1
ATOM 2561 N N . GLU A 1 327 ? -14.635 -13.138 -4.482 1.00 97.12 327 GLU A N 1
ATOM 2562 C CA . GLU A 1 327 ? -15.964 -12.526 -4.508 1.00 97.12 327 GLU A CA 1
ATOM 2563 C C . GLU A 1 327 ? -17.002 -13.350 -3.736 1.00 97.12 327 GLU A C 1
ATOM 2565 O O . GLU A 1 327 ? -17.760 -12.793 -2.942 1.00 97.12 327 GLU A O 1
ATOM 2570 N N . ASP A 1 328 ? -16.983 -14.678 -3.866 1.00 96.81 328 ASP A N 1
ATOM 2571 C CA . ASP A 1 328 ? -17.849 -15.564 -3.077 1.00 96.81 328 ASP A CA 1
ATOM 2572 C C . ASP A 1 328 ? -17.587 -15.452 -1.568 1.00 96.81 328 ASP A C 1
ATOM 2574 O O . ASP A 1 328 ? -18.526 -15.504 -0.767 1.00 96.81 328 ASP A O 1
ATOM 2578 N N . ILE A 1 329 ? -16.321 -15.279 -1.171 1.00 96.44 329 ILE A N 1
ATOM 2579 C CA . ILE A 1 329 ? -15.941 -15.013 0.223 1.00 96.44 329 ILE A CA 1
ATOM 2580 C C . ILE A 1 329 ? -16.495 -13.656 0.668 1.00 96.44 329 ILE A C 1
ATOM 2582 O O . ILE A 1 329 ? -17.092 -13.578 1.739 1.00 96.44 329 ILE A O 1
ATOM 2586 N N . ARG A 1 330 ? -16.365 -12.596 -0.143 1.00 95.12 330 ARG A N 1
ATOM 2587 C CA . ARG A 1 330 ? -16.906 -11.262 0.182 1.00 95.12 330 ARG A CA 1
ATOM 2588 C C . ARG A 1 330 ? -18.418 -11.287 0.375 1.00 95.12 330 ARG A C 1
ATOM 2590 O O . ARG A 1 330 ? -18.896 -10.737 1.362 1.00 95.12 330 ARG A O 1
ATOM 2597 N N . ARG A 1 331 ? -19.165 -11.967 -0.503 1.00 94.81 331 ARG A N 1
ATOM 2598 C CA . ARG A 1 331 ? -20.620 -12.142 -0.338 1.00 94.81 331 ARG A CA 1
ATOM 2599 C C . ARG A 1 331 ? -20.959 -12.871 0.958 1.00 94.81 331 ARG A C 1
ATOM 2601 O O . ARG A 1 331 ? -21.853 -12.443 1.678 1.00 94.81 331 ARG A O 1
ATOM 2608 N N . GLY A 1 332 ? -20.215 -13.930 1.277 1.00 92.50 332 GLY A N 1
ATOM 2609 C CA . GLY A 1 332 ? -20.384 -14.667 2.529 1.00 92.50 332 GLY A CA 1
ATOM 2610 C C . GLY A 1 332 ? -20.076 -13.833 3.777 1.00 92.50 332 GLY A C 1
ATOM 2611 O O . GLY A 1 332 ? -20.747 -13.974 4.795 1.00 92.50 332 GLY A O 1
ATOM 2612 N N . LEU A 1 333 ? -19.099 -12.927 3.691 1.00 90.38 333 LEU A N 1
ATOM 2613 C CA . LEU A 1 333 ? -18.731 -12.017 4.777 1.00 90.38 333 LEU A CA 1
ATOM 2614 C C . LEU A 1 333 ? -19.650 -10.793 4.891 1.00 90.38 333 LEU A C 1
ATOM 2616 O O . LEU A 1 333 ? -19.706 -10.193 5.957 1.00 90.38 333 LEU A O 1
ATOM 2620 N N . ALA A 1 334 ? -20.393 -10.421 3.844 1.00 86.69 334 ALA A N 1
ATOM 2621 C CA . ALA A 1 334 ? -21.214 -9.206 3.834 1.00 86.69 334 ALA A CA 1
ATOM 2622 C C . ALA A 1 334 ? -22.318 -9.184 4.911 1.00 86.69 334 ALA A C 1
ATOM 2624 O O . ALA A 1 334 ? -22.770 -8.106 5.298 1.00 86.69 334 ALA A O 1
ATOM 2625 N N . GLY A 1 335 ? -22.753 -10.357 5.384 1.00 75.50 335 GLY A N 1
ATOM 2626 C CA . GLY A 1 335 ? -23.720 -10.507 6.477 1.00 75.50 335 GLY A CA 1
ATOM 2627 C C . GLY A 1 335 ? -23.097 -10.728 7.859 1.00 75.50 335 GLY A C 1
ATOM 2628 O O . GLY A 1 335 ? -23.827 -10.747 8.848 1.00 75.50 335 GLY A O 1
ATOM 2629 N N . VAL A 1 336 ? -21.775 -10.904 7.942 1.00 78.00 336 VAL A N 1
ATOM 2630 C CA . VAL A 1 336 ? -21.069 -11.101 9.212 1.00 78.00 336 VAL A CA 1
ATOM 2631 C C . VAL A 1 336 ? -20.837 -9.723 9.829 1.00 78.00 336 VAL A C 1
ATOM 2633 O O . VAL A 1 336 ? -20.215 -8.876 9.179 1.00 78.00 336 VAL A O 1
ATOM 2636 N N . PRO A 1 337 ? -21.338 -9.455 11.051 1.00 66.06 337 PRO A N 1
ATOM 2637 C CA . PRO A 1 337 ? -21.025 -8.219 11.747 1.00 66.06 337 PRO A CA 1
ATOM 2638 C C . PRO A 1 337 ? -19.511 -8.075 11.811 1.00 66.06 337 PRO A C 1
ATOM 2640 O O . PRO A 1 337 ? -18.813 -8.971 12.280 1.00 66.06 337 PRO A O 1
ATOM 2643 N N . GLU A 1 338 ? -18.991 -6.961 11.308 1.00 62.31 338 GLU A N 1
ATOM 2644 C CA . GLU A 1 338 ? -17.561 -6.726 11.402 1.00 62.31 338 GLU A CA 1
ATOM 2645 C C . GLU A 1 338 ? -17.168 -6.759 12.883 1.00 62.31 338 GLU A C 1
ATOM 2647 O O . GLU A 1 338 ? -17.858 -6.174 13.727 1.00 62.31 338 GLU A O 1
ATOM 2652 N N . THR A 1 339 ? -16.044 -7.402 13.201 1.00 56.38 339 THR A N 1
ATOM 2653 C CA . THR A 1 339 ? -15.345 -7.214 14.472 1.00 56.38 339 THR A CA 1
ATOM 2654 C C . THR A 1 339 ? -14.821 -5.782 14.511 1.00 56.38 339 THR A C 1
ATOM 2656 O O . THR A 1 339 ? -13.631 -5.500 14.386 1.00 56.38 339 THR A O 1
ATOM 2659 N N . VAL A 1 340 ? -15.734 -4.822 14.660 1.00 54.25 340 VAL A N 1
ATOM 2660 C CA . VAL A 1 340 ? -15.392 -3.481 15.099 1.00 54.25 340 VAL A CA 1
ATOM 2661 C C . VAL A 1 340 ? -14.732 -3.708 16.454 1.00 54.25 340 VAL A C 1
ATOM 2663 O O . VAL A 1 340 ? -15.398 -4.272 17.329 1.00 54.25 340 VAL A O 1
ATOM 2666 N N . PRO A 1 341 ? -13.444 -3.356 16.645 1.00 54.00 341 PRO A N 1
ATOM 2667 C CA . PRO A 1 341 ? -12.841 -3.448 17.965 1.00 54.00 341 PRO A CA 1
ATOM 2668 C C . PRO A 1 341 ? -13.787 -2.706 18.891 1.00 54.00 341 PRO A C 1
ATOM 2670 O O . PRO A 1 341 ? -14.070 -1.542 18.607 1.00 54.00 341 PRO A O 1
ATOM 2673 N N . LEU A 1 342 ? -14.363 -3.423 19.867 1.00 48.69 342 LEU A N 1
ATOM 2674 C CA . LEU A 1 342 ? -15.415 -2.941 20.760 1.00 48.69 342 LEU A CA 1
ATOM 2675 C C . LEU A 1 342 ? -15.021 -1.532 21.176 1.00 48.69 342 LEU A C 1
ATOM 2677 O O . LEU A 1 342 ? -14.092 -1.353 21.963 1.00 48.69 342 LEU A O 1
ATOM 2681 N N . VAL A 1 343 ? -15.631 -0.529 20.540 1.00 56.38 343 VAL A N 1
ATOM 2682 C CA . VAL A 1 343 ? -15.240 0.847 20.795 1.00 56.38 343 VAL A CA 1
ATOM 2683 C C . VAL A 1 343 ? -15.783 1.087 22.182 1.00 56.38 343 VAL A C 1
ATOM 2685 O O . VAL A 1 343 ? -17.000 1.203 22.350 1.00 56.38 343 VAL A O 1
ATOM 2688 N N . GLU A 1 344 ? -14.892 1.043 23.177 1.00 61.47 344 GLU A N 1
ATOM 2689 C CA . GLU A 1 344 ? -15.217 1.387 24.553 1.00 61.47 344 GLU A CA 1
ATOM 2690 C C . GLU A 1 344 ? -16.098 2.637 24.497 1.00 61.47 344 GLU A C 1
ATOM 2692 O O . GLU A 1 344 ? -15.801 3.599 23.785 1.00 61.47 344 GLU A O 1
ATOM 2697 N N . ARG A 1 345 ? -17.260 2.623 25.150 1.00 76.12 345 ARG A N 1
ATOM 2698 C CA . ARG A 1 345 ? -18.061 3.845 25.177 1.00 76.12 345 ARG A CA 1
ATOM 2699 C C . ARG A 1 345 ? -17.264 4.862 25.975 1.00 76.12 345 ARG A C 1
ATOM 2701 O O . ARG A 1 345 ? -16.871 4.585 27.106 1.00 76.12 345 ARG A O 1
ATOM 2708 N N . THR A 1 346 ? -17.000 6.017 25.370 1.00 83.19 346 THR A N 1
ATOM 2709 C CA . THR A 1 346 ? -16.327 7.099 26.084 1.00 83.19 346 THR A CA 1
ATOM 2710 C C . THR A 1 346 ? -17.141 7.437 27.338 1.00 83.19 346 THR A C 1
ATOM 2712 O O . THR A 1 346 ? -18.357 7.619 27.230 1.00 83.19 346 THR A O 1
ATOM 2715 N N . PRO A 1 347 ? -16.511 7.514 28.522 1.00 86.88 347 PRO A N 1
ATOM 2716 C CA . PRO A 1 347 ? -17.196 7.973 29.724 1.00 86.88 347 PRO A CA 1
ATOM 2717 C C . PRO A 1 347 ? -17.480 9.480 29.665 1.00 86.88 347 PRO A C 1
ATOM 2719 O O . PRO A 1 347 ? -18.268 9.978 30.460 1.00 86.88 347 PRO A O 1
ATOM 2722 N N . LEU A 1 348 ? -16.845 10.215 28.741 1.00 90.50 348 LEU A N 1
ATOM 2723 C CA . LEU A 1 348 ? -17.007 11.660 28.610 1.00 90.50 348 LEU A CA 1
ATOM 2724 C C . LEU A 1 348 ? -18.326 12.039 27.915 1.00 90.50 348 LEU A C 1
ATOM 2726 O O . LEU A 1 348 ? -18.701 11.396 26.928 1.00 90.50 348 LEU A O 1
ATOM 2730 N N . PRO A 1 349 ? -18.969 13.145 28.334 1.00 92.75 349 PRO A N 1
ATOM 2731 C CA . PRO A 1 349 ? -20.026 13.794 27.567 1.00 92.75 349 PRO A CA 1
ATOM 2732 C C . PRO A 1 349 ? -19.603 14.085 26.113 1.00 92.75 349 PRO A C 1
ATOM 2734 O O . PRO A 1 349 ? -18.422 14.353 25.868 1.00 92.75 349 PRO A O 1
ATOM 2737 N N . PRO A 1 350 ? -20.543 14.110 25.144 1.00 89.69 350 PRO A N 1
ATOM 2738 C CA . PRO A 1 350 ? -20.226 14.290 23.724 1.00 89.69 350 PRO A CA 1
ATOM 2739 C C . PRO A 1 350 ? -19.360 15.517 23.414 1.00 89.69 350 PRO A C 1
ATOM 2741 O O . PRO A 1 350 ? -18.427 15.409 22.624 1.00 89.69 350 PRO A O 1
ATOM 2744 N N . VAL A 1 351 ? -19.622 16.648 24.077 1.00 93.62 351 VAL A N 1
ATOM 2745 C CA . VAL A 1 351 ? -18.870 17.902 23.890 1.00 93.62 351 VAL A CA 1
ATOM 2746 C C . VAL A 1 351 ? -17.407 17.747 24.318 1.00 93.62 351 VAL A C 1
ATOM 2748 O O . VAL A 1 351 ? -16.499 18.101 23.569 1.00 93.62 351 VAL A O 1
ATOM 2751 N N . LEU A 1 352 ? -17.157 17.148 25.487 1.00 93.00 352 LEU A N 1
ATOM 2752 C CA . LEU A 1 352 ? -15.797 16.889 25.969 1.00 93.00 352 LEU A CA 1
ATOM 2753 C C . LEU A 1 352 ? -15.070 15.863 25.097 1.00 93.00 352 LEU A C 1
ATOM 2755 O O . LEU A 1 352 ? -13.889 16.026 24.806 1.00 93.00 352 LEU A O 1
ATOM 2759 N N . HIS A 1 353 ? -15.774 14.834 24.622 1.00 89.75 353 HIS A N 1
ATOM 2760 C CA . HIS A 1 353 ? -15.194 13.872 23.690 1.00 89.75 353 HIS A CA 1
ATOM 2761 C C . HIS A 1 353 ? -14.798 14.518 22.352 1.00 89.75 353 HIS A C 1
ATOM 2763 O O . HIS A 1 353 ? -13.725 14.219 21.833 1.00 89.75 353 HIS A O 1
ATOM 2769 N N . GLN A 1 354 ? -15.628 15.416 21.810 1.00 89.75 354 GLN A N 1
ATOM 2770 C CA . GLN A 1 354 ? -15.304 16.176 20.599 1.00 89.75 354 GLN A CA 1
ATOM 2771 C C . GLN A 1 354 ? -14.072 17.063 20.798 1.00 89.75 354 GLN A C 1
ATOM 2773 O O . GLN A 1 354 ? -13.205 17.069 19.932 1.00 89.75 354 GLN A O 1
ATOM 2778 N N . ARG A 1 355 ? -13.946 17.740 21.947 1.00 95.38 355 ARG A N 1
ATOM 2779 C CA . ARG A 1 355 ? -12.751 18.534 22.280 1.00 95.38 355 ARG A CA 1
ATOM 2780 C C . ARG A 1 355 ? -11.490 17.681 22.400 1.00 95.38 355 ARG A C 1
ATOM 2782 O O . ARG A 1 355 ? -10.459 18.063 21.868 1.00 95.38 355 ARG A O 1
ATOM 2789 N N . VAL A 1 356 ? -11.573 16.494 23.010 1.00 91.38 356 VAL A N 1
ATOM 2790 C CA . VAL A 1 356 ? -10.449 15.536 23.039 1.00 91.38 356 VAL A CA 1
ATOM 2791 C C . VAL A 1 356 ? -10.050 15.103 21.625 1.00 91.38 356 VAL A C 1
ATOM 2793 O O . VAL A 1 356 ? -8.864 15.058 21.314 1.00 91.38 356 VAL A O 1
ATOM 2796 N N . ALA A 1 357 ? -11.020 14.795 20.760 1.00 86.62 357 ALA A N 1
ATOM 2797 C CA . ALA A 1 357 ? -10.755 14.462 19.359 1.00 86.62 357 ALA A CA 1
ATOM 2798 C C . ALA A 1 357 ? -10.116 15.634 18.592 1.00 86.62 357 ALA A C 1
ATOM 2800 O O . ALA A 1 357 ? -9.145 15.415 17.871 1.00 86.62 357 ALA A O 1
ATOM 2801 N N . ALA A 1 358 ? -10.618 16.859 18.777 1.00 91.44 358 ALA A N 1
ATOM 2802 C CA . ALA A 1 358 ? -10.052 18.065 18.175 1.00 91.44 358 ALA A CA 1
ATOM 2803 C C . ALA A 1 358 ? -8.609 18.296 18.643 1.00 91.44 358 ALA A C 1
ATOM 2805 O O . ALA A 1 358 ? -7.719 18.407 17.810 1.00 91.44 358 ALA A O 1
ATOM 2806 N N . LEU A 1 359 ? -8.352 18.215 19.954 1.00 91.88 359 LEU A N 1
ATOM 2807 C CA . LEU A 1 359 ? -7.013 18.340 20.530 1.00 91.88 359 LEU A CA 1
ATOM 2808 C C . LEU A 1 359 ? -6.024 17.329 19.924 1.00 91.88 359 LEU A C 1
ATOM 2810 O O . LEU A 1 359 ? -4.899 17.694 19.589 1.00 91.88 359 LEU A O 1
ATOM 2814 N N . LEU A 1 360 ? -6.424 16.062 19.762 1.00 86.12 360 LEU A N 1
ATOM 2815 C CA . LEU A 1 360 ? -5.584 15.047 19.111 1.00 86.12 360 LEU A CA 1
ATOM 2816 C C . LEU A 1 360 ? -5.273 15.405 17.651 1.00 86.12 360 LEU A C 1
ATOM 2818 O O . LEU A 1 360 ? -4.123 15.274 17.223 1.00 86.12 360 LEU A O 1
ATOM 2822 N N . GLY A 1 361 ? -6.285 15.865 16.911 1.00 83.50 361 GLY A N 1
ATOM 2823 C CA . GLY A 1 361 ? -6.137 16.328 15.533 1.00 83.50 361 GLY A CA 1
ATOM 2824 C C . GLY A 1 361 ? -5.198 17.530 15.423 1.00 83.50 361 GLY A C 1
ATOM 2825 O O . GLY A 1 361 ? -4.294 17.520 14.589 1.00 83.50 361 GLY A O 1
ATOM 2826 N N . ASP A 1 362 ? -5.348 18.514 16.308 1.00 89.81 362 ASP A N 1
ATOM 2827 C CA . ASP A 1 362 ? -4.553 19.743 16.330 1.00 89.81 362 ASP A CA 1
ATOM 2828 C C . ASP A 1 362 ? -3.089 19.473 16.697 1.00 89.81 362 ASP A C 1
ATOM 2830 O O . ASP A 1 362 ? -2.182 20.018 16.064 1.00 89.81 362 ASP A O 1
ATOM 2834 N N . VAL A 1 363 ? -2.830 18.569 17.653 1.00 86.69 363 VAL A N 1
ATOM 2835 C CA . VAL A 1 363 ? -1.466 18.098 17.961 1.00 86.69 363 VAL A CA 1
ATOM 2836 C C . VAL A 1 363 ? -0.841 17.436 16.732 1.00 86.69 363 VAL A C 1
ATOM 2838 O O . VAL A 1 363 ? 0.288 17.767 16.361 1.00 86.69 363 VAL A O 1
ATOM 2841 N N . GLY A 1 364 ? -1.567 16.531 16.069 1.00 83.19 364 GLY A N 1
ATOM 2842 C CA . GLY A 1 364 ? -1.085 15.859 14.860 1.00 83.19 364 GLY A CA 1
ATOM 2843 C C . GLY A 1 364 ? -0.845 16.822 13.691 1.00 83.19 364 GLY A C 1
ATOM 2844 O O . GLY A 1 364 ? 0.143 16.686 12.969 1.00 83.19 364 GLY A O 1
ATOM 2845 N N . ALA A 1 365 ? -1.713 17.818 13.504 1.00 83.06 365 ALA A N 1
ATOM 2846 C CA . ALA A 1 365 ? -1.560 18.853 12.484 1.00 83.06 365 ALA A CA 1
ATOM 2847 C C . ALA A 1 365 ? -0.345 19.752 12.761 1.00 83.06 365 ALA A C 1
ATOM 2849 O O . ALA A 1 365 ? 0.460 19.981 11.860 1.00 83.06 365 ALA A O 1
ATOM 2850 N N . ALA A 1 366 ? -0.160 20.194 14.009 1.00 86.94 366 ALA A N 1
ATOM 2851 C CA . ALA A 1 366 ? 0.987 21.006 14.403 1.00 86.94 366 ALA A CA 1
ATOM 2852 C C . ALA A 1 366 ? 2.321 20.263 14.213 1.00 86.94 366 ALA A C 1
ATOM 2854 O O . ALA A 1 366 ? 3.295 20.863 13.757 1.00 86.94 366 ALA A O 1
ATOM 2855 N N . GLN A 1 367 ? 2.365 18.963 14.528 1.00 87.38 367 GLN A N 1
ATOM 2856 C CA . GLN A 1 367 ? 3.545 18.122 14.296 1.00 87.38 367 GLN A CA 1
ATOM 2857 C C . GLN A 1 367 ? 3.858 17.972 12.806 1.00 87.38 367 GLN A C 1
ATOM 2859 O O . GLN A 1 367 ? 5.009 18.161 12.416 1.00 87.38 367 GLN A O 1
ATOM 2864 N N . ARG A 1 368 ? 2.852 17.672 11.972 1.00 81.75 368 ARG A N 1
ATOM 2865 C CA . ARG A 1 368 ? 3.035 17.545 10.517 1.00 81.75 368 ARG A CA 1
ATOM 2866 C C . ARG A 1 368 ? 3.530 18.841 9.892 1.00 81.75 368 ARG A C 1
ATOM 2868 O O . ARG A 1 368 ? 4.545 18.821 9.213 1.00 81.75 368 ARG A O 1
ATOM 2875 N N . GLU A 1 369 ? 2.905 19.974 10.207 1.00 86.31 369 GLU A N 1
ATOM 2876 C CA . GLU A 1 369 ? 3.341 21.269 9.673 1.00 86.31 369 GLU A CA 1
ATOM 2877 C C . GLU A 1 369 ? 4.790 21.598 10.066 1.00 86.31 369 GLU A C 1
ATOM 2879 O O . GLU A 1 369 ? 5.572 22.078 9.243 1.00 86.31 369 GLU A O 1
ATOM 2884 N N . ALA A 1 370 ? 5.174 21.330 11.318 1.00 88.19 370 ALA A N 1
ATOM 2885 C CA . ALA A 1 370 ? 6.549 21.527 11.762 1.00 88.19 370 ALA A CA 1
ATOM 2886 C C . ALA A 1 370 ? 7.523 20.589 11.029 1.00 88.19 370 ALA A C 1
ATOM 2888 O O . ALA A 1 370 ? 8.578 21.043 10.587 1.00 88.19 370 ALA A O 1
ATOM 2889 N N . ALA A 1 371 ? 7.163 19.312 10.862 1.00 82.88 371 ALA A N 1
ATOM 2890 C CA . ALA A 1 371 ? 7.965 18.338 10.126 1.00 82.88 371 ALA A CA 1
ATOM 2891 C C . ALA A 1 371 ? 8.140 18.754 8.659 1.00 82.88 371 ALA A C 1
ATOM 2893 O O . ALA A 1 371 ? 9.272 18.853 8.198 1.00 82.88 371 ALA A O 1
ATOM 2894 N N . ASP A 1 372 ? 7.057 19.108 7.963 1.00 80.81 372 ASP A N 1
ATOM 2895 C CA . ASP A 1 372 ? 7.079 19.544 6.563 1.00 80.81 372 ASP A CA 1
ATOM 2896 C C . ASP A 1 372 ? 7.976 20.772 6.366 1.00 80.81 372 ASP A C 1
ATOM 2898 O O . ASP A 1 372 ? 8.771 20.834 5.424 1.00 80.81 372 ASP A O 1
ATOM 2902 N N . ARG A 1 373 ? 7.907 21.746 7.285 1.00 90.75 373 ARG A N 1
ATOM 2903 C CA . ARG A 1 373 ? 8.779 22.930 7.261 1.00 90.75 373 ARG A CA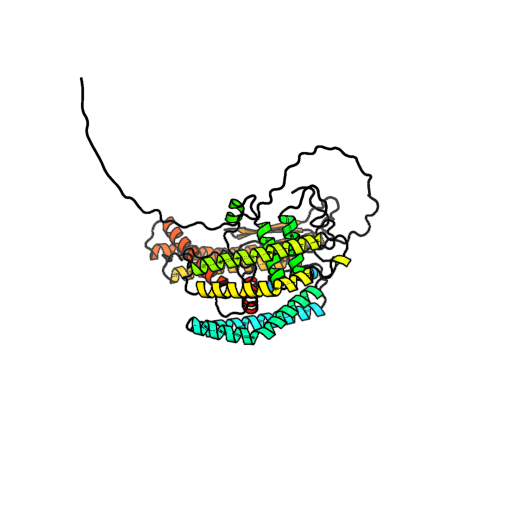 1
ATOM 2904 C C . ARG A 1 373 ? 10.248 22.562 7.470 1.00 90.75 373 ARG A C 1
ATOM 2906 O O . ARG A 1 373 ? 11.099 23.098 6.761 1.00 90.75 373 ARG A O 1
ATOM 2913 N N . VAL A 1 374 ? 10.562 21.672 8.414 1.00 86.69 374 VAL A N 1
ATOM 2914 C CA . VAL A 1 374 ? 11.941 21.199 8.628 1.00 86.69 374 VAL A CA 1
ATOM 2915 C C . VAL A 1 374 ? 12.441 20.423 7.412 1.00 86.69 374 VAL A C 1
ATOM 2917 O O . VAL A 1 374 ? 13.532 20.709 6.927 1.00 86.69 374 VAL A O 1
ATOM 2920 N N . GLU A 1 375 ? 11.652 19.502 6.865 1.00 82.19 375 GLU A N 1
ATOM 2921 C CA . GLU A 1 375 ? 12.031 18.714 5.690 1.00 82.19 375 GLU A CA 1
ATOM 2922 C C . GLU A 1 375 ? 12.244 19.589 4.453 1.00 82.19 375 GLU A C 1
ATOM 2924 O O . GLU A 1 375 ? 13.227 19.406 3.739 1.00 82.19 375 GLU A O 1
ATOM 2929 N N . ALA A 1 376 ? 11.404 20.602 4.224 1.00 82.12 376 ALA A N 1
ATOM 2930 C CA . ALA A 1 376 ? 11.611 21.561 3.140 1.00 82.12 376 ALA A CA 1
ATOM 2931 C C . ALA A 1 376 ? 12.945 22.318 3.286 1.00 82.12 376 ALA A C 1
ATOM 2933 O O . ALA A 1 376 ? 13.672 22.504 2.305 1.00 82.12 376 ALA A O 1
ATOM 2934 N N . LEU A 1 377 ? 13.299 22.713 4.514 1.00 90.50 377 LEU A N 1
ATOM 2935 C CA . LEU A 1 377 ? 14.586 23.343 4.818 1.00 90.50 377 LEU A CA 1
ATOM 2936 C C . LEU A 1 377 ? 15.762 22.381 4.576 1.00 90.50 377 LEU A C 1
ATOM 2938 O O . LEU A 1 377 ? 16.757 22.775 3.965 1.00 90.50 377 LEU A O 1
ATOM 2942 N N . LEU A 1 378 ? 15.649 21.121 5.008 1.00 85.38 378 LEU A N 1
ATOM 2943 C CA . LEU A 1 378 ? 16.680 20.097 4.808 1.00 85.38 378 LEU A CA 1
ATOM 2944 C C . LEU A 1 378 ? 16.850 19.727 3.330 1.00 85.38 378 LEU A C 1
ATOM 2946 O O . LEU A 1 378 ? 17.978 19.590 2.858 1.00 85.38 378 LEU A O 1
ATOM 2950 N N . ALA A 1 379 ? 15.754 19.624 2.580 1.00 77.50 379 ALA A N 1
ATOM 2951 C CA . ALA A 1 379 ? 15.767 19.350 1.149 1.00 77.50 379 ALA A CA 1
ATOM 2952 C C . ALA A 1 379 ? 16.462 20.472 0.361 1.00 77.50 379 ALA A C 1
ATOM 2954 O O . ALA A 1 379 ? 17.265 20.187 -0.532 1.00 77.50 379 ALA A O 1
ATOM 2955 N N . ALA A 1 380 ? 16.213 21.737 0.721 1.00 83.31 380 ALA A N 1
ATOM 2956 C CA . ALA A 1 380 ? 16.893 22.894 0.133 1.00 83.31 380 ALA A CA 1
ATOM 2957 C C . ALA A 1 380 ? 18.399 22.929 0.455 1.00 83.31 380 ALA A C 1
ATOM 2959 O O . ALA A 1 380 ? 19.183 23.474 -0.317 1.00 83.31 380 ALA A O 1
ATOM 2960 N N . ALA A 1 381 ? 18.805 22.319 1.569 1.00 86.50 381 ALA A N 1
ATOM 2961 C CA . ALA A 1 381 ? 20.180 22.279 2.053 1.00 86.50 381 ALA A CA 1
ATOM 2962 C C . ALA A 1 381 ? 20.902 20.942 1.785 1.00 86.50 381 ALA A C 1
ATOM 2964 O O . ALA A 1 381 ? 21.980 20.706 2.330 1.00 86.50 381 ALA A O 1
ATOM 2965 N N . ARG A 1 382 ? 20.345 20.060 0.940 1.00 81.00 382 ARG A N 1
ATOM 2966 C CA . ARG A 1 382 ? 20.860 18.691 0.713 1.00 81.00 382 ARG A CA 1
ATOM 2967 C C . ARG A 1 382 ? 22.315 18.609 0.235 1.00 81.00 382 ARG A C 1
ATOM 2969 O O . ARG A 1 382 ? 22.949 17.568 0.393 1.00 81.00 382 ARG A O 1
ATOM 2976 N N . ASP A 1 383 ? 22.810 19.681 -0.382 1.00 80.88 383 ASP A N 1
ATOM 2977 C CA . ASP A 1 383 ? 24.147 19.759 -0.973 1.00 80.88 383 ASP A CA 1
ATOM 2978 C C . ASP A 1 383 ? 25.197 20.278 0.035 1.00 80.88 383 ASP A C 1
ATOM 2980 O O . ASP A 1 383 ? 26.396 20.269 -0.252 1.00 80.88 383 ASP A O 1
ATOM 2984 N N . LEU A 1 384 ? 24.773 20.686 1.240 1.00 83.75 384 LEU A N 1
ATOM 2985 C CA . LEU A 1 384 ? 25.677 21.108 2.308 1.00 83.75 384 LEU A CA 1
ATOM 2986 C C . LEU A 1 384 ? 26.359 19.899 2.973 1.00 83.75 384 LEU A C 1
ATOM 2988 O O . LEU A 1 384 ? 25.720 18.866 3.199 1.00 83.75 384 LEU A O 1
ATOM 2992 N N . PRO A 1 385 ? 27.644 20.010 3.356 1.00 85.06 385 PRO A N 1
ATOM 2993 C CA . PRO A 1 385 ? 28.366 18.953 4.058 1.00 85.06 385 PRO A CA 1
ATOM 2994 C C . PRO A 1 385 ? 27.932 18.889 5.531 1.00 85.06 385 PRO A C 1
ATOM 2996 O O . PRO A 1 385 ? 28.671 19.281 6.429 1.00 85.06 385 PRO A O 1
ATOM 2999 N N . MET A 1 386 ? 26.730 18.386 5.812 1.00 84.81 386 MET A N 1
ATOM 3000 C CA . MET A 1 386 ? 26.150 18.328 7.160 1.00 84.81 386 MET A CA 1
ATOM 3001 C C . MET A 1 386 ? 25.329 17.054 7.398 1.00 84.81 386 MET A C 1
ATOM 3003 O O . MET A 1 386 ? 24.902 16.377 6.465 1.00 84.81 386 MET A O 1
ATOM 3007 N N . GLN A 1 387 ? 25.087 16.759 8.671 1.00 81.56 387 GLN A N 1
ATOM 3008 C CA . GLN A 1 387 ? 24.106 15.791 9.141 1.00 81.56 387 GLN A CA 1
ATOM 3009 C C . GLN A 1 387 ? 23.074 16.520 9.995 1.00 81.56 387 GLN A C 1
ATOM 3011 O O . GLN A 1 387 ? 23.436 17.331 10.844 1.00 81.56 387 GLN A O 1
ATOM 3016 N N . ALA A 1 388 ? 21.796 16.223 9.783 1.00 83.38 388 ALA A N 1
ATOM 3017 C CA . ALA A 1 388 ? 20.710 16.791 10.564 1.00 83.38 388 ALA A CA 1
ATOM 3018 C C . ALA A 1 388 ? 19.782 15.683 11.064 1.00 83.38 388 ALA A C 1
ATOM 3020 O O . ALA A 1 388 ? 19.491 14.732 10.339 1.00 83.38 388 ALA A O 1
ATOM 3021 N N . THR A 1 389 ? 19.325 15.813 12.305 1.00 83.81 389 THR A N 1
ATOM 3022 C CA . THR A 1 389 ? 18.309 14.944 12.910 1.00 83.81 389 THR A CA 1
ATOM 3023 C C . THR A 1 389 ? 17.348 15.796 13.726 1.00 83.81 389 THR A C 1
ATOM 3025 O O . THR A 1 389 ? 17.749 16.818 14.282 1.00 83.81 389 THR A O 1
ATOM 3028 N N . TYR A 1 390 ? 16.084 15.394 13.805 1.00 87.31 390 TYR A N 1
ATOM 3029 C CA . TYR A 1 390 ? 15.097 16.028 14.673 1.00 87.31 390 TYR A CA 1
ATOM 3030 C C . TYR A 1 390 ? 14.113 14.992 15.215 1.00 87.31 390 TYR A C 1
ATOM 3032 O O . TYR A 1 390 ? 13.939 13.917 14.637 1.00 87.31 390 TYR A O 1
ATOM 3040 N N . ARG A 1 391 ? 13.494 15.306 16.353 1.00 85.06 391 ARG A N 1
ATOM 3041 C CA . ARG A 1 391 ? 12.463 14.484 16.989 1.00 85.06 391 ARG A CA 1
ATOM 3042 C C . ARG A 1 391 ? 11.485 15.345 17.778 1.00 85.06 391 ARG A C 1
ATOM 3044 O O . ARG A 1 391 ? 11.878 16.338 18.388 1.00 85.06 391 ARG A O 1
ATOM 3051 N N . PHE A 1 392 ? 10.225 14.930 17.795 1.00 83.75 392 PHE A N 1
ATOM 3052 C CA . PHE A 1 392 ? 9.205 15.523 18.653 1.00 83.75 392 PHE A CA 1
ATOM 3053 C C . PHE A 1 392 ? 9.256 14.881 20.040 1.00 83.75 392 PHE A C 1
ATOM 3055 O O . PHE A 1 392 ? 9.269 13.657 20.168 1.00 83.75 392 PHE A O 1
ATOM 3062 N N . GLU A 1 393 ? 9.283 15.715 21.068 1.00 85.81 393 GLU A N 1
ATOM 3063 C CA . GLU A 1 393 ? 9.210 15.341 22.477 1.00 85.81 393 GLU A CA 1
ATOM 3064 C C . GLU A 1 393 ? 7.956 15.945 23.118 1.00 85.81 393 GLU A C 1
ATOM 3066 O O . GLU A 1 393 ? 7.223 16.724 22.504 1.00 85.81 393 GLU A O 1
ATOM 3071 N N . THR A 1 394 ? 7.698 15.577 24.373 1.00 78.88 394 THR A N 1
ATOM 3072 C CA . THR A 1 394 ? 6.569 16.104 25.152 1.00 78.88 394 THR A CA 1
ATOM 3073 C C . THR A 1 394 ? 6.657 17.609 25.402 1.00 78.88 394 THR A C 1
ATOM 3075 O O . THR A 1 394 ? 5.635 18.224 25.688 1.00 78.88 394 THR A O 1
ATOM 3078 N N . ASP A 1 395 ? 7.852 18.195 25.309 1.00 82.12 395 ASP A N 1
ATOM 3079 C CA . ASP A 1 395 ? 8.132 19.607 25.583 1.00 82.12 395 ASP A CA 1
ATOM 3080 C C . ASP A 1 395 ? 8.458 20.432 24.322 1.00 82.12 395 ASP A C 1
ATOM 3082 O O . ASP A 1 395 ? 8.704 21.633 24.424 1.00 82.12 395 ASP A O 1
ATOM 3086 N N . GLY A 1 396 ? 8.460 19.826 23.128 1.00 90.56 396 GLY A N 1
ATOM 3087 C CA . GLY A 1 396 ? 8.715 20.546 21.880 1.00 90.56 396 GLY A CA 1
ATOM 3088 C C . GLY A 1 396 ? 9.436 19.731 20.809 1.00 90.56 396 GLY A C 1
ATOM 3089 O O . GLY A 1 396 ? 9.448 18.504 20.818 1.00 90.56 396 GLY A O 1
ATOM 3090 N N . LEU A 1 397 ? 10.028 20.436 19.845 1.00 91.00 397 LEU A N 1
ATOM 3091 C CA . LEU A 1 397 ? 10.837 19.859 18.772 1.00 91.00 397 LEU A CA 1
ATOM 3092 C C . LEU A 1 397 ? 12.318 19.958 19.155 1.00 91.00 397 LEU A C 1
ATOM 3094 O O . LEU A 1 397 ? 12.846 21.061 19.300 1.00 91.00 397 LEU A O 1
ATOM 3098 N N . LYS A 1 398 ? 13.003 18.819 19.295 1.00 91.31 398 LYS A N 1
ATOM 3099 C CA . LYS A 1 398 ? 14.465 18.779 19.437 1.00 91.31 398 LYS A CA 1
ATOM 3100 C C . LYS A 1 398 ? 15.101 18.542 18.079 1.00 91.31 398 LYS A C 1
ATOM 3102 O O . LYS A 1 398 ? 14.607 17.735 17.294 1.00 91.31 398 LYS A O 1
ATOM 3107 N N . PHE A 1 399 ? 16.221 19.199 17.818 1.00 90.56 399 PHE A N 1
ATOM 3108 C CA . PHE A 1 399 ? 16.966 19.025 16.581 1.00 90.56 399 PHE A CA 1
ATOM 3109 C C . PHE A 1 399 ? 18.467 19.162 16.819 1.00 90.56 399 PHE A C 1
ATOM 3111 O O . PHE A 1 399 ? 18.913 19.751 17.803 1.00 90.56 399 PHE A O 1
ATOM 3118 N N . LEU A 1 400 ? 19.238 18.594 15.901 1.00 90.12 400 LEU A N 1
ATOM 3119 C CA . LEU A 1 400 ? 20.689 18.612 15.908 1.00 90.12 400 LEU A CA 1
ATOM 3120 C C . LEU A 1 400 ? 21.174 18.739 14.467 1.00 90.12 400 LEU A C 1
ATOM 3122 O O . LEU A 1 400 ? 20.871 17.877 13.643 1.00 90.12 400 LEU A O 1
ATOM 3126 N N . VAL A 1 401 ? 21.931 19.798 14.181 1.00 89.25 401 VAL A N 1
ATOM 3127 C CA . VAL A 1 401 ? 22.607 20.023 12.898 1.00 89.25 401 VAL A CA 1
ATOM 3128 C C . VAL A 1 401 ? 24.108 20.015 13.157 1.00 89.25 401 VAL A C 1
ATOM 3130 O O . VAL A 1 401 ? 24.626 20.857 13.886 1.00 89.25 401 VAL A O 1
ATOM 3133 N N . ILE A 1 402 ? 24.809 19.040 12.588 1.00 84.69 402 ILE A N 1
ATOM 3134 C CA . ILE A 1 402 ? 26.250 18.855 12.751 1.00 84.69 402 ILE A CA 1
ATOM 3135 C C . ILE A 1 402 ? 26.922 19.034 11.386 1.00 84.69 402 ILE A C 1
ATOM 3137 O O . ILE A 1 402 ? 26.607 18.288 10.455 1.00 84.69 402 ILE A O 1
ATOM 3141 N N . PRO A 1 403 ? 27.883 19.963 11.240 1.00 84.50 403 PRO A N 1
ATOM 3142 C CA . PRO A 1 403 ? 28.753 19.995 10.072 1.00 84.50 403 PRO A CA 1
ATOM 3143 C C . PRO A 1 403 ? 29.511 18.670 9.964 1.00 84.50 403 PRO A C 1
ATOM 3145 O O . PRO A 1 403 ? 30.097 18.194 10.940 1.00 84.50 403 PRO A O 1
ATOM 3148 N N . SER A 1 404 ? 29.516 18.065 8.780 1.00 78.56 404 SER A N 1
ATOM 3149 C CA . SER A 1 404 ? 30.274 16.842 8.534 1.00 78.56 404 SER A CA 1
ATOM 3150 C C . SER A 1 404 ? 31.753 17.147 8.742 1.00 78.56 404 SER A C 1
ATOM 3152 O O . SER A 1 404 ? 32.340 17.961 8.031 1.00 78.56 404 SER A O 1
ATOM 3154 N N . ARG A 1 405 ? 32.363 16.505 9.739 1.00 64.00 405 ARG A N 1
ATOM 3155 C CA . ARG A 1 405 ? 33.812 16.583 9.929 1.00 64.00 405 ARG A CA 1
ATOM 3156 C C . ARG A 1 405 ? 34.490 15.771 8.831 1.00 64.00 405 ARG A C 1
ATOM 3158 O O . ARG A 1 405 ? 33.995 14.710 8.453 1.00 64.00 405 ARG A O 1
ATOM 3165 N N . ALA A 1 406 ? 35.628 16.259 8.348 1.00 53.75 406 ALA A N 1
ATOM 3166 C CA . ALA A 1 406 ? 36.490 15.534 7.428 1.00 53.75 406 ALA A CA 1
ATOM 3167 C C . ALA A 1 406 ? 36.876 14.165 8.024 1.00 53.75 406 ALA A C 1
ATOM 3169 O O . ALA A 1 406 ? 37.784 14.063 8.846 1.00 53.75 406 ALA A O 1
ATOM 3170 N N . GLY A 1 407 ? 36.185 13.094 7.623 1.00 56.94 407 GLY A N 1
ATOM 3171 C CA . GLY A 1 407 ? 36.763 11.749 7.675 1.00 56.94 407 GLY A CA 1
ATOM 3172 C C . GLY A 1 407 ? 37.955 11.664 6.714 1.00 56.94 407 GLY A C 1
ATOM 3173 O O . GLY A 1 407 ? 38.163 12.591 5.931 1.00 56.94 407 GLY A O 1
ATOM 3174 N N . ARG A 1 408 ? 38.737 10.570 6.738 1.00 41.66 408 ARG A N 1
ATOM 3175 C CA . ARG A 1 408 ? 39.859 10.347 5.793 1.00 41.66 408 ARG A CA 1
ATOM 3176 C C . ARG A 1 408 ? 39.402 10.623 4.346 1.00 41.66 408 ARG A C 1
ATOM 3178 O O . ARG A 1 408 ? 38.738 9.785 3.749 1.00 41.66 408 ARG A O 1
ATOM 3185 N N . GLY A 1 409 ? 39.743 11.801 3.815 1.00 53.28 409 GLY A N 1
ATOM 3186 C CA . GLY A 1 409 ? 39.423 12.247 2.451 1.00 53.28 409 GLY A CA 1
ATOM 3187 C C . GLY A 1 409 ? 38.246 13.225 2.276 1.00 53.28 409 GLY A C 1
ATOM 3188 O O . GLY A 1 409 ? 37.989 13.626 1.146 1.00 53.28 409 GLY A O 1
ATOM 3189 N N . GLY A 1 410 ? 37.530 13.633 3.331 1.00 56.91 410 GLY A N 1
ATOM 3190 C CA . GLY A 1 410 ? 36.452 14.631 3.230 1.00 56.91 410 GLY A CA 1
ATOM 3191 C C . GLY A 1 410 ? 36.975 16.071 3.280 1.00 56.91 410 GLY A C 1
ATOM 3192 O O . GLY A 1 410 ? 37.807 16.387 4.125 1.00 56.91 410 GLY A O 1
ATOM 3193 N N . ALA A 1 411 ? 36.488 16.955 2.407 1.00 62.91 411 ALA A N 1
ATOM 3194 C CA . ALA A 1 411 ? 36.812 18.381 2.473 1.00 62.91 411 ALA A CA 1
ATOM 3195 C C . ALA A 1 411 ? 36.176 19.028 3.719 1.00 62.91 411 ALA A C 1
ATOM 3197 O O . ALA A 1 411 ? 35.018 18.758 4.043 1.00 62.91 411 ALA A O 1
ATOM 3198 N N . VAL A 1 412 ? 36.933 19.881 4.416 1.00 75.44 412 VAL A N 1
ATOM 3199 C CA . VAL A 1 412 ? 36.403 20.734 5.492 1.00 75.44 412 VAL A CA 1
ATOM 3200 C C . VAL A 1 412 ? 35.383 21.704 4.876 1.00 75.44 412 VAL A C 1
ATOM 3202 O O . VAL A 1 412 ? 35.672 22.243 3.804 1.00 75.44 412 VAL A O 1
ATOM 3205 N N . PRO A 1 413 ? 34.212 21.937 5.506 1.00 78.88 413 PRO A N 1
ATOM 3206 C CA . PRO A 1 413 ? 33.249 22.914 5.008 1.00 78.88 413 PRO A CA 1
ATOM 3207 C C . PRO A 1 413 ? 33.914 24.282 4.826 1.00 78.88 413 PRO A C 1
ATOM 3209 O O . PRO A 1 413 ? 34.641 24.741 5.709 1.00 78.88 413 PRO A O 1
ATOM 3212 N N . SER A 1 414 ? 33.665 24.948 3.698 1.00 85.88 414 SER A N 1
ATOM 3213 C CA . SER A 1 414 ? 34.142 26.318 3.497 1.00 85.88 414 SER A CA 1
ATOM 3214 C C . SER A 1 414 ? 33.512 27.272 4.532 1.00 85.88 414 SER A C 1
ATOM 3216 O O . SER A 1 414 ? 32.471 26.952 5.119 1.00 85.88 414 SER A O 1
ATOM 3218 N N . PRO A 1 415 ? 34.089 28.466 4.768 1.00 87.88 415 PRO A N 1
ATOM 3219 C CA . PRO A 1 415 ? 33.468 29.471 5.635 1.00 87.88 415 PRO A CA 1
ATOM 3220 C C . PRO A 1 415 ? 32.042 29.830 5.192 1.00 87.88 415 PRO A C 1
ATOM 3222 O O . PRO A 1 415 ? 31.150 29.967 6.025 1.00 87.88 415 PRO A O 1
ATOM 3225 N N . GLU A 1 416 ? 31.807 29.892 3.879 1.00 90.06 416 GLU A N 1
ATOM 3226 C CA . GLU A 1 416 ? 30.483 30.126 3.298 1.00 90.06 416 GLU A CA 1
ATOM 3227 C C . GLU A 1 416 ? 29.516 28.970 3.593 1.00 90.06 416 GLU A C 1
ATOM 3229 O O . GLU A 1 416 ? 28.403 29.198 4.061 1.00 90.06 416 GLU A O 1
ATOM 3234 N N . GLN A 1 417 ? 29.952 27.719 3.405 1.00 88.81 417 GLN A N 1
ATOM 3235 C CA . GLN A 1 417 ? 29.148 26.539 3.742 1.00 88.81 417 GLN A CA 1
ATOM 3236 C C . GLN A 1 417 ? 28.851 26.472 5.243 1.00 88.81 417 GLN A C 1
ATOM 3238 O O . GLN A 1 417 ? 27.751 26.097 5.638 1.00 88.81 417 GLN A O 1
ATOM 3243 N N . THR A 1 418 ? 29.803 26.868 6.088 1.00 89.25 418 THR A N 1
ATOM 3244 C CA . THR A 1 418 ? 29.615 26.936 7.543 1.00 89.25 418 THR A CA 1
ATOM 3245 C C . THR A 1 418 ? 28.554 27.973 7.908 1.00 89.25 418 THR A C 1
ATOM 3247 O O . THR A 1 418 ? 27.648 27.666 8.682 1.00 89.25 418 THR A O 1
ATOM 3250 N N . ALA A 1 419 ? 28.600 29.160 7.295 1.00 92.06 419 ALA A N 1
ATOM 3251 C CA . ALA A 1 419 ? 27.577 30.189 7.474 1.00 92.06 419 ALA A CA 1
ATOM 3252 C C . ALA A 1 419 ? 26.193 29.716 6.991 1.00 92.06 419 ALA A C 1
ATOM 3254 O O . ALA A 1 419 ? 25.191 29.940 7.668 1.00 92.06 419 ALA A O 1
ATOM 3255 N N . GLN A 1 420 ? 26.126 28.998 5.864 1.00 91.62 420 GLN A N 1
ATOM 3256 C CA . GLN A 1 420 ? 24.882 28.407 5.355 1.00 91.62 420 GLN A CA 1
ATOM 3257 C C . GLN A 1 420 ? 24.314 27.333 6.302 1.00 91.62 420 GLN A C 1
ATOM 3259 O O . GLN A 1 420 ? 23.105 27.310 6.539 1.00 91.62 420 GLN A O 1
ATOM 3264 N N . ILE A 1 421 ? 25.166 26.479 6.886 1.00 91.94 421 ILE A N 1
ATOM 3265 C CA . ILE A 1 421 ? 24.762 25.474 7.885 1.00 91.94 421 ILE A CA 1
ATOM 3266 C C . ILE A 1 421 ? 24.234 26.155 9.158 1.00 91.94 421 ILE A C 1
ATOM 3268 O O . ILE A 1 421 ? 23.212 25.733 9.702 1.00 91.94 421 ILE A O 1
ATOM 3272 N N . GLN A 1 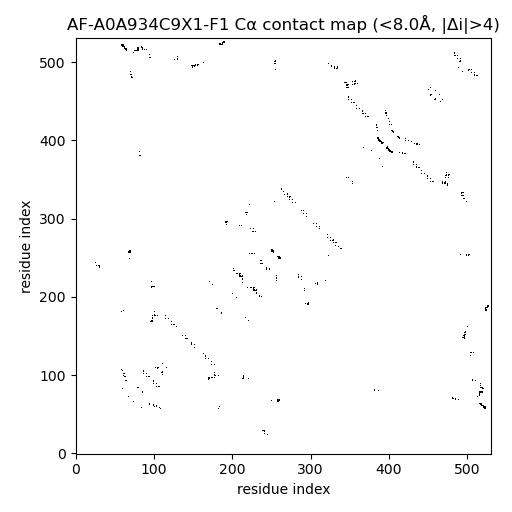422 ? 24.882 27.228 9.620 1.00 93.50 422 GLN A N 1
ATOM 3273 C CA . GLN A 1 422 ? 24.420 27.987 10.783 1.00 93.50 422 GLN A CA 1
ATOM 3274 C C . GLN A 1 422 ? 23.068 28.664 10.517 1.00 93.50 422 GLN A C 1
ATOM 3276 O O . GLN A 1 422 ? 22.139 28.504 11.309 1.00 93.50 422 GLN A O 1
ATOM 3281 N N . ALA A 1 423 ? 22.914 29.323 9.366 1.00 94.38 423 ALA A N 1
ATOM 3282 C CA . ALA A 1 423 ? 21.651 29.938 8.963 1.00 94.38 423 ALA A CA 1
ATOM 3283 C C . ALA A 1 423 ? 20.514 28.907 8.842 1.00 94.38 423 ALA A C 1
ATOM 3285 O O . ALA A 1 423 ? 19.363 29.192 9.174 1.00 94.38 423 ALA A O 1
ATOM 3286 N N . LEU A 1 424 ? 20.813 27.688 8.385 1.00 94.31 424 LEU A N 1
ATOM 3287 C CA . LEU A 1 424 ? 19.848 26.592 8.396 1.00 94.31 424 LEU A CA 1
ATOM 3288 C C . LEU A 1 424 ? 19.452 26.199 9.825 1.00 94.31 424 LEU A C 1
ATOM 3290 O O . LEU A 1 424 ? 18.263 26.045 10.101 1.00 94.31 424 LEU A O 1
ATOM 3294 N N . SER A 1 425 ? 20.426 26.047 10.725 1.00 94.75 425 SER A N 1
ATOM 3295 C CA . SER A 1 425 ? 20.171 25.728 12.133 1.00 94.75 425 SER A CA 1
ATOM 3296 C C . SER A 1 425 ? 19.267 26.775 12.794 1.00 94.75 425 SER A C 1
ATOM 3298 O O . SER A 1 425 ? 18.353 26.417 13.533 1.00 94.75 425 SER A O 1
ATOM 3300 N N . GLU A 1 426 ? 19.458 28.059 12.488 1.00 96.62 426 GLU A N 1
ATOM 3301 C CA . GLU A 1 426 ? 18.596 29.151 12.960 1.00 96.62 426 GLU A CA 1
ATOM 3302 C C . GLU A 1 426 ? 17.168 29.048 12.405 1.00 96.62 426 GLU A C 1
ATOM 3304 O O . GLU A 1 426 ? 16.201 29.191 13.154 1.00 96.62 426 GLU A O 1
ATOM 3309 N N . LYS A 1 427 ? 17.009 28.719 11.116 1.00 97.31 427 LYS A N 1
ATOM 3310 C CA . LYS A 1 427 ? 15.685 28.493 10.511 1.00 97.31 427 LYS A CA 1
ATOM 3311 C C . LYS A 1 427 ? 14.955 27.310 11.148 1.00 97.31 427 LYS A C 1
ATOM 3313 O O . LYS A 1 427 ? 13.765 27.424 11.431 1.00 97.31 427 LYS A O 1
ATOM 3318 N N . ILE A 1 428 ? 15.647 26.197 11.406 1.00 94.69 428 ILE A N 1
ATOM 3319 C CA . ILE A 1 428 ? 15.061 25.034 12.093 1.00 94.69 428 ILE A CA 1
ATOM 3320 C C . ILE A 1 428 ? 14.703 25.395 13.543 1.00 94.69 428 ILE A C 1
ATOM 3322 O O . ILE A 1 428 ? 13.622 25.038 14.007 1.00 94.69 428 ILE A O 1
ATOM 3326 N N . SER A 1 429 ? 15.546 26.172 14.231 1.00 96.62 429 SER A N 1
ATOM 3327 C CA . SER A 1 429 ? 15.254 26.700 15.571 1.00 96.62 429 SER A CA 1
ATOM 3328 C C . SER A 1 429 ? 13.972 27.537 15.599 1.00 96.62 429 SER A C 1
ATOM 3330 O O . SER A 1 429 ? 13.138 27.369 16.487 1.00 96.62 429 SER A O 1
ATOM 3332 N N . ALA A 1 430 ? 13.758 28.386 14.589 1.00 97.31 430 ALA A N 1
ATOM 3333 C CA . ALA A 1 430 ? 12.527 29.162 14.461 1.00 97.31 430 ALA A CA 1
ATOM 3334 C C . ALA A 1 430 ? 11.291 28.260 14.289 1.00 97.31 430 ALA A C 1
ATOM 3336 O O . ALA A 1 430 ? 10.276 28.486 14.947 1.00 97.31 430 ALA A O 1
ATOM 3337 N N . VAL A 1 431 ? 11.387 27.193 13.483 1.00 97.00 431 VAL A N 1
ATOM 3338 C CA . VAL A 1 431 ? 10.309 26.192 13.362 1.00 97.00 431 VAL A CA 1
ATOM 3339 C C . VAL A 1 431 ? 10.040 25.506 14.707 1.00 97.00 431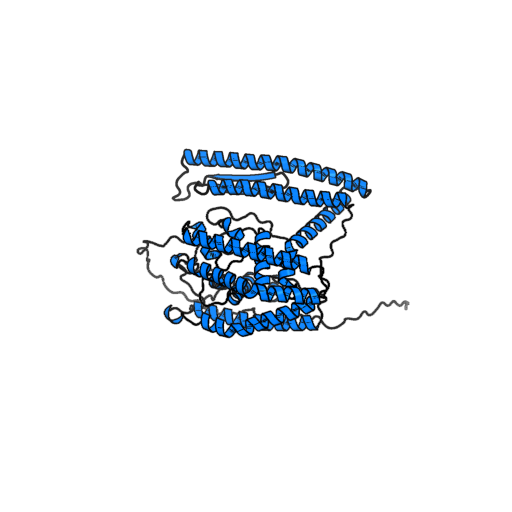 VAL A C 1
ATOM 3341 O O . VAL A 1 431 ? 8.882 25.348 15.093 1.00 97.00 431 VAL A O 1
ATOM 3344 N N . ALA A 1 432 ? 11.088 25.146 15.454 1.00 95.19 432 ALA A N 1
ATOM 3345 C CA . ALA A 1 432 ? 10.951 24.542 16.779 1.00 95.19 432 ALA A CA 1
ATOM 3346 C C . ALA A 1 432 ? 10.276 25.486 17.788 1.00 95.19 432 ALA A C 1
ATOM 3348 O O . ALA A 1 432 ? 9.414 25.048 18.550 1.00 95.19 432 ALA A O 1
ATOM 3349 N N . ALA A 1 433 ? 10.611 26.778 17.761 1.00 96.56 433 ALA A N 1
ATOM 3350 C CA . ALA A 1 433 ? 9.986 27.792 18.605 1.00 96.56 433 ALA A CA 1
ATOM 3351 C C . ALA A 1 433 ? 8.509 28.022 18.242 1.00 96.56 433 ALA A C 1
ATOM 3353 O O . ALA A 1 433 ? 7.670 28.138 19.135 1.00 96.56 433 ALA A O 1
ATOM 3354 N N . ASP A 1 434 ? 8.177 28.067 16.947 1.00 96.12 434 ASP A N 1
ATOM 3355 C CA . ASP A 1 434 ? 6.794 28.162 16.466 1.00 96.12 434 ASP A CA 1
ATOM 3356 C C . ASP A 1 434 ? 5.961 26.965 16.949 1.00 96.12 434 ASP A C 1
ATOM 3358 O O . ASP A 1 434 ? 4.873 27.144 17.501 1.00 96.12 434 ASP A O 1
ATOM 3362 N N . TYR A 1 435 ? 6.495 25.748 16.785 1.00 94.69 435 TYR A N 1
ATOM 3363 C CA . TYR A 1 435 ? 5.863 24.520 17.265 1.00 94.69 435 TYR A CA 1
ATOM 3364 C C . TYR A 1 435 ? 5.698 24.528 18.789 1.00 94.69 435 TYR A C 1
ATOM 3366 O O . TYR A 1 435 ? 4.616 24.221 19.280 1.00 94.69 435 TYR A O 1
ATOM 3374 N N . GLY A 1 436 ? 6.723 24.946 19.540 1.00 94.38 436 GLY A N 1
ATOM 3375 C CA . GLY A 1 436 ? 6.669 25.054 21.000 1.00 94.38 436 GLY A CA 1
ATOM 3376 C C . GLY A 1 436 ? 5.567 25.996 21.495 1.00 94.38 436 GLY A C 1
ATOM 3377 O O . GLY A 1 436 ? 4.840 25.649 22.425 1.00 94.38 436 GLY A O 1
ATOM 3378 N N . ARG A 1 437 ? 5.366 27.148 20.835 1.00 95.50 437 ARG A N 1
ATOM 3379 C CA . ARG A 1 437 ? 4.264 28.071 21.171 1.00 95.50 437 ARG A CA 1
ATOM 3380 C C . ARG A 1 437 ? 2.896 27.433 20.950 1.00 95.50 437 ARG A C 1
ATOM 3382 O O . ARG A 1 437 ? 2.043 27.517 21.826 1.00 95.50 437 ARG A O 1
ATOM 3389 N N . ARG A 1 438 ? 2.700 26.753 19.816 1.00 94.38 438 ARG A N 1
ATOM 3390 C CA . ARG A 1 438 ? 1.445 26.034 19.541 1.00 94.38 438 ARG A CA 1
ATOM 3391 C C . ARG A 1 438 ? 1.213 24.895 20.527 1.00 94.38 438 ARG A C 1
ATOM 3393 O O . ARG A 1 438 ? 0.101 24.731 21.014 1.00 94.38 438 ARG A O 1
ATOM 3400 N N . LEU A 1 439 ? 2.262 24.141 20.852 1.00 92.56 439 LEU A N 1
ATOM 3401 C CA . LEU A 1 439 ? 2.190 23.057 21.824 1.00 92.56 439 LEU A CA 1
ATOM 3402 C C . LEU A 1 439 ? 1.774 23.575 23.206 1.00 92.56 439 LEU A C 1
ATOM 3404 O O . LEU A 1 439 ? 0.946 22.938 23.844 1.00 92.56 439 LEU A O 1
ATOM 3408 N N . SER A 1 440 ? 2.268 24.742 23.636 1.00 93.69 440 SER A N 1
ATOM 3409 C CA . SER A 1 440 ? 1.837 25.377 24.891 1.00 93.69 440 SER A CA 1
ATOM 3410 C C . SER A 1 440 ? 0.326 25.618 24.923 1.00 93.69 440 SER A C 1
ATOM 3412 O O . SER A 1 440 ? -0.337 25.198 25.865 1.00 93.69 440 SER A O 1
ATOM 3414 N N . THR A 1 441 ? -0.243 26.202 23.862 1.00 95.19 441 THR A N 1
ATOM 3415 C CA . THR A 1 441 ? -1.698 26.416 23.752 1.00 95.19 441 THR A CA 1
ATOM 3416 C C . THR A 1 441 ? -2.484 25.100 23.798 1.00 95.19 441 THR A C 1
ATOM 3418 O O . THR A 1 441 ? -3.534 25.015 24.429 1.00 95.19 441 THR A O 1
ATOM 3421 N N . LEU A 1 442 ? -1.969 24.038 23.172 1.00 93.00 442 LEU A N 1
ATOM 3422 C CA . LEU A 1 442 ? -2.607 22.717 23.195 1.00 93.00 442 LEU A CA 1
ATOM 3423 C C . LEU A 1 442 ? -2.520 22.052 24.581 1.00 93.00 442 LEU A C 1
ATOM 3425 O O . LEU A 1 442 ? -3.446 21.350 24.991 1.00 93.00 442 LEU A O 1
ATOM 3429 N N . LEU A 1 443 ? -1.434 22.278 25.326 1.00 91.56 443 LEU A N 1
ATOM 3430 C CA . LEU A 1 443 ? -1.294 21.813 26.709 1.00 91.56 443 LEU A CA 1
ATOM 3431 C C . LEU A 1 443 ? -2.266 22.538 27.652 1.00 91.56 443 LEU A C 1
ATOM 3433 O O . LEU A 1 443 ? -2.860 21.888 28.511 1.00 91.56 443 LEU A O 1
ATOM 3437 N N . GLU A 1 444 ? -2.490 23.838 27.455 1.00 95.62 444 GLU A N 1
ATOM 3438 C CA . GLU A 1 444 ? -3.504 24.604 28.194 1.00 95.62 444 GLU A CA 1
ATOM 3439 C C . GLU A 1 444 ? -4.918 24.053 27.948 1.00 95.62 444 GLU A C 1
ATOM 3441 O O . GLU A 1 444 ? -5.669 23.823 28.898 1.00 95.62 444 GLU A O 1
ATOM 3446 N N . GLU A 1 445 ? -5.267 23.754 26.692 1.00 95.75 445 GLU A N 1
ATOM 3447 C CA . GLU A 1 445 ? -6.558 23.137 26.355 1.00 95.75 445 GLU A CA 1
ATOM 3448 C C . GLU A 1 445 ? -6.701 21.734 26.966 1.00 95.75 445 GLU A C 1
ATOM 3450 O O . GLU A 1 445 ? -7.760 21.383 27.493 1.00 95.75 445 GLU A O 1
ATOM 3455 N N . ARG A 1 446 ? -5.628 20.932 26.973 1.00 94.00 446 ARG A N 1
ATOM 3456 C CA . ARG A 1 446 ? -5.612 19.628 27.657 1.00 94.00 446 ARG A CA 1
ATOM 3457 C C . ARG A 1 446 ? -5.938 19.778 29.144 1.00 94.00 446 ARG A C 1
ATOM 3459 O O . ARG A 1 446 ? -6.740 19.007 29.678 1.00 94.00 446 ARG A O 1
ATOM 3466 N N . ASP A 1 447 ? -5.327 20.749 29.813 1.00 94.69 447 ASP A N 1
ATOM 3467 C CA . ASP A 1 447 ? -5.533 20.979 31.241 1.00 94.69 447 ASP A CA 1
ATOM 3468 C C . ASP A 1 447 ? -6.950 21.521 31.520 1.00 94.69 447 ASP A C 1
ATOM 3470 O O . ASP A 1 447 ? -7.595 21.106 32.490 1.00 94.69 447 ASP A O 1
ATOM 3474 N N . ALA A 1 448 ? -7.507 22.335 30.615 1.00 96.56 448 ALA A N 1
ATOM 3475 C CA . ALA A 1 448 ? -8.905 22.767 30.662 1.00 96.56 448 ALA A CA 1
ATOM 3476 C C . ALA A 1 448 ? -9.889 21.586 30.523 1.00 96.56 448 ALA A C 1
ATOM 3478 O O . ALA A 1 448 ? -10.814 21.449 31.333 1.00 96.56 448 ALA A O 1
ATOM 3479 N N . ILE A 1 449 ? -9.663 20.687 29.554 1.00 94.75 449 ILE A N 1
ATOM 3480 C CA . ILE A 1 449 ? -10.439 19.446 29.382 1.00 94.75 449 ILE A CA 1
ATOM 3481 C C . ILE A 1 449 ? -10.353 18.580 30.642 1.00 94.75 449 ILE A C 1
ATOM 3483 O O . ILE A 1 449 ? -11.360 18.008 31.073 1.00 94.75 449 ILE A O 1
ATOM 3487 N N . ARG A 1 450 ? -9.169 18.492 31.262 1.00 95.69 450 ARG A N 1
ATOM 3488 C CA . ARG A 1 450 ? -8.955 17.737 32.501 1.00 95.69 450 ARG A CA 1
ATOM 3489 C C . ARG A 1 450 ? -9.800 18.279 33.651 1.00 95.69 450 ARG A C 1
ATOM 3491 O O . ARG A 1 450 ? -10.519 17.510 34.293 1.00 95.69 450 ARG A O 1
ATOM 3498 N N . ALA A 1 451 ? -9.774 19.592 33.871 1.00 94.69 451 ALA A N 1
ATOM 3499 C CA . ALA A 1 451 ? -10.567 20.243 34.912 1.00 94.69 451 ALA A CA 1
ATOM 3500 C C . ALA A 1 451 ? -12.083 20.088 34.682 1.00 94.69 451 ALA A C 1
ATOM 3502 O O . ALA A 1 451 ? -12.851 19.847 35.617 1.00 94.69 451 ALA A O 1
ATOM 3503 N N . GLU A 1 452 ? -12.546 20.206 33.437 1.00 96.12 452 GLU A N 1
ATOM 3504 C CA . GLU A 1 452 ? -13.961 20.043 33.097 1.00 96.12 452 GLU A CA 1
ATOM 3505 C C . GLU A 1 452 ? -14.431 18.586 33.186 1.00 96.12 452 GLU A C 1
ATOM 3507 O O . GLU A 1 452 ? -15.530 18.333 33.673 1.00 96.12 452 GLU A O 1
ATOM 3512 N N . THR A 1 453 ? -13.579 17.622 32.831 1.00 94.12 453 THR A N 1
ATOM 3513 C CA . THR A 1 453 ? -13.855 16.188 33.008 1.00 94.12 453 THR A CA 1
ATOM 3514 C C . THR A 1 453 ? -14.061 15.833 34.480 1.00 94.12 453 THR A C 1
ATOM 3516 O O . THR A 1 453 ? -15.027 15.141 34.809 1.00 94.12 453 THR A O 1
ATOM 3519 N N . GLY A 1 454 ? -13.203 16.340 35.375 1.00 93.75 454 GLY A N 1
ATOM 3520 C CA . GLY A 1 454 ? -13.358 16.153 36.823 1.00 93.75 454 GLY A CA 1
ATOM 3521 C C . GLY A 1 454 ? -14.712 16.652 37.331 1.00 93.75 454 GLY A C 1
ATOM 3522 O O . GLY A 1 454 ? -15.409 15.933 38.047 1.00 93.75 454 GLY A O 1
ATOM 3523 N N . ARG A 1 455 ? -15.142 17.836 36.870 1.00 95.69 455 ARG A N 1
ATOM 3524 C CA . ARG A 1 455 ? -16.459 18.408 37.200 1.00 95.69 455 ARG A CA 1
ATOM 3525 C C . ARG A 1 455 ? -17.617 17.594 36.617 1.00 95.69 455 ARG A C 1
ATOM 3527 O O . ARG A 1 455 ? -18.545 17.254 37.346 1.00 95.69 455 ARG A O 1
ATOM 3534 N N . ALA A 1 456 ? -17.559 17.256 35.329 1.00 93.81 456 ALA A N 1
ATOM 3535 C CA . ALA A 1 456 ? -18.638 16.570 34.618 1.00 93.81 456 ALA A CA 1
ATOM 3536 C C . ALA A 1 456 ? -18.890 15.149 35.146 1.00 93.81 456 ALA A C 1
ATOM 3538 O O . ALA A 1 456 ? -20.040 14.726 35.256 1.00 93.81 456 ALA A O 1
ATOM 3539 N N . LEU A 1 457 ? -17.825 14.425 35.500 1.00 93.38 457 LEU A N 1
ATOM 3540 C CA . LEU A 1 457 ? -17.906 13.054 36.010 1.00 93.38 457 LEU A CA 1
ATOM 3541 C C . LEU A 1 457 ? -17.907 12.965 37.540 1.00 93.38 457 LEU A C 1
ATOM 3543 O O . LEU A 1 457 ? -17.981 11.861 38.077 1.00 93.38 457 LEU A O 1
ATOM 3547 N N . ARG A 1 458 ? -17.826 14.106 38.240 1.00 94.56 458 ARG A N 1
ATOM 3548 C CA . ARG A 1 458 ? -17.695 14.186 39.706 1.00 94.56 458 ARG A CA 1
ATOM 3549 C C . ARG A 1 458 ? -16.527 13.335 40.226 1.00 94.56 458 ARG A C 1
ATOM 3551 O O . ARG A 1 458 ? -16.657 12.585 41.191 1.00 94.56 458 ARG A O 1
ATOM 3558 N N . LEU A 1 459 ? -15.389 13.418 39.539 1.00 93.25 459 LEU A N 1
ATOM 3559 C CA . LEU A 1 459 ? -14.163 12.707 39.889 1.00 93.25 459 LEU A CA 1
ATOM 3560 C C . LEU A 1 459 ? -13.205 13.662 40.600 1.00 93.25 459 LEU A C 1
ATOM 3562 O O . LEU A 1 459 ? -12.816 14.679 40.039 1.00 93.25 459 LEU A O 1
ATOM 3566 N N . GLU A 1 460 ? -12.786 13.298 41.810 1.00 90.19 460 GLU A N 1
ATOM 3567 C CA . GLU A 1 460 ? -11.833 14.094 42.602 1.00 90.19 460 GLU A CA 1
ATOM 3568 C C . GLU A 1 460 ? -10.388 13.597 42.458 1.00 90.19 460 GLU A C 1
ATOM 3570 O O . GLU A 1 460 ? -9.432 14.348 42.629 1.00 90.19 460 GLU A O 1
ATOM 3575 N N . ARG A 1 461 ? -10.208 12.314 42.119 1.00 92.56 461 ARG A N 1
ATOM 3576 C CA . ARG A 1 461 ? -8.881 11.708 41.965 1.00 92.56 461 ARG A CA 1
ATOM 3577 C C . ARG A 1 461 ? -8.335 11.954 40.564 1.00 92.56 461 ARG A C 1
ATOM 3579 O O . ARG A 1 461 ? -8.914 11.476 39.587 1.00 92.56 461 ARG A O 1
ATOM 3586 N N . ALA A 1 462 ? -7.176 12.606 40.501 1.00 89.81 462 ALA A N 1
ATOM 3587 C CA . ALA A 1 462 ? -6.423 12.896 39.281 1.00 89.81 462 ALA A CA 1
ATOM 3588 C C . ALA A 1 462 ? -6.283 11.677 38.347 1.00 89.81 462 ALA A C 1
ATOM 3590 O O . ALA A 1 462 ? -6.545 11.794 37.154 1.00 89.81 462 ALA A O 1
ATOM 3591 N N . GLU A 1 463 ? -5.974 10.503 38.901 1.00 92.06 463 GLU A N 1
ATOM 3592 C CA . GLU A 1 463 ? -5.806 9.249 38.152 1.00 92.06 463 GLU A CA 1
ATOM 3593 C C . GLU A 1 463 ? -7.081 8.800 37.423 1.00 92.06 463 GLU A C 1
ATOM 3595 O O . GLU A 1 463 ? -7.024 8.324 36.291 1.00 92.06 463 GLU A O 1
ATOM 3600 N N . ARG A 1 464 ? -8.257 8.966 38.047 1.00 91.38 464 ARG A N 1
ATOM 3601 C CA . ARG A 1 464 ? -9.538 8.575 37.433 1.00 91.38 464 ARG A CA 1
ATOM 3602 C C . ARG A 1 464 ? -9.933 9.520 36.304 1.00 91.38 464 ARG A C 1
ATOM 3604 O O . ARG A 1 464 ? -10.523 9.080 35.321 1.00 91.38 464 ARG A O 1
ATOM 3611 N N . ILE A 1 465 ? -9.602 10.804 36.444 1.00 91.88 465 ILE A N 1
ATOM 3612 C CA . ILE A 1 465 ? -9.785 11.799 35.383 1.00 91.88 465 ILE A CA 1
ATOM 3613 C C . ILE A 1 465 ? -8.903 11.427 34.186 1.00 91.88 465 ILE A C 1
ATOM 3615 O O . ILE A 1 465 ? -9.404 11.326 33.066 1.00 91.88 465 ILE A O 1
ATOM 3619 N N . ASP A 1 466 ? -7.624 11.132 34.430 1.00 90.81 466 ASP A N 1
ATOM 3620 C CA . ASP A 1 466 ? -6.685 10.728 33.379 1.00 90.81 466 ASP A CA 1
ATOM 3621 C C . ASP A 1 466 ? -7.125 9.426 32.701 1.00 90.81 466 ASP A C 1
ATOM 3623 O O . ASP A 1 466 ? -7.080 9.317 31.478 1.00 90.81 466 ASP A O 1
ATOM 3627 N N . GLN A 1 467 ? -7.641 8.452 33.457 1.00 89.50 467 GLN A N 1
ATOM 3628 C CA . GLN A 1 467 ? -8.199 7.219 32.898 1.00 89.50 467 GLN A CA 1
ATOM 3629 C C . GLN A 1 467 ? -9.392 7.484 31.962 1.00 89.50 467 GLN A C 1
ATOM 3631 O O . GLN A 1 467 ? -9.488 6.868 30.894 1.00 89.50 467 GLN A O 1
ATOM 3636 N N . ALA A 1 468 ? -10.295 8.398 32.331 1.00 89.12 468 ALA A N 1
ATOM 3637 C CA . ALA A 1 468 ? -11.441 8.772 31.505 1.00 89.12 468 ALA A CA 1
ATOM 3638 C C . ALA A 1 468 ? -11.007 9.465 30.202 1.00 89.12 468 ALA A C 1
ATOM 3640 O O . ALA A 1 468 ? -11.501 9.117 29.126 1.00 89.12 468 ALA A O 1
ATOM 3641 N N . ILE A 1 469 ? -10.038 10.382 30.283 1.00 89.69 469 ILE A N 1
ATOM 3642 C CA . ILE A 1 469 ? -9.470 11.082 29.120 1.00 89.69 469 ILE A CA 1
ATOM 3643 C C . ILE A 1 469 ? -8.716 10.106 28.217 1.00 89.69 469 ILE A C 1
ATOM 3645 O O . ILE A 1 469 ? -8.978 10.070 27.018 1.00 89.69 469 ILE A O 1
ATOM 3649 N N . ASN A 1 470 ? -7.860 9.247 28.774 1.00 87.88 470 ASN A N 1
ATOM 3650 C CA . ASN A 1 470 ? -7.134 8.226 28.015 1.00 87.88 470 ASN A CA 1
ATOM 3651 C C . ASN A 1 470 ? -8.090 7.263 27.301 1.00 87.88 470 ASN A C 1
ATOM 3653 O O . ASN A 1 470 ? -7.848 6.861 26.164 1.00 87.88 470 ASN A O 1
ATOM 3657 N N . THR A 1 471 ? -9.208 6.910 27.936 1.00 86.25 471 THR A N 1
ATOM 3658 C CA . THR A 1 471 ? -10.270 6.123 27.298 1.00 86.25 471 THR A CA 1
ATOM 3659 C C . THR A 1 471 ? -10.904 6.889 26.139 1.00 86.25 471 THR A C 1
ATOM 3661 O O . THR A 1 471 ? -10.990 6.360 25.034 1.00 86.25 471 THR A O 1
ATOM 3664 N N . ALA A 1 472 ? -11.261 8.160 26.332 1.00 86.06 472 ALA A N 1
ATOM 3665 C CA . ALA A 1 472 ? -11.791 8.997 25.258 1.00 86.06 472 ALA A CA 1
ATOM 3666 C C . ALA A 1 472 ? -10.803 9.186 24.094 1.00 86.06 472 ALA A C 1
ATOM 3668 O O . ALA A 1 472 ? -11.225 9.156 22.939 1.00 86.06 472 ALA A O 1
ATOM 3669 N N . MET A 1 473 ? -9.503 9.321 24.376 1.00 85.75 473 MET A N 1
ATOM 3670 C CA . MET A 1 473 ? -8.444 9.392 23.365 1.00 85.75 473 MET A CA 1
ATOM 3671 C C . MET A 1 473 ? -8.334 8.087 22.571 1.00 85.75 473 MET A C 1
ATOM 3673 O O . MET A 1 473 ? -8.252 8.128 21.343 1.00 85.75 473 MET A O 1
ATOM 3677 N N . ARG A 1 474 ? -8.383 6.925 23.243 1.00 82.06 474 ARG A N 1
ATOM 3678 C CA . ARG A 1 474 ? -8.415 5.609 22.576 1.00 82.06 474 ARG A CA 1
ATOM 3679 C C . ARG A 1 474 ? -9.626 5.489 21.649 1.00 82.06 474 ARG A C 1
ATOM 3681 O O . ARG A 1 474 ? -9.477 5.064 20.508 1.00 82.06 474 ARG A O 1
ATOM 3688 N N . VAL A 1 475 ? -10.799 5.935 22.100 1.00 82.31 475 VAL A N 1
ATOM 3689 C CA . VAL A 1 475 ? -12.041 5.951 21.307 1.00 82.31 475 VAL A CA 1
ATOM 3690 C C . VAL A 1 475 ? -11.947 6.889 20.106 1.00 82.31 475 VAL A C 1
ATOM 3692 O O . VAL A 1 475 ? -12.331 6.505 19.003 1.00 82.31 475 VAL A O 1
ATOM 3695 N N . ALA A 1 476 ? -11.429 8.103 20.300 1.00 81.38 476 ALA A N 1
ATOM 3696 C CA . ALA A 1 476 ? -11.235 9.072 19.225 1.00 81.38 476 ALA A CA 1
ATOM 3697 C C . ALA A 1 476 ? -10.261 8.531 18.167 1.00 81.38 476 ALA A C 1
ATOM 3699 O O . ALA A 1 476 ? -10.599 8.498 16.987 1.00 81.38 476 ALA A O 1
ATOM 3700 N N . THR A 1 477 ? -9.120 7.989 18.604 1.00 78.56 477 THR A N 1
ATOM 3701 C CA . THR A 1 477 ? -8.122 7.358 17.724 1.00 78.56 477 THR A CA 1
ATOM 3702 C C . THR A 1 477 ? -8.717 6.170 16.964 1.00 78.56 477 THR A C 1
ATOM 3704 O O . THR A 1 477 ? -8.477 6.016 15.768 1.00 78.56 477 THR A O 1
ATOM 3707 N N . ALA A 1 478 ? -9.528 5.331 17.620 1.00 76.00 478 ALA A N 1
ATOM 3708 C CA . ALA A 1 478 ? -10.195 4.203 16.971 1.00 76.00 478 ALA A CA 1
ATOM 3709 C C . ALA A 1 478 ? -11.205 4.658 15.903 1.00 76.00 478 ALA A C 1
ATOM 3711 O O . ALA A 1 478 ? -11.287 4.047 14.838 1.00 76.00 478 ALA A O 1
ATOM 3712 N N . ARG A 1 479 ? -11.950 5.744 16.155 1.00 77.69 479 ARG A N 1
ATOM 3713 C CA . ARG A 1 479 ? -12.885 6.337 15.183 1.00 77.69 479 ARG A CA 1
ATOM 3714 C C . ARG A 1 479 ? -12.166 6.947 13.987 1.00 77.69 479 ARG A C 1
ATOM 3716 O O . ARG A 1 479 ? -12.579 6.704 12.857 1.00 77.69 479 ARG A O 1
ATOM 3723 N N . GLU A 1 480 ? -11.096 7.695 14.231 1.00 77.19 480 GLU A N 1
ATOM 3724 C CA . GLU A 1 480 ? -10.244 8.247 13.177 1.00 77.19 480 GLU A CA 1
ATOM 3725 C C . GLU A 1 480 ? -9.669 7.119 12.315 1.00 77.19 480 GLU A C 1
ATOM 3727 O O . GLU A 1 480 ? -9.853 7.111 11.102 1.00 77.19 480 GLU A O 1
ATOM 3732 N N . THR A 1 481 ? -9.100 6.094 12.955 1.00 77.06 481 THR A N 1
ATOM 3733 C CA . THR A 1 481 ? -8.597 4.887 12.287 1.00 77.06 481 THR A CA 1
ATOM 3734 C C . THR A 1 481 ? -9.690 4.235 11.435 1.00 77.06 481 THR A C 1
ATOM 3736 O O . THR A 1 481 ? -9.476 3.959 10.258 1.00 77.06 481 THR A O 1
ATOM 3739 N N . ALA A 1 482 ? -10.896 4.040 11.977 1.00 77.75 482 ALA A N 1
ATOM 3740 C CA . ALA A 1 482 ? -12.014 3.463 11.231 1.00 77.75 482 ALA A CA 1
ATOM 3741 C C . ALA A 1 482 ? -12.440 4.318 10.022 1.00 77.75 482 ALA A C 1
ATOM 3743 O O . ALA A 1 482 ? -12.804 3.759 8.987 1.00 77.75 482 ALA A O 1
ATOM 3744 N N . SER A 1 483 ? -12.378 5.648 10.137 1.00 79.50 483 SER A N 1
ATOM 3745 C CA . SER A 1 483 ? -12.660 6.572 9.034 1.00 79.50 483 SER A CA 1
ATOM 3746 C C . SER A 1 483 ? -11.593 6.484 7.944 1.00 79.50 483 SER A C 1
ATOM 3748 O O . SER A 1 483 ? -11.927 6.360 6.769 1.00 79.50 483 SER A O 1
ATOM 3750 N N . VAL A 1 484 ? -10.317 6.485 8.334 1.00 80.94 484 VAL A N 1
ATOM 3751 C CA . VAL A 1 484 ? -9.172 6.387 7.418 1.00 80.94 484 VAL A CA 1
ATOM 3752 C C . VAL A 1 484 ? -9.177 5.054 6.658 1.00 80.94 484 VAL A C 1
ATOM 3754 O O . VAL A 1 484 ? -8.907 5.009 5.462 1.00 80.94 484 VAL A O 1
ATOM 3757 N N . TYR A 1 485 ? -9.565 3.962 7.320 1.00 88.12 485 TYR A N 1
ATOM 3758 C CA . TYR A 1 485 ? -9.675 2.641 6.699 1.00 88.12 485 TYR A CA 1
ATOM 3759 C C . TYR A 1 485 ? -11.018 2.376 6.003 1.00 88.12 485 TYR A C 1
ATOM 3761 O O . TYR A 1 485 ? -11.228 1.264 5.518 1.00 88.12 485 TYR A O 1
ATOM 3769 N N . ARG A 1 486 ? -11.936 3.348 5.913 1.00 88.75 486 ARG A N 1
ATOM 3770 C CA . ARG A 1 486 ? -13.261 3.133 5.308 1.00 88.75 486 ARG A CA 1
ATOM 3771 C C . ARG A 1 486 ? -13.159 2.629 3.868 1.00 88.75 486 ARG A C 1
ATOM 3773 O O . ARG A 1 486 ? -13.710 1.578 3.551 1.00 88.75 486 ARG A O 1
ATOM 3780 N N . ASP A 1 487 ? -12.422 3.339 3.022 1.00 91.56 487 ASP A N 1
ATOM 3781 C CA . ASP A 1 487 ? -12.233 2.954 1.619 1.00 91.56 487 ASP A CA 1
ATOM 3782 C C . ASP A 1 487 ? -11.415 1.655 1.498 1.00 91.56 487 ASP A C 1
ATOM 3784 O O . ASP A 1 487 ? -11.647 0.864 0.585 1.00 91.56 487 ASP A O 1
ATOM 3788 N N . TYR A 1 488 ? -10.522 1.373 2.460 1.00 93.06 488 TYR A N 1
ATOM 3789 C CA . TYR A 1 488 ? -9.792 0.099 2.537 1.00 93.06 488 TYR A CA 1
ATOM 3790 C C . TYR A 1 488 ? -10.789 -1.053 2.729 1.00 93.06 488 TYR A C 1
ATOM 3792 O O . TYR A 1 488 ? -10.770 -2.035 1.985 1.00 93.06 488 TYR A O 1
ATOM 3800 N N . ARG A 1 489 ? -11.711 -0.917 3.690 1.00 92.19 489 ARG A N 1
ATOM 3801 C CA . ARG A 1 489 ? -12.771 -1.904 3.949 1.00 92.19 489 ARG A CA 1
ATOM 3802 C C . ARG A 1 489 ? -13.642 -2.123 2.727 1.00 92.19 489 ARG A C 1
ATOM 3804 O O . ARG A 1 489 ? -13.911 -3.267 2.379 1.00 92.19 489 ARG A O 1
ATOM 3811 N N . VAL A 1 490 ? -14.049 -1.043 2.064 1.00 93.88 490 VAL A N 1
ATOM 3812 C CA . VAL A 1 490 ? -14.844 -1.124 0.834 1.00 93.88 490 VAL A CA 1
ATOM 3813 C C . VAL A 1 490 ? -14.076 -1.889 -0.245 1.00 93.88 490 VAL A C 1
ATOM 3815 O O . VAL A 1 490 ? -14.608 -2.853 -0.792 1.00 93.88 490 VAL A O 1
ATOM 3818 N N . ALA A 1 491 ? -12.811 -1.542 -0.496 1.00 95.44 491 ALA A N 1
ATOM 3819 C CA . ALA A 1 491 ? -11.979 -2.238 -1.475 1.00 95.44 491 ALA A CA 1
ATOM 3820 C C . ALA A 1 491 ? -11.870 -3.748 -1.184 1.00 95.44 491 ALA A C 1
ATOM 3822 O O . ALA A 1 491 ? -11.974 -4.563 -2.106 1.00 95.44 491 ALA A O 1
ATOM 3823 N N . LEU A 1 492 ? -11.719 -4.127 0.089 1.00 94.06 492 LEU A N 1
ATOM 3824 C CA . LEU A 1 492 ? -11.605 -5.524 0.511 1.00 94.06 492 LEU A CA 1
ATOM 3825 C C . LEU A 1 492 ? -12.924 -6.297 0.467 1.00 94.06 492 LEU A C 1
ATOM 3827 O O . LEU A 1 492 ? -12.924 -7.442 0.020 1.00 94.06 492 LEU A O 1
ATOM 3831 N N . PHE A 1 493 ? -14.020 -5.713 0.952 1.00 93.88 493 PHE A N 1
ATOM 3832 C CA . PHE A 1 493 ? -15.199 -6.482 1.359 1.00 93.88 493 PHE A CA 1
ATOM 3833 C C . PHE A 1 493 ? -16.495 -6.119 0.649 1.00 93.88 493 PHE A C 1
ATOM 3835 O O . PHE A 1 493 ? -17.391 -6.953 0.643 1.00 93.88 493 PHE A O 1
ATOM 3842 N N . GLN A 1 494 ? -16.618 -4.941 0.028 1.00 94.69 494 GLN A N 1
ATOM 3843 C CA . GLN A 1 494 ? -17.856 -4.557 -0.660 1.00 94.69 494 GLN A CA 1
ATOM 3844 C C . GLN A 1 494 ? -18.076 -5.459 -1.882 1.00 94.69 494 GLN A C 1
ATOM 3846 O O . GLN A 1 494 ? -17.247 -5.394 -2.793 1.00 94.69 494 GLN A O 1
ATOM 3851 N N . PRO A 1 495 ? -19.144 -6.277 -1.951 1.00 95.94 495 PRO A N 1
ATOM 3852 C CA . PRO A 1 495 ? -19.422 -7.079 -3.138 1.00 95.94 495 PRO A CA 1
ATOM 3853 C C . PRO A 1 495 ? -19.831 -6.216 -4.338 1.00 95.94 495 PRO A C 1
ATOM 3855 O O . PRO A 1 495 ? -20.318 -5.093 -4.163 1.00 95.94 495 PRO A O 1
ATOM 3858 N N . GLY A 1 496 ? -19.633 -6.748 -5.543 1.00 95.81 496 GLY A N 1
ATOM 3859 C CA . GLY A 1 496 ? -20.036 -6.130 -6.813 1.00 95.81 496 GLY A CA 1
ATOM 3860 C C . GLY A 1 496 ? -18.978 -5.233 -7.462 1.00 95.81 496 GLY A C 1
ATOM 3861 O O . GLY A 1 496 ? -19.172 -4.790 -8.588 1.00 95.81 496 GLY A O 1
ATOM 3862 N N . LEU A 1 497 ? -17.845 -4.981 -6.801 1.00 97.50 497 LEU A N 1
ATOM 3863 C CA . LEU A 1 497 ? -16.727 -4.245 -7.400 1.00 97.50 497 LEU A CA 1
ATOM 3864 C C . LEU A 1 497 ? -15.845 -5.167 -8.249 1.00 97.50 497 LEU A C 1
ATOM 3866 O O . LEU A 1 497 ? -15.500 -6.269 -7.809 1.00 97.50 497 LEU A O 1
ATOM 3870 N N . SER A 1 498 ? -15.403 -4.689 -9.417 1.00 96.88 498 SER A N 1
ATOM 3871 C CA . SER A 1 498 ? -14.403 -5.411 -10.215 1.00 96.88 498 SER A CA 1
ATOM 3872 C C . SER A 1 498 ? -13.046 -5.458 -9.498 1.00 96.88 498 SER A C 1
ATOM 3874 O O . SER A 1 498 ? -12.746 -4.576 -8.681 1.00 96.88 498 SER A O 1
ATOM 3876 N N . PRO A 1 499 ? -12.175 -6.430 -9.822 1.00 95.62 499 PRO A N 1
ATOM 3877 C CA . PRO A 1 499 ? -10.810 -6.447 -9.310 1.00 95.62 499 PRO A CA 1
ATOM 3878 C C . PRO A 1 499 ? -10.071 -5.116 -9.546 1.00 95.62 499 PRO A C 1
ATOM 3880 O O . PRO A 1 499 ? -9.445 -4.592 -8.631 1.00 95.62 499 PRO A O 1
ATOM 3883 N N . GLU A 1 500 ? -10.200 -4.510 -10.727 1.00 95.75 500 GLU A N 1
ATOM 3884 C CA . GLU A 1 500 ? -9.585 -3.224 -11.094 1.00 95.75 500 GLU A CA 1
ATOM 3885 C C . GLU A 1 500 ? -10.099 -2.074 -10.217 1.00 95.75 500 GLU A C 1
ATOM 3887 O O . GLU A 1 500 ? -9.306 -1.269 -9.729 1.00 95.75 500 GLU A O 1
ATOM 3892 N N . GLN A 1 501 ? -11.409 -2.009 -9.957 1.00 97.69 501 GLN A N 1
ATOM 3893 C CA . GLN A 1 501 ? -12.003 -0.997 -9.075 1.00 97.69 501 GLN A CA 1
ATOM 3894 C C . GLN A 1 501 ? -11.495 -1.122 -7.638 1.00 97.69 501 GLN A C 1
ATOM 3896 O O . GLN A 1 501 ? -11.165 -0.119 -7.002 1.00 97.69 501 GLN A O 1
ATOM 3901 N N . ARG A 1 502 ? -11.387 -2.354 -7.125 1.00 97.12 502 ARG A N 1
ATOM 3902 C CA . ARG A 1 502 ? -10.835 -2.613 -5.786 1.00 97.12 502 ARG A CA 1
ATOM 3903 C C . ARG A 1 502 ? -9.397 -2.129 -5.690 1.00 97.12 502 ARG A C 1
ATOM 3905 O O . ARG A 1 502 ? -9.041 -1.464 -4.720 1.00 97.12 502 ARG A O 1
ATOM 3912 N N . ARG A 1 503 ? -8.586 -2.425 -6.709 1.00 95.56 503 ARG A N 1
ATOM 3913 C CA . ARG A 1 503 ? -7.198 -1.957 -6.806 1.00 95.56 503 ARG A CA 1
ATOM 3914 C C . ARG A 1 503 ? -7.137 -0.431 -6.842 1.00 95.56 503 ARG A C 1
ATOM 3916 O O . ARG A 1 503 ? -6.413 0.148 -6.046 1.00 95.56 503 ARG A O 1
ATOM 3923 N N . LEU A 1 504 ? -7.962 0.210 -7.668 1.00 96.31 504 LEU A N 1
ATOM 3924 C CA . LEU A 1 504 ? -8.032 1.665 -7.783 1.00 96.31 504 LEU A CA 1
ATOM 3925 C C . LEU A 1 504 ? -8.376 2.357 -6.449 1.00 96.31 504 LEU A C 1
ATOM 3927 O O . LEU A 1 504 ? -7.753 3.366 -6.104 1.00 96.31 504 LEU A O 1
ATOM 3931 N N . LEU A 1 505 ? -9.351 1.824 -5.701 1.00 96.06 505 LEU A N 1
ATOM 3932 C CA . LEU A 1 505 ? -9.716 2.326 -4.370 1.00 96.06 505 LEU A CA 1
ATOM 3933 C C . LEU A 1 505 ? -8.591 2.112 -3.369 1.00 96.06 505 LEU A C 1
ATOM 3935 O O . LEU A 1 505 ? -8.212 3.045 -2.667 1.00 96.06 505 LEU A O 1
ATOM 3939 N N . PHE A 1 506 ? -8.039 0.900 -3.327 1.00 95.56 506 PHE A N 1
ATOM 3940 C CA . PHE A 1 506 ? -6.953 0.557 -2.422 1.00 95.56 506 PHE A CA 1
ATOM 3941 C C . PHE A 1 506 ? -5.712 1.423 -2.657 1.00 95.56 506 PHE A C 1
ATOM 3943 O O . PHE A 1 506 ? -5.109 1.892 -1.697 1.00 95.56 506 PHE A O 1
ATOM 3950 N N . ASP A 1 507 ? -5.374 1.718 -3.912 1.00 93.62 507 ASP A N 1
ATOM 3951 C CA . ASP A 1 507 ? -4.295 2.646 -4.248 1.00 93.62 507 ASP A CA 1
ATOM 3952 C C . ASP A 1 507 ? -4.561 4.040 -3.665 1.00 93.62 507 ASP A C 1
ATOM 3954 O O . ASP A 1 507 ? -3.678 4.634 -3.051 1.00 93.62 507 ASP A O 1
ATOM 3958 N N . GLY A 1 508 ? -5.796 4.537 -3.803 1.00 93.88 508 GLY A N 1
ATOM 3959 C CA . GLY A 1 508 ? -6.208 5.823 -3.243 1.00 93.88 508 GLY A CA 1
ATOM 3960 C C . GLY A 1 508 ? -6.138 5.854 -1.717 1.00 93.88 508 GLY A C 1
ATOM 3961 O O . GLY A 1 508 ? -5.772 6.879 -1.152 1.00 93.88 508 GLY A O 1
ATOM 3962 N N . VAL A 1 509 ? -6.433 4.734 -1.051 1.00 93.06 509 VAL A N 1
ATOM 3963 C CA . VAL A 1 509 ? -6.232 4.595 0.397 1.00 93.06 509 VAL A CA 1
ATOM 3964 C C . VAL A 1 509 ? -4.751 4.694 0.728 1.00 93.06 509 VAL A C 1
ATOM 3966 O O . VAL A 1 509 ? -4.390 5.467 1.603 1.00 93.06 509 VAL A O 1
ATOM 39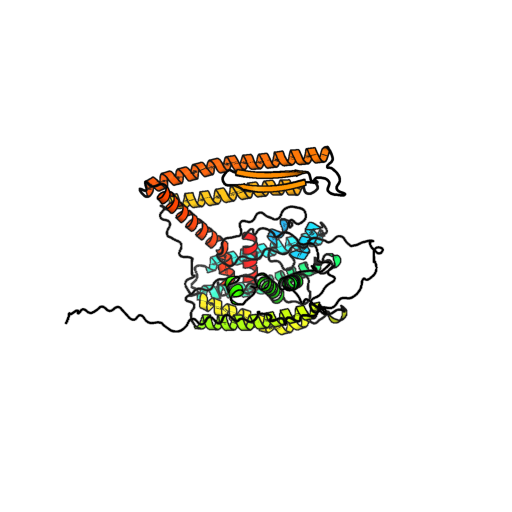69 N N . MET A 1 510 ? -3.883 3.945 0.041 1.00 92.75 510 MET A N 1
ATOM 3970 C CA . MET A 1 510 ? -2.445 3.949 0.342 1.00 92.75 510 MET A CA 1
ATOM 3971 C C . MET A 1 510 ? -1.826 5.345 0.211 1.00 92.75 510 MET A C 1
ATOM 3973 O O . MET A 1 510 ? -0.965 5.693 1.015 1.00 92.75 510 MET A O 1
ATOM 3977 N N . GLU A 1 511 ? -2.287 6.147 -0.751 1.00 92.38 511 GLU A N 1
ATOM 3978 C CA . GLU A 1 511 ? -1.903 7.558 -0.892 1.00 92.38 511 GLU A CA 1
ATOM 3979 C C . GLU A 1 511 ? -2.406 8.412 0.290 1.00 92.38 511 GLU A C 1
ATOM 3981 O O . GLU A 1 511 ? -1.658 9.230 0.818 1.00 92.38 511 GLU A O 1
ATOM 3986 N N . GLN A 1 512 ? -3.645 8.197 0.746 1.00 90.19 512 GLN A N 1
ATOM 3987 C CA . GLN A 1 512 ? -4.251 8.920 1.876 1.00 90.19 512 GLN A CA 1
ATOM 3988 C C . GLN A 1 512 ? -3.673 8.546 3.243 1.00 90.19 512 GLN A C 1
ATOM 3990 O O . GLN A 1 512 ? -3.766 9.338 4.176 1.00 90.19 512 GLN A O 1
ATOM 3995 N N . LEU A 1 513 ? -3.101 7.346 3.386 1.00 87.12 513 LEU A N 1
ATOM 3996 C CA . LEU A 1 513 ? -2.479 6.918 4.641 1.00 87.12 513 LEU A CA 1
ATOM 3997 C C . LEU A 1 513 ? -1.194 7.690 4.965 1.00 87.12 513 LEU A C 1
ATOM 3999 O O . LEU A 1 513 ? -0.700 7.544 6.081 1.00 87.12 513 LEU A O 1
ATOM 4003 N N . GLU A 1 514 ? -0.641 8.447 4.005 1.00 84.69 514 GLU A N 1
ATOM 4004 C CA . GLU A 1 514 ? 0.582 9.249 4.171 1.00 84.69 514 GLU A CA 1
ATOM 4005 C C . GLU A 1 514 ? 1.720 8.439 4.822 1.00 84.69 514 GLU A C 1
ATOM 4007 O O . GLU A 1 514 ? 2.440 8.911 5.702 1.00 84.69 514 GLU A O 1
ATOM 4012 N N . LEU A 1 515 ? 1.860 7.168 4.418 1.00 87.00 515 LEU A N 1
ATOM 4013 C CA . LEU A 1 515 ? 2.839 6.265 5.020 1.00 87.00 515 LEU A CA 1
ATOM 4014 C C . LEU A 1 515 ? 4.259 6.834 4.854 1.00 87.00 515 LEU A C 1
ATOM 4016 O O . LEU A 1 515 ? 4.606 7.258 3.746 1.00 87.00 515 LEU A O 1
ATOM 4020 N N . PRO A 1 516 ? 5.113 6.776 5.897 1.00 84.50 516 PRO A N 1
ATOM 4021 C CA . PRO A 1 516 ? 6.491 7.235 5.794 1.00 84.50 516 PRO A CA 1
ATOM 4022 C C . PRO A 1 516 ? 7.207 6.549 4.630 1.00 84.50 516 PRO A C 1
ATOM 4024 O O . PRO A 1 516 ? 7.252 5.316 4.552 1.00 84.50 516 PRO A O 1
ATOM 4027 N N . LEU A 1 517 ? 7.767 7.347 3.717 1.00 89.19 517 LEU A N 1
ATOM 4028 C CA . LEU A 1 517 ? 8.463 6.803 2.558 1.00 89.19 517 LEU A CA 1
ATOM 4029 C C . LEU A 1 517 ? 9.745 6.081 3.013 1.00 89.19 517 LEU A C 1
ATOM 4031 O O . LEU A 1 517 ? 10.568 6.683 3.715 1.00 89.19 517 LEU A O 1
ATOM 4035 N N . PRO A 1 518 ? 9.944 4.803 2.633 1.00 88.62 518 PRO A N 1
ATOM 4036 C CA . PRO A 1 518 ? 11.116 4.052 3.058 1.00 88.62 518 PRO A CA 1
ATOM 4037 C C . PRO A 1 518 ? 12.415 4.656 2.531 1.00 88.62 518 PRO A C 1
ATOM 4039 O O . PRO A 1 518 ? 12.476 5.201 1.427 1.00 88.62 518 PRO A O 1
ATOM 4042 N N . ARG A 1 519 ? 13.491 4.476 3.301 1.00 88.00 519 ARG A N 1
ATOM 4043 C CA . ARG A 1 519 ? 14.847 4.787 2.848 1.00 88.00 519 ARG A CA 1
ATOM 4044 C C . ARG A 1 519 ? 15.191 3.951 1.612 1.00 88.00 519 ARG A C 1
ATOM 4046 O O . ARG A 1 519 ? 14.922 2.751 1.579 1.00 88.00 519 ARG A O 1
ATOM 4053 N N . GLY A 1 520 ? 15.827 4.576 0.627 1.00 90.00 520 GLY A N 1
ATOM 4054 C CA . GLY A 1 520 ? 16.378 3.881 -0.530 1.00 90.00 520 GLY A CA 1
ATOM 4055 C C . GLY A 1 520 ? 17.529 2.947 -0.155 1.00 90.00 520 GLY A C 1
ATOM 4056 O O . GLY A 1 520 ? 18.273 3.191 0.796 1.00 90.00 520 GLY A O 1
ATOM 4057 N N . GLU A 1 521 ? 17.704 1.895 -0.943 1.00 92.44 521 GLU A N 1
ATOM 4058 C CA . GLU A 1 521 ? 18.836 0.975 -0.877 1.00 92.44 521 GLU A CA 1
ATOM 4059 C C . GLU A 1 521 ? 19.729 1.156 -2.107 1.00 92.44 521 GLU A C 1
ATOM 4061 O O . GLU A 1 521 ? 19.245 1.356 -3.217 1.00 92.44 521 GLU A O 1
ATOM 4066 N N . LEU A 1 522 ? 21.050 1.112 -1.934 1.00 91.94 522 LEU A N 1
ATOM 4067 C CA . LEU A 1 522 ? 21.964 1.146 -3.078 1.00 91.94 522 LEU A CA 1
ATOM 4068 C C . LEU A 1 522 ? 21.888 -0.180 -3.840 1.00 91.94 522 LEU A C 1
ATOM 4070 O O . LEU A 1 522 ? 21.847 -1.235 -3.203 1.00 91.94 522 LEU A O 1
ATOM 4074 N N . GLN A 1 523 ? 21.978 -0.135 -5.174 1.00 92.81 523 GLN A N 1
ATOM 4075 C CA . GLN A 1 523 ? 22.009 -1.336 -6.023 1.00 92.81 523 GLN A CA 1
ATOM 4076 C C . GLN A 1 523 ? 22.934 -2.419 -5.440 1.00 92.81 523 GLN A C 1
ATOM 4078 O O . GLN A 1 523 ? 24.087 -2.102 -5.117 1.00 92.81 523 GLN A O 1
ATOM 4083 N N . PRO A 1 524 ? 22.478 -3.670 -5.265 1.00 91.00 524 PRO A N 1
ATOM 4084 C CA . PRO A 1 524 ? 23.347 -4.757 -4.833 1.00 91.00 524 PRO A CA 1
ATOM 4085 C C . PRO A 1 524 ? 24.484 -4.963 -5.839 1.00 91.00 524 PRO A C 1
ATOM 4087 O O . PRO A 1 524 ? 24.268 -4.927 -7.047 1.00 91.00 524 PRO A O 1
ATOM 4090 N N . VAL A 1 525 ? 25.693 -5.193 -5.325 1.00 87.56 525 VAL A N 1
ATOM 4091 C CA . VAL A 1 525 ? 26.871 -5.533 -6.140 1.00 87.56 525 VAL A CA 1
ATOM 4092 C C . VAL A 1 525 ? 27.362 -6.900 -5.704 1.00 87.56 525 VAL A C 1
ATOM 4094 O O . VAL A 1 525 ? 27.094 -7.909 -6.355 1.00 87.56 525 VAL A O 1
ATOM 4097 N N . TYR A 1 526 ? 27.981 -6.921 -4.527 1.00 83.44 526 TYR A N 1
ATOM 4098 C CA . TYR A 1 526 ? 28.427 -8.125 -3.858 1.00 83.44 526 TYR A CA 1
ATOM 4099 C C . TYR A 1 526 ? 27.349 -8.643 -2.928 1.00 83.44 526 TYR A C 1
ATOM 4101 O O . TYR A 1 526 ? 26.485 -7.906 -2.439 1.00 83.44 526 TYR A O 1
ATOM 4109 N N . ARG A 1 527 ? 27.431 -9.937 -2.679 1.00 77.56 527 ARG A N 1
ATOM 4110 C CA . ARG A 1 527 ? 26.643 -10.593 -1.659 1.00 77.56 527 ARG A CA 1
ATOM 4111 C C . ARG A 1 527 ? 27.283 -10.344 -0.293 1.00 77.56 527 ARG A C 1
ATOM 4113 O O . ARG A 1 527 ? 28.508 -10.302 -0.202 1.00 77.56 527 ARG A O 1
ATOM 4120 N N . ALA A 1 528 ? 26.482 -10.175 0.760 1.00 69.69 528 ALA A N 1
ATOM 4121 C CA . ALA A 1 528 ? 27.036 -10.092 2.110 1.00 69.69 528 ALA A CA 1
ATOM 4122 C C . ALA A 1 528 ? 27.803 -11.395 2.424 1.00 69.69 528 ALA A C 1
ATOM 4124 O O . ALA A 1 528 ? 27.304 -12.474 2.086 1.00 69.69 528 ALA A O 1
ATOM 4125 N N . PRO A 1 529 ? 29.007 -11.331 3.016 1.00 63.28 529 PRO A N 1
ATOM 4126 C CA . PRO A 1 529 ? 29.805 -12.527 3.284 1.00 63.28 529 PRO A CA 1
ATOM 4127 C C . PRO A 1 529 ? 29.164 -13.435 4.346 1.00 63.28 529 PRO A C 1
ATOM 4129 O O . PRO A 1 529 ? 29.414 -14.635 4.346 1.00 63.28 529 PRO A O 1
ATOM 4132 N N . THR A 1 530 ? 28.295 -12.890 5.201 1.00 60.81 530 THR A N 1
ATOM 4133 C CA . THR A 1 530 ? 27.590 -13.606 6.271 1.00 60.81 530 THR A CA 1
ATOM 4134 C C . THR A 1 530 ? 26.124 -13.168 6.345 1.00 60.81 530 THR A C 1
ATOM 4136 O O . THR A 1 530 ? 25.800 -12.035 5.974 1.00 60.81 530 THR A O 1
ATOM 4139 N N . TRP A 1 531 ? 25.248 -14.070 6.796 1.00 57.25 531 TRP A N 1
ATOM 4140 C CA . TRP A 1 531 ? 23.864 -13.791 7.189 1.00 57.25 531 TRP A CA 1
ATOM 4141 C C . TRP A 1 531 ? 23.529 -14.570 8.451 1.00 57.25 531 TRP A C 1
ATOM 4143 O O . TRP A 1 531 ? 24.005 -15.725 8.543 1.00 57.25 531 TRP A O 1
#

Sequence (531 aa):
MDFAGIPRPLVHRASRWGPGRHWLLLPWLVLALPAQDGVYSGPSFPDQSRAVSRMSERVPIFFPPVPPPLGRALPRGTPAAGRLAAPLEMAAYVNEPFYPPLATRLATKTLPAKLQARLQAYRTDKQARQRELREELERARGLPAADREAALAEVARRQAPTLAALEATAEQLRRDLIVADQSWGALRQWRLGDREQRGYSPLEIAQVMRASAYYQDGLLPAQRRLLREISLELQLAGENAEAAAANQPFLFFPPEPARVLLPDDIPADVSAKIAVYQSRKSALKKELYDGVYRHDSQSFAFFRGNTLKALAASQAPRLAELESLAEDIRRGLAGVPETVPLVERTPLPPVLHQRVAALLGDVGAAQREAADRVEALLAAARDLPMQATYRFETDGLKFLVIPSRAGRGGAVPSPEQTAQIQALSEKISAVAADYGRRLSTLLEERDAIRAETGRALRLERAERIDQAINTAMRVATARETASVYRDYRVALFQPGLSPEQRRLLFDGVMEQLELPLPRGELQPVYRAPTW

Mean predicted aligned error: 11.66 Å